Protein AF-A0A9W9TFD1-F1 (afdb_monomer_lite)

Structure (mmCIF, N/CA/C/O backbone):
data_AF-A0A9W9TFD1-F1
#
_entry.id   AF-A0A9W9TFD1-F1
#
loop_
_atom_site.group_PDB
_atom_site.id
_atom_site.type_symbol
_atom_site.label_atom_id
_atom_site.label_alt_id
_atom_site.label_comp_id
_atom_site.label_asym_id
_atom_site.label_entity_id
_atom_site.label_seq_id
_atom_site.pdbx_PDB_ins_code
_atom_site.Cartn_x
_atom_site.Cartn_y
_atom_site.Cartn_z
_atom_site.occupancy
_atom_site.B_iso_or_equiv
_atom_site.auth_seq_id
_atom_site.auth_comp_id
_atom_site.auth_asym_id
_atom_site.auth_atom_id
_atom_site.pdbx_PDB_model_num
ATOM 1 N N . MET A 1 1 ? 22.862 40.223 30.605 1.00 28.67 1 MET A N 1
ATOM 2 C CA . MET A 1 1 ? 21.434 39.962 30.352 1.00 28.67 1 MET A CA 1
ATOM 3 C C . MET A 1 1 ? 21.401 38.642 29.640 1.00 28.67 1 MET A C 1
ATOM 5 O O . MET A 1 1 ? 21.834 38.581 28.495 1.00 28.67 1 MET A O 1
ATOM 9 N N . ASP A 1 2 ? 21.033 37.601 30.367 1.00 30.30 2 ASP A N 1
ATOM 10 C CA . ASP A 1 2 ? 20.819 36.282 29.792 1.00 30.30 2 ASP A CA 1
ATOM 11 C C . ASP A 1 2 ? 19.581 36.318 28.884 1.00 30.30 2 ASP A C 1
ATOM 13 O O . ASP A 1 2 ? 18.658 37.092 29.162 1.00 30.30 2 ASP A O 1
ATOM 17 N N . PRO A 1 3 ? 19.565 35.552 27.781 1.00 37.22 3 PRO A N 1
ATOM 18 C CA . PRO A 1 3 ? 18.399 35.485 26.910 1.00 37.22 3 PRO A CA 1
ATOM 19 C C . PRO A 1 3 ? 17.211 34.841 27.649 1.00 37.22 3 PRO A C 1
ATOM 21 O O . PRO A 1 3 ? 17.429 33.996 28.527 1.00 37.22 3 PRO A O 1
ATOM 24 N N . PRO A 1 4 ? 15.964 35.211 27.304 1.00 42.44 4 PRO A N 1
ATOM 25 C CA . PRO A 1 4 ? 14.776 34.558 27.846 1.00 42.44 4 PRO A CA 1
ATOM 26 C C . PRO A 1 4 ? 14.754 33.063 27.490 1.00 42.44 4 PRO A C 1
ATOM 28 O O . PRO A 1 4 ? 15.370 32.624 26.517 1.00 42.44 4 PRO A O 1
ATOM 31 N N . SER A 1 5 ? 14.040 32.264 28.285 1.00 39.56 5 SER A N 1
ATOM 32 C CA . SER A 1 5 ? 13.858 30.833 28.024 1.00 39.56 5 SER A CA 1
ATOM 33 C C . SER A 1 5 ? 12.952 30.623 26.810 1.00 39.56 5 SER A C 1
ATOM 35 O O . SER A 1 5 ? 11.732 30.725 26.925 1.00 39.56 5 SER A O 1
ATOM 37 N N . ILE A 1 6 ? 13.558 30.334 25.660 1.00 40.19 6 ILE A N 1
ATOM 38 C CA . ILE A 1 6 ? 12.860 30.049 24.401 1.00 40.19 6 ILE A CA 1
ATOM 39 C C . ILE A 1 6 ? 12.098 28.727 24.547 1.00 40.19 6 ILE A C 1
ATOM 41 O O . ILE A 1 6 ? 12.693 27.713 24.920 1.00 40.19 6 ILE A O 1
ATOM 45 N N . SER A 1 7 ? 10.798 28.731 24.255 1.00 37.25 7 SER A N 1
ATOM 46 C CA . SER A 1 7 ? 9.997 27.504 24.203 1.00 37.25 7 SER A CA 1
ATOM 47 C C . SER A 1 7 ? 9.985 26.896 22.796 1.00 37.25 7 SER A C 1
ATOM 49 O O . SER A 1 7 ? 10.214 27.583 21.800 1.00 37.25 7 SER A O 1
ATOM 51 N N . HIS A 1 8 ? 9.699 25.595 22.716 1.00 34.22 8 HIS A N 1
ATOM 52 C CA . HIS A 1 8 ? 9.667 24.822 21.466 1.00 34.22 8 HIS A CA 1
ATOM 53 C C . HIS A 1 8 ? 8.798 25.436 20.359 1.00 34.22 8 HIS A C 1
ATOM 55 O O . HIS A 1 8 ? 9.165 25.361 19.193 1.00 34.22 8 HIS A O 1
ATOM 61 N N . SER A 1 9 ? 7.686 26.091 20.702 1.00 34.19 9 SER A N 1
ATOM 62 C CA . SER A 1 9 ? 6.737 26.654 19.731 1.00 34.19 9 SER A CA 1
ATOM 63 C C . SER A 1 9 ? 7.130 28.025 19.161 1.00 34.19 9 SER A C 1
ATOM 65 O O . SER A 1 9 ? 6.334 28.625 18.445 1.00 34.19 9 SER A O 1
ATOM 67 N N . GLN A 1 10 ? 8.308 28.562 19.506 1.00 37.28 10 GLN A N 1
ATOM 68 C CA . GLN A 1 10 ? 8.712 29.937 19.168 1.00 37.28 10 GLN A CA 1
ATOM 69 C C . GLN A 1 10 ? 9.878 30.028 18.167 1.00 37.28 10 GLN A C 1
ATOM 71 O O . GLN A 1 10 ? 10.113 31.096 17.607 1.00 37.28 10 GLN A O 1
ATOM 76 N N . ALA A 1 11 ? 10.617 28.945 17.908 1.00 41.88 11 ALA A N 1
ATOM 77 C CA . ALA A 1 11 ? 11.721 28.955 16.943 1.00 41.88 11 ALA A CA 1
ATOM 78 C C . ALA A 1 11 ? 11.211 28.719 15.509 1.00 41.88 11 ALA A C 1
ATOM 80 O O . ALA A 1 11 ? 10.612 27.685 15.234 1.00 41.88 11 ALA A O 1
ATOM 81 N N . LEU A 1 12 ? 11.459 29.664 14.591 1.00 42.19 12 LEU A N 1
ATOM 82 C CA . LEU A 1 12 ? 10.884 29.648 13.232 1.00 42.19 12 LEU A CA 1
ATOM 83 C C . LEU A 1 12 ? 11.908 29.560 12.089 1.00 42.19 12 LEU A C 1
ATOM 85 O O . LEU A 1 12 ? 11.511 29.289 10.958 1.00 42.19 12 LEU A O 1
ATOM 89 N N . ALA A 1 13 ? 13.201 29.807 12.330 1.00 48.47 13 ALA A N 1
ATOM 90 C CA . ALA A 1 13 ? 14.247 29.543 11.335 1.00 48.47 13 ALA A CA 1
ATOM 91 C C . ALA A 1 13 ? 15.629 29.338 11.976 1.00 48.47 13 ALA A C 1
ATOM 93 O O . ALA A 1 13 ? 16.011 30.058 12.901 1.00 48.47 13 ALA A O 1
ATOM 94 N N . PHE A 1 14 ? 16.396 28.397 11.424 1.00 51.03 14 PHE A N 1
ATOM 95 C CA . PHE A 1 14 ? 17.797 28.137 11.760 1.00 51.03 14 PHE A CA 1
ATOM 96 C C . PHE A 1 14 ? 18.652 28.285 10.500 1.00 51.03 14 PHE A C 1
ATOM 98 O O . PHE A 1 14 ? 18.311 27.730 9.457 1.00 51.03 14 PHE A O 1
ATOM 105 N N . LEU A 1 15 ? 19.772 29.006 10.591 1.00 54.31 15 LEU A N 1
ATOM 106 C CA . LEU A 1 15 ? 20.721 29.156 9.486 1.00 54.31 15 LEU A CA 1
ATOM 107 C C . LEU A 1 15 ? 22.151 28.857 9.954 1.00 54.31 15 LEU A C 1
ATOM 109 O O . LEU A 1 15 ? 22.621 29.409 10.950 1.00 54.31 15 LEU A O 1
ATOM 113 N N . VAL A 1 16 ? 22.855 28.016 9.197 1.00 50.19 16 VAL A N 1
ATOM 114 C CA . VAL A 1 16 ? 24.290 27.741 9.351 1.00 50.19 16 VAL A CA 1
ATOM 115 C C . VAL A 1 16 ? 24.978 28.176 8.060 1.00 50.19 16 VAL A C 1
ATOM 117 O O . VAL A 1 16 ? 24.639 27.680 6.989 1.00 50.19 16 VAL A O 1
ATOM 120 N N . LEU A 1 17 ? 25.915 29.124 8.146 1.00 44.91 17 LEU A N 1
ATOM 121 C CA . LEU A 1 17 ? 26.599 29.676 6.970 1.00 44.91 17 LEU A CA 1
ATOM 122 C C . LEU A 1 17 ? 27.934 28.981 6.671 1.00 44.91 17 L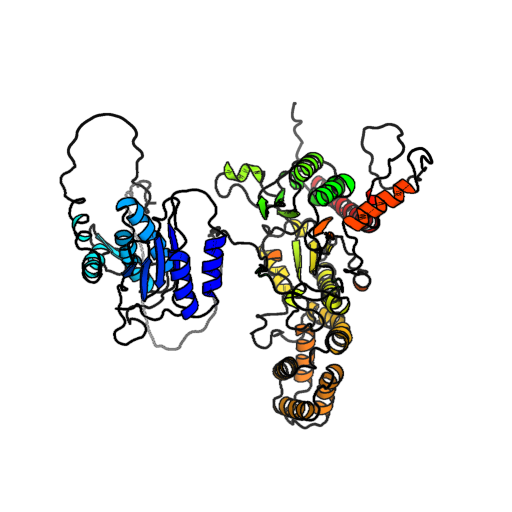EU A C 1
ATOM 124 O O . LEU A 1 17 ? 28.798 28.902 7.548 1.00 44.91 17 LEU A O 1
ATOM 128 N N . ASP A 1 18 ? 28.124 28.582 5.408 1.00 36.09 18 ASP A N 1
ATOM 129 C CA . ASP A 1 18 ? 29.401 28.121 4.844 1.00 36.09 18 ASP A CA 1
ATOM 130 C C . ASP A 1 18 ? 29.511 28.422 3.331 1.00 36.09 18 ASP A C 1
ATOM 132 O O . ASP A 1 18 ? 28.508 28.422 2.614 1.00 36.09 18 ASP A O 1
ATOM 136 N N . GLU A 1 19 ? 30.730 28.643 2.825 1.00 30.64 19 GLU A N 1
ATOM 137 C CA . GLU A 1 19 ? 31.001 28.826 1.388 1.00 30.64 19 GLU A CA 1
ATOM 138 C C . GLU A 1 19 ? 31.340 27.481 0.705 1.00 30.64 19 GLU A C 1
ATOM 140 O O . GLU A 1 19 ? 32.497 27.156 0.458 1.00 30.64 19 GLU A O 1
ATOM 145 N N . ILE A 1 20 ? 30.284 26.762 0.300 1.00 28.05 20 ILE A N 1
ATOM 146 C CA . ILE A 1 20 ? 30.250 25.746 -0.779 1.00 28.05 20 ILE A CA 1
ATOM 147 C C . ILE A 1 20 ? 30.962 24.378 -0.538 1.00 28.05 20 ILE A C 1
ATOM 149 O O . ILE A 1 20 ? 32.182 24.260 -0.583 1.00 28.05 20 ILE A O 1
ATOM 153 N N . ARG A 1 21 ? 30.121 23.316 -0.579 1.00 27.92 21 ARG A N 1
ATOM 154 C CA . ARG A 1 21 ? 30.351 21.856 -0.832 1.00 27.92 21 ARG A CA 1
ATOM 155 C C . ARG A 1 21 ? 30.685 20.898 0.344 1.00 27.92 21 ARG A C 1
ATOM 157 O O . ARG A 1 21 ? 31.843 20.706 0.686 1.00 27.92 21 ARG A O 1
ATOM 164 N N . PHE A 1 22 ? 29.649 20.109 0.699 1.00 26.53 22 PHE A N 1
ATOM 165 C CA . PHE A 1 22 ? 29.603 18.825 1.452 1.00 26.53 22 PHE A CA 1
ATOM 166 C C . PHE A 1 22 ? 29.922 18.831 2.969 1.00 26.53 22 PHE A C 1
ATOM 168 O O . PHE A 1 22 ? 30.842 19.519 3.392 1.00 26.53 22 PHE A O 1
ATOM 175 N N . PRO A 1 23 ? 29.305 17.937 3.780 1.00 32.38 23 PRO A N 1
ATOM 176 C CA . PRO A 1 23 ? 27.929 17.420 3.764 1.00 32.38 23 PRO A CA 1
ATOM 177 C C . PRO A 1 23 ? 27.188 17.796 5.071 1.00 32.38 23 PRO A C 1
ATOM 179 O O . PRO A 1 23 ? 27.483 17.272 6.142 1.00 32.38 23 PRO A O 1
ATOM 182 N N . ALA A 1 24 ? 26.190 18.680 5.004 1.00 34.69 24 ALA A N 1
ATOM 183 C CA . ALA A 1 24 ? 25.562 19.259 6.201 1.00 34.69 24 ALA A CA 1
ATOM 184 C C . ALA A 1 24 ? 24.438 18.414 6.852 1.00 34.69 24 ALA A C 1
ATOM 186 O O . ALA A 1 24 ? 23.748 18.916 7.733 1.00 34.69 24 ALA A O 1
ATOM 187 N N . GLN A 1 25 ? 24.227 17.155 6.449 1.00 36.19 25 GLN A N 1
ATOM 188 C CA . GLN A 1 25 ? 23.067 16.364 6.898 1.00 36.19 25 GLN A CA 1
ATOM 189 C C . GLN A 1 25 ? 23.120 15.958 8.380 1.00 36.19 25 GLN A C 1
ATOM 191 O O . GLN A 1 25 ? 22.116 16.108 9.066 1.00 36.19 25 GLN A O 1
ATOM 196 N N . GLY A 1 26 ? 24.273 15.522 8.905 1.00 34.47 26 GLY A N 1
ATOM 197 C CA . GLY A 1 26 ? 24.374 15.105 10.315 1.00 34.47 26 GLY A CA 1
ATOM 198 C C . GLY A 1 26 ? 24.137 16.253 11.305 1.00 34.47 26 GLY A C 1
ATOM 199 O O . GLY A 1 26 ? 23.369 16.115 12.246 1.00 34.47 26 GLY A O 1
ATOM 200 N N . LEU A 1 27 ? 24.728 17.425 11.042 1.00 35.88 27 LEU A N 1
ATOM 201 C CA . LEU A 1 27 ? 24.567 18.599 11.909 1.00 35.88 27 LEU A CA 1
ATOM 202 C C . LEU A 1 27 ? 23.146 19.178 11.859 1.00 35.88 27 LEU A C 1
ATOM 204 O O . LEU A 1 27 ? 22.686 19.748 12.842 1.00 35.88 27 LEU A O 1
ATOM 208 N N . LEU A 1 28 ? 22.470 19.072 10.710 1.00 36.47 28 LEU A N 1
ATOM 209 C CA . LEU A 1 28 ? 21.084 19.511 10.562 1.00 36.47 28 LEU A CA 1
ATOM 210 C C . LEU A 1 28 ? 20.120 18.523 11.241 1.00 36.47 28 LEU A C 1
ATOM 212 O O . LEU A 1 28 ? 19.157 18.968 11.854 1.00 36.47 28 LEU A O 1
ATOM 216 N N . GLY A 1 29 ? 20.426 17.219 11.204 1.00 34.72 29 GLY A N 1
ATOM 217 C CA . GLY A 1 29 ? 19.739 16.180 11.979 1.00 34.72 29 GLY A CA 1
ATOM 218 C C . GLY A 1 29 ? 19.809 16.439 13.485 1.00 34.72 29 GLY A C 1
ATOM 219 O O . GLY A 1 29 ? 18.766 16.596 14.108 1.00 34.72 29 GLY A O 1
ATOM 220 N N . ASP A 1 30 ? 21.012 16.636 14.042 1.00 36.59 30 ASP A N 1
ATOM 221 C CA . ASP A 1 30 ? 21.215 16.978 15.466 1.00 36.59 30 ASP A CA 1
ATOM 222 C C . ASP A 1 30 ? 20.429 18.242 15.906 1.00 36.59 30 ASP A C 1
ATOM 224 O O . ASP A 1 30 ? 20.054 18.380 17.072 1.00 36.59 30 ASP A O 1
ATOM 228 N N . ILE A 1 31 ? 20.204 19.198 14.991 1.00 36.69 31 ILE A N 1
ATOM 229 C CA . ILE A 1 31 ? 19.422 20.424 15.246 1.00 36.69 31 ILE A CA 1
ATOM 230 C C . ILE A 1 31 ? 17.915 20.149 15.178 1.00 36.69 31 ILE A C 1
ATOM 232 O O . ILE A 1 31 ? 17.174 20.688 15.998 1.00 36.69 31 ILE A O 1
ATOM 236 N N . LEU A 1 32 ? 17.462 19.334 14.222 1.00 36.12 32 LEU A N 1
ATOM 237 C CA . LEU A 1 32 ? 16.056 18.956 14.064 1.00 36.12 32 LEU A CA 1
ATOM 238 C C . LEU A 1 32 ? 15.593 18.031 15.202 1.00 36.12 32 LEU A C 1
ATOM 240 O O . LEU A 1 32 ? 14.543 18.282 15.777 1.00 36.12 32 LEU A O 1
ATOM 244 N N . GLU A 1 33 ? 16.402 17.059 15.634 1.00 34.59 33 GLU A N 1
ATOM 245 C CA . GLU A 1 33 ? 16.093 16.219 16.806 1.00 34.59 33 GLU A CA 1
ATOM 246 C C . GLU A 1 33 ? 15.977 17.046 18.104 1.00 34.59 33 GLU A C 1
ATOM 248 O O . GLU A 1 33 ? 15.134 16.780 18.963 1.00 34.59 33 GLU A O 1
ATOM 253 N N . ALA A 1 34 ? 16.764 18.119 18.249 1.00 37.72 34 ALA A N 1
ATOM 254 C CA . ALA A 1 34 ? 16.633 19.027 19.391 1.00 37.72 34 ALA A CA 1
ATOM 255 C C . ALA A 1 34 ? 15.308 19.827 19.381 1.00 37.72 34 ALA A C 1
ATOM 257 O O . ALA A 1 34 ? 14.815 20.205 20.453 1.00 37.72 34 ALA A O 1
ATOM 258 N N . GLN A 1 35 ? 14.677 20.017 18.211 1.00 36.59 35 GLN A N 1
ATOM 259 C CA . GLN A 1 35 ? 13.337 20.612 18.094 1.00 36.59 35 GLN A CA 1
ATOM 260 C C . GLN A 1 35 ? 12.215 19.722 18.652 1.00 36.59 35 GLN A C 1
ATOM 262 O O . GLN A 1 35 ? 11.123 20.240 18.843 1.00 36.59 35 GLN A O 1
ATOM 267 N N . ASP A 1 36 ? 12.478 18.466 19.034 1.00 37.66 36 ASP A N 1
ATOM 268 C CA . ASP A 1 36 ? 11.496 17.578 19.687 1.00 37.66 36 ASP A CA 1
ATOM 269 C C . ASP A 1 36 ? 11.756 17.359 21.189 1.00 37.66 36 ASP A C 1
ATOM 271 O O . ASP A 1 36 ? 10.965 16.729 21.896 1.00 37.66 36 ASP A O 1
ATOM 275 N N . HIS A 1 37 ? 12.853 17.895 21.737 1.00 39.47 37 HIS A N 1
ATOM 276 C CA . HIS A 1 37 ? 13.262 17.620 23.119 1.00 39.47 37 HIS A CA 1
ATOM 277 C C . HIS A 1 37 ? 13.453 18.883 23.968 1.00 39.47 37 HIS A C 1
ATOM 279 O O . HIS A 1 37 ? 14.580 19.270 24.212 1.00 39.47 37 HIS A O 1
ATOM 285 N N . GLY A 1 38 ? 12.385 19.492 24.496 1.00 38.06 38 GLY A N 1
ATOM 286 C CA . GLY A 1 38 ? 12.377 20.461 25.620 1.00 38.06 38 GLY A CA 1
ATOM 287 C C . GLY A 1 38 ? 13.273 21.739 25.592 1.00 38.06 38 GLY A C 1
ATOM 288 O O . GLY A 1 38 ? 14.328 21.810 24.962 1.00 38.06 38 GLY A O 1
ATOM 289 N N . PRO A 1 39 ? 12.929 22.784 26.375 1.00 36.69 39 PRO A N 1
ATOM 290 C CA . PRO A 1 39 ? 13.614 24.086 26.308 1.00 36.69 39 PRO A CA 1
ATOM 291 C C . PRO A 1 39 ? 15.086 24.079 26.774 1.00 36.69 39 PRO A C 1
ATOM 293 O O . PRO A 1 39 ? 15.877 24.914 26.334 1.00 36.69 39 PRO A O 1
ATOM 296 N N . ASN A 1 40 ? 15.493 23.140 27.638 1.00 37.88 40 ASN A N 1
ATOM 297 C CA . ASN A 1 40 ? 16.887 23.048 28.100 1.00 37.88 40 ASN A CA 1
ATOM 298 C C . ASN A 1 40 ? 17.821 22.439 27.039 1.00 37.88 40 ASN A C 1
ATOM 300 O O . ASN A 1 40 ? 18.955 22.890 26.875 1.00 37.88 40 ASN A O 1
ATOM 304 N N . THR A 1 41 ? 17.344 21.456 26.275 1.00 45.34 41 THR A N 1
ATOM 305 C CA . THR A 1 41 ? 18.169 20.691 25.329 1.00 45.34 41 THR A CA 1
ATOM 306 C C . THR A 1 41 ? 18.541 21.521 24.104 1.00 45.34 41 THR A C 1
ATOM 308 O O . THR A 1 41 ? 19.666 21.414 23.621 1.00 45.34 41 THR A O 1
ATOM 311 N N . ASN A 1 42 ? 17.668 22.430 23.651 1.00 44.84 42 ASN A N 1
ATOM 312 C CA . ASN A 1 42 ? 17.985 23.393 22.587 1.00 44.84 42 ASN A CA 1
ATOM 313 C C . ASN A 1 42 ? 19.134 24.345 22.971 1.00 44.84 42 ASN A C 1
ATOM 315 O O . ASN A 1 42 ? 20.014 24.630 22.152 1.00 44.84 42 ASN A O 1
ATOM 319 N N . ARG A 1 43 ? 19.185 24.792 24.235 1.00 45.47 43 ARG A N 1
ATOM 320 C CA . ARG A 1 43 ? 20.286 25.621 24.757 1.00 45.47 43 ARG A CA 1
ATOM 321 C C . ARG A 1 43 ? 21.602 24.847 24.771 1.00 45.47 43 ARG A C 1
ATOM 323 O O . ARG A 1 43 ? 22.610 25.352 24.271 1.00 45.47 43 ARG A O 1
ATOM 330 N N . ASP A 1 44 ? 21.593 23.629 25.304 1.00 46.78 44 ASP A N 1
ATOM 331 C CA . ASP A 1 44 ? 22.795 22.798 25.388 1.00 46.78 44 ASP A CA 1
ATOM 332 C C . ASP A 1 44 ? 23.272 22.323 24.010 1.00 46.78 44 ASP A C 1
ATOM 334 O O . ASP A 1 44 ? 24.478 22.308 23.764 1.00 46.78 44 ASP A O 1
ATOM 338 N N . THR A 1 45 ? 22.359 22.053 23.074 1.00 52.47 45 THR A N 1
ATOM 339 C CA . THR A 1 45 ? 22.665 21.718 21.673 1.00 52.47 45 THR A CA 1
ATOM 340 C C . THR A 1 45 ? 23.315 22.894 20.946 1.00 52.47 45 THR A C 1
ATOM 342 O O . THR A 1 45 ? 24.393 22.729 20.375 1.00 52.47 45 THR A O 1
ATOM 345 N N . CYS A 1 46 ? 22.788 24.118 21.074 1.00 49.19 46 CYS A N 1
ATOM 346 C CA . CYS A 1 46 ? 23.452 25.317 20.543 1.00 49.19 46 CYS A CA 1
ATOM 347 C C . CYS A 1 46 ? 24.869 25.508 21.122 1.00 49.19 46 CYS A C 1
ATOM 349 O O . CYS A 1 46 ? 25.800 25.894 20.408 1.00 49.19 46 CYS A O 1
ATOM 351 N N . ILE A 1 47 ? 25.071 25.203 22.411 1.00 52.22 47 ILE A N 1
ATOM 352 C CA . ILE A 1 47 ? 26.396 25.238 23.048 1.00 52.22 47 ILE A CA 1
ATOM 353 C C . ILE A 1 47 ? 27.305 24.127 22.491 1.00 52.22 47 ILE A C 1
ATOM 355 O O . ILE A 1 47 ? 28.469 24.407 22.187 1.00 52.22 47 ILE A O 1
ATOM 359 N N . LYS A 1 48 ? 26.792 22.903 22.305 1.00 53.47 48 LYS A N 1
ATOM 360 C CA . LYS A 1 48 ? 27.491 21.750 21.704 1.00 53.47 48 LYS A CA 1
ATOM 361 C C . LYS A 1 48 ? 27.981 22.082 20.290 1.00 53.47 48 LYS A C 1
ATOM 363 O O . LYS A 1 48 ? 29.177 21.973 20.023 1.00 53.47 48 LYS A O 1
ATOM 368 N N . ILE A 1 49 ? 27.094 22.592 19.437 1.00 52.59 49 ILE A N 1
ATOM 369 C CA . ILE A 1 49 ? 27.376 22.901 18.029 1.00 52.59 49 ILE A CA 1
ATOM 370 C C . ILE A 1 49 ? 28.341 24.085 17.900 1.00 52.59 49 ILE A C 1
ATOM 372 O O . ILE A 1 49 ? 29.292 24.033 17.119 1.00 52.59 49 ILE A O 1
ATOM 376 N N . SER A 1 50 ? 28.225 25.108 18.758 1.00 49.66 50 SER A N 1
ATOM 377 C CA . SER A 1 50 ? 29.191 26.223 18.779 1.00 49.66 50 SER A CA 1
ATOM 378 C C . SER A 1 50 ? 30.648 25.787 19.040 1.00 49.66 50 SER A C 1
ATOM 380 O O . SER A 1 50 ? 31.590 26.497 18.673 1.00 49.66 50 SER A O 1
ATOM 382 N N . ARG A 1 51 ? 30.864 24.603 19.638 1.00 52.94 51 ARG A N 1
ATOM 383 C CA . ARG A 1 51 ? 32.199 24.030 19.889 1.00 52.94 51 ARG A CA 1
ATOM 384 C C . ARG A 1 51 ? 32.765 23.257 18.685 1.00 52.94 51 ARG A C 1
ATOM 386 O O . ARG A 1 51 ? 33.987 23.132 18.592 1.00 52.94 51 ARG A O 1
ATOM 393 N N . GLN A 1 52 ? 31.935 22.808 17.739 1.00 54.22 52 GLN A N 1
ATOM 394 C CA . GLN A 1 52 ? 32.282 21.824 16.692 1.00 54.22 52 GLN A CA 1
ATOM 395 C C . GLN A 1 52 ? 33.075 22.354 15.470 1.00 54.22 52 GLN A C 1
ATOM 397 O O . GLN A 1 52 ? 33.297 21.596 14.537 1.00 54.22 52 GLN A O 1
ATOM 402 N N . ARG A 1 53 ? 33.585 23.602 15.478 1.00 52.72 53 ARG A N 1
ATOM 403 C CA . ARG A 1 53 ? 34.290 24.257 14.336 1.00 52.72 53 ARG A CA 1
ATOM 404 C C . ARG A 1 53 ? 33.421 24.362 13.069 1.00 52.72 53 ARG A C 1
ATOM 406 O O . ARG A 1 53 ? 33.628 23.648 12.099 1.00 52.72 53 ARG A O 1
ATOM 413 N N . ILE A 1 54 ? 32.512 25.333 13.054 1.00 58.09 54 ILE A N 1
ATOM 414 C CA . ILE A 1 54 ? 31.672 25.634 11.884 1.00 58.09 54 ILE A CA 1
ATOM 415 C C . ILE A 1 54 ? 32.524 26.267 10.765 1.00 58.09 54 ILE A C 1
ATOM 417 O O . ILE A 1 54 ? 33.253 27.235 11.011 1.00 58.09 54 ILE A O 1
ATOM 421 N N . GLY A 1 55 ? 32.428 25.720 9.550 1.00 48.69 55 GLY A N 1
ATOM 422 C CA . GLY A 1 55 ? 33.205 26.114 8.369 1.00 48.69 55 GLY A CA 1
ATOM 423 C C . GLY A 1 55 ? 34.686 25.681 8.409 1.00 48.69 55 GLY A C 1
ATOM 424 O O . GLY A 1 55 ? 35.247 25.440 9.484 1.00 48.69 55 GLY A O 1
ATOM 425 N N . PRO A 1 56 ? 35.391 25.639 7.262 1.00 40.84 56 PRO A N 1
ATOM 426 C CA . PRO A 1 56 ? 36.715 25.006 7.125 1.00 40.84 56 PRO A CA 1
ATOM 427 C C . PRO A 1 56 ? 37.850 25.643 7.950 1.00 40.84 56 PRO A C 1
ATOM 429 O O . PRO A 1 56 ? 38.893 25.024 8.162 1.00 40.84 56 PRO A O 1
ATOM 432 N N . LYS A 1 57 ? 37.666 26.871 8.454 1.00 53.09 57 LYS A N 1
ATOM 433 C CA . LYS A 1 57 ? 38.595 27.548 9.387 1.00 53.09 57 LYS A CA 1
ATOM 434 C C . LYS A 1 57 ? 38.033 27.686 10.813 1.00 53.09 57 LYS A C 1
ATOM 436 O O . LYS A 1 57 ? 38.663 28.306 11.667 1.00 53.09 57 LYS A O 1
ATOM 441 N N . GLY A 1 58 ? 36.859 27.113 11.089 1.00 55.19 58 GLY A N 1
ATOM 442 C CA . GLY A 1 58 ? 36.135 27.245 12.355 1.00 55.19 58 GLY A CA 1
ATOM 443 C C . GLY A 1 58 ? 35.554 28.642 12.606 1.00 55.19 58 GLY A C 1
ATOM 444 O O . GLY A 1 58 ? 35.372 29.005 13.766 1.00 55.19 58 GLY A O 1
ATOM 445 N N . GLY A 1 59 ? 35.348 29.442 11.554 1.00 57.50 59 GLY A N 1
ATOM 446 C CA . GLY A 1 59 ? 34.915 30.844 11.627 1.00 57.50 59 GLY A CA 1
ATOM 447 C C . GLY A 1 59 ? 33.430 31.098 11.342 1.00 57.50 59 GLY A C 1
ATOM 448 O O . GLY A 1 59 ? 33.015 32.251 11.405 1.00 57.50 59 GLY A O 1
ATOM 449 N N . GLY A 1 60 ? 32.648 30.062 11.022 1.00 63.84 60 GLY A N 1
ATOM 450 C CA . GLY A 1 60 ? 31.222 30.185 10.715 1.00 63.84 60 GLY A CA 1
ATOM 451 C C . GLY A 1 60 ? 30.354 30.545 11.928 1.00 63.84 60 GLY A C 1
ATOM 452 O O . GLY A 1 60 ? 30.810 30.544 13.078 1.00 63.84 60 GLY A O 1
ATOM 453 N N . ALA A 1 61 ? 29.084 30.844 11.657 1.00 67.62 61 ALA A N 1
ATOM 454 C CA . ALA A 1 61 ? 28.098 31.251 12.653 1.00 67.62 61 ALA A CA 1
ATOM 455 C C . ALA A 1 61 ? 26.784 30.467 12.517 1.00 67.62 61 ALA A C 1
ATOM 457 O O . ALA A 1 61 ? 26.416 30.034 11.425 1.00 67.62 61 ALA A O 1
ATOM 458 N N . ILE A 1 62 ? 26.089 30.335 13.646 1.00 73.25 62 ILE A N 1
ATOM 459 C CA . ILE A 1 62 ? 24.704 29.878 13.767 1.00 73.25 62 ILE A CA 1
ATOM 460 C C . ILE A 1 62 ? 23.826 31.116 13.939 1.00 73.25 62 ILE A C 1
ATOM 462 O O . ILE A 1 62 ? 24.152 31.993 14.749 1.00 73.25 62 ILE A O 1
ATOM 466 N N . LEU A 1 63 ? 22.702 31.159 13.231 1.00 72.38 63 LEU A N 1
ATOM 467 C CA . LEU A 1 63 ? 21.620 32.102 13.476 1.00 72.38 63 LEU A CA 1
ATOM 468 C C . LEU A 1 63 ? 20.345 31.339 13.832 1.00 72.38 63 LEU A C 1
ATOM 470 O O . LEU A 1 63 ? 20.023 30.339 13.190 1.00 72.38 63 LEU A O 1
ATOM 474 N N . VAL A 1 64 ? 19.638 31.815 14.856 1.00 74.94 64 VAL A N 1
ATOM 475 C CA . VAL A 1 64 ? 18.365 31.249 15.323 1.00 74.94 64 VAL A CA 1
ATOM 476 C C . VAL A 1 64 ? 17.357 32.381 15.453 1.00 74.94 64 VAL A C 1
ATOM 478 O O . VAL A 1 64 ? 17.491 33.227 16.336 1.00 74.94 64 VAL A O 1
ATOM 481 N N . HIS A 1 65 ? 16.353 32.393 14.582 1.00 76.69 65 HIS A N 1
ATOM 482 C CA . HIS A 1 65 ? 15.245 33.341 14.633 1.00 76.69 65 HIS A CA 1
ATOM 483 C C . HIS A 1 65 ? 14.086 32.733 15.438 1.00 76.69 65 HIS A C 1
ATOM 485 O O . HIS A 1 65 ? 13.499 31.715 15.055 1.00 76.69 65 HIS A O 1
ATOM 491 N N . ALA A 1 66 ? 13.773 33.371 16.565 1.00 73.44 66 ALA A N 1
ATOM 492 C CA . ALA A 1 66 ? 12.802 32.952 17.570 1.00 73.44 66 ALA A CA 1
ATOM 493 C C . ALA A 1 66 ? 11.450 33.676 17.414 1.00 73.44 66 ALA A C 1
ATOM 495 O O . ALA A 1 66 ? 10.831 34.083 18.399 1.00 73.44 66 ALA A O 1
ATOM 496 N N . GLY A 1 67 ? 11.013 33.871 16.165 1.00 73.50 67 GLY A N 1
ATOM 497 C CA . GLY A 1 67 ? 9.733 34.502 15.856 1.00 73.50 67 GLY A CA 1
ATOM 498 C C . GLY A 1 67 ? 9.643 35.915 16.424 1.00 73.50 67 GLY A C 1
ATOM 499 O O . GLY A 1 67 ? 10.570 36.713 16.310 1.00 73.50 67 GLY A O 1
ATOM 500 N N . GLU A 1 68 ? 8.539 36.210 17.100 1.00 66.50 68 GLU A N 1
ATOM 501 C CA . GLU A 1 68 ? 8.317 37.492 17.777 1.00 66.50 68 GLU A CA 1
ATOM 502 C C . GLU A 1 68 ? 9.343 37.819 18.884 1.00 66.50 68 GLU A C 1
ATOM 504 O O . GLU A 1 68 ? 9.345 38.940 19.381 1.00 66.50 68 GLU A O 1
ATOM 509 N N . HIS A 1 69 ? 10.204 36.878 19.297 1.00 69.50 69 HIS A N 1
ATOM 510 C CA . HIS A 1 69 ? 11.197 37.080 20.361 1.00 69.50 69 HIS A CA 1
ATOM 511 C C . HIS A 1 69 ? 12.574 37.542 19.854 1.00 69.50 69 HIS A C 1
ATOM 513 O O . HIS A 1 69 ? 13.466 37.796 20.671 1.00 69.50 69 HIS A O 1
ATOM 519 N N . GLY A 1 70 ? 12.748 37.696 18.537 1.00 76.25 70 GLY A N 1
ATOM 520 C CA . GLY A 1 70 ? 13.967 38.209 17.905 1.00 76.25 70 GLY A CA 1
ATOM 521 C C . GLY A 1 70 ? 14.954 37.116 17.484 1.00 76.25 70 GLY A C 1
ATOM 522 O O . GLY A 1 70 ? 14.573 35.971 17.242 1.00 76.25 70 GLY A O 1
ATOM 523 N N . CYS A 1 71 ? 16.243 37.457 17.385 1.00 79.12 71 CYS A N 1
ATOM 524 C CA . CYS A 1 71 ? 17.246 36.604 16.738 1.00 79.12 71 CYS A CA 1
ATOM 525 C C . CYS A 1 71 ? 18.537 36.439 17.561 1.00 79.12 71 CYS A C 1
ATOM 527 O O . CYS A 1 71 ? 19.172 37.413 17.967 1.00 79.12 71 CYS A O 1
ATOM 529 N N . LEU A 1 72 ? 18.999 35.197 17.730 1.00 76.00 72 LEU A N 1
ATOM 530 C CA . LEU A 1 72 ? 20.331 34.869 18.245 1.00 76.00 72 LEU A CA 1
ATOM 531 C C . LEU A 1 72 ? 21.334 34.731 17.098 1.00 76.00 72 LEU A C 1
ATOM 533 O O . LEU A 1 72 ? 21.108 33.969 16.163 1.00 76.00 72 LEU A O 1
ATOM 537 N N . VAL A 1 73 ? 22.492 35.373 17.233 1.00 75.56 73 VAL A N 1
ATOM 538 C CA . VAL A 1 73 ? 23.677 35.165 16.391 1.00 75.56 73 VAL A CA 1
ATOM 539 C C . VAL A 1 73 ? 24.813 34.623 17.253 1.00 75.56 73 VAL A C 1
ATOM 541 O O . VAL A 1 73 ? 25.212 35.246 18.245 1.00 75.56 73 VAL A O 1
ATOM 544 N N . LYS A 1 74 ? 25.370 33.468 16.875 1.00 69.00 74 LYS A N 1
ATOM 545 C CA . LYS A 1 74 ? 26.422 32.785 17.634 1.00 69.00 74 LYS A CA 1
ATOM 546 C C . LYS A 1 74 ? 27.557 32.300 16.734 1.00 69.00 74 LYS A C 1
ATOM 548 O O . LYS A 1 74 ? 27.375 31.410 15.914 1.00 69.00 74 LYS A O 1
ATOM 553 N N . SER A 1 75 ? 28.756 32.832 16.944 1.00 68.88 75 SER A N 1
ATOM 554 C CA . SER A 1 75 ? 30.012 32.326 16.378 1.00 68.88 75 SER A CA 1
ATOM 555 C C . SER A 1 75 ? 31.034 32.092 17.500 1.00 68.88 75 SER A C 1
ATOM 557 O O . SER A 1 75 ? 30.711 32.179 18.689 1.00 68.88 75 SER A O 1
ATOM 559 N N . ARG A 1 76 ? 32.292 31.800 17.147 1.00 64.56 76 ARG A N 1
ATOM 560 C CA . ARG A 1 76 ? 33.387 31.699 18.128 1.00 64.56 76 ARG A CA 1
ATOM 561 C C . ARG A 1 76 ? 33.706 33.010 18.846 1.00 64.56 76 ARG A C 1
ATOM 563 O O . ARG A 1 76 ? 34.094 32.976 20.009 1.00 64.56 76 ARG A O 1
ATOM 570 N N . SER A 1 77 ?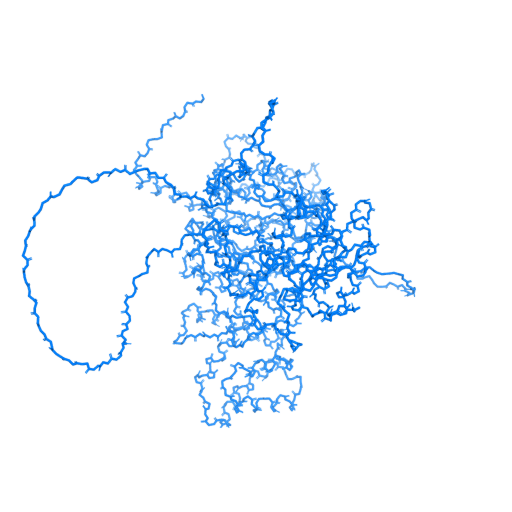 33.594 34.137 18.147 1.00 63.03 77 SER A N 1
ATOM 571 C CA . SER A 1 77 ? 33.955 35.474 18.640 1.00 63.03 77 SER A CA 1
ATOM 572 C C . SER A 1 77 ? 32.742 36.364 18.917 1.00 63.03 77 SER A C 1
ATOM 574 O O . SER A 1 77 ? 32.886 37.388 19.581 1.00 63.03 77 SER A O 1
ATOM 576 N N . LEU A 1 78 ? 31.555 35.978 18.439 1.00 66.62 78 LEU A N 1
ATOM 577 C CA . LEU A 1 78 ? 30.318 36.745 18.555 1.00 66.62 78 LEU A CA 1
ATOM 578 C C . LEU A 1 78 ? 29.238 35.941 19.289 1.00 66.62 78 LEU A C 1
ATOM 580 O O . LEU A 1 78 ? 29.024 34.760 19.028 1.00 66.62 78 LEU A O 1
ATOM 584 N N . SER A 1 79 ? 28.529 36.596 20.203 1.00 75.50 79 SER A N 1
ATOM 585 C CA . SER A 1 79 ? 27.357 36.045 20.882 1.00 75.50 79 SER A CA 1
ATOM 586 C C . SER A 1 79 ? 26.387 37.190 21.122 1.00 75.50 79 SER A C 1
ATOM 588 O O . SER A 1 79 ? 26.525 37.916 22.104 1.00 75.50 79 SER A O 1
ATOM 590 N N . LEU A 1 80 ? 25.456 37.385 20.195 1.00 74.19 80 LEU A N 1
ATOM 591 C CA . LEU A 1 80 ? 24.584 38.551 20.138 1.00 74.19 80 LEU A CA 1
ATOM 592 C C . LEU A 1 80 ? 23.127 38.094 20.121 1.00 74.19 80 LEU A C 1
ATOM 594 O O . LEU A 1 80 ? 22.739 37.319 19.254 1.00 74.19 80 LEU A O 1
ATOM 598 N N . TRP A 1 81 ? 22.335 38.574 21.077 1.00 76.94 81 TRP A N 1
ATOM 599 C CA . TRP A 1 81 ? 20.878 38.490 21.014 1.00 76.94 81 TRP A CA 1
ATOM 600 C C . TRP A 1 81 ? 20.347 39.823 20.498 1.00 76.94 81 TRP A C 1
ATOM 602 O O . TRP A 1 81 ? 20.635 40.866 21.094 1.00 76.94 81 TRP A O 1
ATOM 612 N N . LEU A 1 82 ? 19.602 39.781 19.400 1.00 76.69 82 LEU A N 1
ATOM 613 C CA . LEU A 1 82 ? 18.878 40.911 18.843 1.00 76.69 82 LEU A CA 1
ATOM 614 C C . LEU A 1 82 ? 17.449 40.889 19.380 1.00 76.69 82 LEU A C 1
ATOM 616 O O . LEU A 1 82 ? 16.759 39.875 19.297 1.00 76.69 82 LEU A O 1
ATOM 620 N N . LEU A 1 83 ? 17.020 42.011 19.954 1.00 77.88 83 LEU A N 1
ATOM 621 C CA . LEU A 1 83 ? 15.649 42.191 20.425 1.00 77.88 83 LEU A CA 1
ATOM 622 C C . LEU A 1 83 ? 14.693 42.310 19.225 1.00 77.88 83 LEU A C 1
ATOM 624 O O . LEU A 1 83 ? 15.091 42.879 18.204 1.00 77.88 83 LEU A O 1
ATOM 628 N N . PRO A 1 84 ? 13.446 41.827 19.326 1.00 79.00 84 PRO A N 1
ATOM 629 C CA . PRO A 1 84 ? 12.449 41.992 18.273 1.00 79.00 84 PRO A CA 1
ATOM 630 C C . PRO A 1 84 ? 12.077 43.470 18.090 1.00 79.00 84 PRO A C 1
ATOM 632 O O . PRO A 1 84 ? 12.325 44.309 18.956 1.00 79.00 84 PRO A O 1
ATOM 635 N N . PHE A 1 85 ? 11.491 43.829 16.945 1.00 81.88 85 PHE A N 1
ATOM 636 C CA . PHE A 1 85 ? 11.060 45.217 16.713 1.00 81.88 85 PHE A CA 1
ATOM 637 C C . PHE A 1 85 ? 9.852 45.610 17.582 1.00 81.88 85 PHE A C 1
ATOM 639 O O . PHE A 1 85 ? 9.783 46.747 18.066 1.00 81.88 85 PHE A O 1
ATOM 646 N N . HIS A 1 86 ? 8.934 44.659 17.775 1.00 80.88 86 HIS A N 1
ATOM 647 C CA . HIS A 1 86 ? 7.760 44.764 18.639 1.00 80.88 86 HIS A CA 1
ATOM 648 C C . HIS A 1 86 ? 8.082 44.087 19.973 1.00 80.88 86 HIS A C 1
ATOM 650 O O . HIS A 1 86 ? 8.317 42.884 20.018 1.00 80.88 86 HIS A O 1
ATOM 656 N N . GLU A 1 87 ? 8.146 44.864 21.054 1.00 73.75 87 GLU A N 1
ATOM 657 C CA . GLU A 1 87 ? 8.475 44.367 22.394 1.00 73.75 87 GLU A CA 1
ATOM 658 C C . GLU A 1 87 ? 7.204 44.264 23.246 1.00 73.75 87 GLU A C 1
ATOM 660 O O . GLU A 1 87 ? 6.453 45.233 23.389 1.00 73.75 87 GLU A O 1
ATOM 665 N N . ALA A 1 88 ? 6.971 43.100 23.854 1.00 67.44 88 ALA A N 1
ATOM 666 C CA . ALA A 1 88 ? 5.813 42.882 24.711 1.00 67.44 88 ALA A CA 1
ATOM 667 C C . ALA A 1 88 ? 5.924 43.657 26.035 1.00 67.44 88 ALA A C 1
ATOM 669 O O . ALA A 1 88 ? 6.881 43.502 26.797 1.00 67.44 88 ALA A O 1
ATOM 670 N N . LYS A 1 89 ? 4.896 44.451 26.352 1.00 59.53 89 LYS A N 1
ATOM 671 C CA . LYS A 1 89 ? 4.885 45.352 27.520 1.00 59.53 89 LYS A CA 1
ATOM 672 C C . LYS A 1 89 ? 4.810 44.601 28.860 1.00 59.53 89 LYS A C 1
ATOM 674 O O . LYS A 1 89 ? 5.256 45.131 29.873 1.00 59.53 89 LYS A O 1
ATOM 679 N N . THR A 1 90 ? 4.247 43.385 28.878 1.00 47.91 90 THR A N 1
ATOM 680 C CA . THR A 1 90 ? 4.043 42.569 30.096 1.00 47.91 90 THR A CA 1
ATOM 681 C C . THR A 1 90 ? 4.166 41.055 29.847 1.00 47.91 90 THR A C 1
ATOM 683 O O . THR A 1 90 ? 3.216 40.304 30.022 1.00 47.91 90 THR A O 1
ATOM 686 N N . GLY A 1 91 ? 5.356 40.574 29.465 1.00 50.97 91 GLY A N 1
ATOM 687 C CA . GLY A 1 91 ? 5.702 39.141 29.564 1.00 50.97 91 GLY A CA 1
ATOM 688 C C . GLY A 1 91 ? 4.862 38.160 28.726 1.00 50.97 91 GLY A C 1
ATOM 689 O O . GLY A 1 91 ? 4.769 36.992 29.094 1.00 50.97 91 GLY A O 1
ATOM 690 N N . GLY A 1 92 ? 4.257 38.629 27.633 1.00 59.81 92 GLY A N 1
ATOM 691 C CA . GLY A 1 92 ? 3.455 37.837 26.694 1.00 59.81 92 GLY A CA 1
ATOM 692 C C . GLY A 1 92 ? 3.780 38.193 25.242 1.00 59.81 92 GLY A C 1
ATOM 693 O O . GLY A 1 92 ? 4.924 38.526 24.938 1.00 59.81 92 GLY A O 1
ATOM 694 N N . HIS A 1 93 ? 2.775 38.157 24.369 1.00 60.94 93 HIS A N 1
ATOM 695 C CA . HIS A 1 93 ? 2.865 38.631 22.982 1.00 60.94 93 HIS A CA 1
ATOM 696 C C . HIS A 1 93 ? 2.858 40.171 22.918 1.00 60.94 93 HIS A C 1
ATOM 698 O O . HIS A 1 93 ? 2.384 40.834 23.846 1.00 60.94 93 HIS A O 1
ATOM 704 N N . ALA A 1 94 ? 3.391 40.757 21.844 1.00 71.62 94 ALA A N 1
ATOM 705 C CA . ALA A 1 94 ? 3.258 42.195 21.589 1.00 71.62 94 ALA A CA 1
ATOM 706 C C . ALA A 1 94 ? 1.908 42.499 20.914 1.00 71.62 94 ALA A C 1
ATOM 708 O O . ALA A 1 94 ? 1.504 41.772 20.012 1.00 71.62 94 ALA A O 1
ATOM 709 N N . ASP A 1 95 ? 1.231 43.582 21.316 1.00 75.19 95 ASP A N 1
ATOM 710 C CA . ASP A 1 95 ? -0.113 43.945 20.816 1.00 75.19 95 ASP A CA 1
ATOM 711 C C . ASP A 1 95 ? -0.142 44.159 19.288 1.00 75.19 95 ASP A C 1
ATOM 713 O O . ASP A 1 95 ? -1.181 44.048 18.641 1.00 75.19 95 ASP A O 1
ATOM 717 N N . GLU A 1 96 ? 1.010 44.509 18.715 1.00 81.31 96 GLU A N 1
ATOM 718 C CA . GLU A 1 96 ? 1.215 44.748 17.292 1.00 81.31 96 GLU A CA 1
ATOM 719 C C . GLU A 1 96 ? 1.433 43.453 16.470 1.00 81.31 96 GLU A C 1
ATOM 721 O O . GLU A 1 96 ? 1.406 43.509 15.239 1.00 81.31 96 GLU A O 1
ATOM 726 N N . VAL A 1 97 ? 1.629 42.293 17.114 1.00 76.56 97 VAL A N 1
ATOM 727 C CA . VAL A 1 97 ? 1.807 40.980 16.466 1.00 76.56 97 VAL A CA 1
ATOM 728 C C . VAL A 1 97 ? 0.450 40.282 16.331 1.00 76.56 97 VAL A C 1
ATOM 730 O O . VAL A 1 97 ? -0.172 39.900 17.317 1.00 76.56 97 VAL A O 1
ATOM 733 N N . ILE A 1 98 ? -0.007 40.114 15.089 1.00 75.88 98 ILE A N 1
ATOM 734 C CA . ILE A 1 98 ? -1.284 39.478 14.730 1.00 75.88 98 ILE A CA 1
ATOM 735 C C . ILE A 1 98 ? -1.083 38.007 14.344 1.00 75.88 98 ILE A C 1
ATOM 737 O O . ILE A 1 98 ? -1.887 37.163 14.733 1.00 75.88 98 ILE A O 1
ATOM 741 N N . ASP A 1 99 ? -0.033 37.697 13.579 1.00 70.50 99 ASP A N 1
ATOM 742 C CA . ASP A 1 99 ? 0.275 36.336 13.125 1.00 70.50 99 ASP A CA 1
ATOM 743 C C . ASP A 1 99 ? 1.795 36.165 12.925 1.00 70.50 99 ASP A C 1
ATOM 745 O O . ASP A 1 99 ? 2.361 36.795 12.031 1.00 70.50 99 ASP A O 1
ATOM 749 N N . PRO A 1 100 ? 2.499 35.336 13.721 1.00 65.94 100 PRO A N 1
ATOM 750 C CA . PRO A 1 100 ? 3.932 35.096 13.544 1.00 65.94 100 PRO A CA 1
ATOM 751 C C . PRO A 1 100 ? 4.273 34.216 12.320 1.00 65.94 100 PRO A C 1
ATOM 753 O O . PRO A 1 100 ? 5.452 34.030 11.991 1.00 65.94 100 PRO A O 1
ATOM 756 N N . THR A 1 101 ? 3.275 33.656 11.632 1.00 64.12 101 THR A N 1
ATOM 757 C CA . THR A 1 101 ? 3.466 32.764 10.481 1.00 64.12 101 THR A CA 1
ATOM 758 C C . THR A 1 101 ? 4.136 33.498 9.312 1.00 64.12 101 THR A C 1
ATOM 760 O O . THR A 1 101 ? 3.815 34.633 8.980 1.00 64.12 101 THR A O 1
ATOM 763 N N . GLY A 1 102 ? 5.121 32.859 8.671 1.00 62.72 102 GLY A N 1
ATOM 764 C CA . GLY A 1 102 ? 5.882 33.457 7.560 1.00 62.72 102 GLY A CA 1
ATOM 765 C C . GLY A 1 102 ? 7.052 34.366 7.973 1.00 62.72 102 GLY A C 1
ATOM 766 O O . GLY A 1 102 ? 7.869 34.730 7.119 1.00 62.72 102 GLY A O 1
ATOM 767 N N . GLY A 1 103 ? 7.227 34.659 9.269 1.00 69.75 103 GLY A N 1
ATOM 768 C CA . GLY A 1 103 ? 8.383 35.415 9.767 1.00 69.75 103 GLY A CA 1
ATOM 769 C C . GLY A 1 103 ? 9.726 34.774 9.418 1.00 69.75 103 GLY A C 1
ATOM 770 O O . GLY A 1 103 ? 10.610 35.456 8.912 1.00 69.75 103 GLY A O 1
ATOM 771 N N . GLY A 1 104 ? 9.862 33.451 9.579 1.00 67.69 104 GLY A N 1
ATOM 772 C CA . GLY A 1 104 ? 11.094 32.726 9.228 1.00 67.69 104 GLY A CA 1
ATOM 773 C C . GLY A 1 104 ? 11.505 32.907 7.760 1.00 67.69 104 GLY A C 1
ATOM 774 O O . GLY A 1 104 ? 12.645 33.262 7.475 1.00 67.69 104 GLY A O 1
ATOM 775 N N . SER A 1 105 ? 10.562 32.772 6.823 1.00 64.69 105 SER A N 1
ATOM 776 C CA . SER A 1 105 ? 10.816 32.991 5.387 1.00 64.69 105 SER A CA 1
ATOM 777 C C . SER A 1 105 ? 11.177 34.444 5.062 1.00 64.69 105 SER A C 1
ATOM 779 O O . SER A 1 105 ? 11.997 34.705 4.180 1.00 64.69 105 SER A O 1
ATOM 781 N N . THR A 1 106 ? 10.589 35.395 5.792 1.00 70.50 106 THR A N 1
ATOM 782 C CA . THR A 1 106 ? 10.872 36.828 5.644 1.00 70.50 106 THR A CA 1
ATOM 783 C C . THR A 1 106 ? 12.274 37.170 6.159 1.00 70.50 106 THR A C 1
ATOM 785 O O . THR A 1 106 ? 13.034 37.817 5.440 1.00 70.50 106 THR A O 1
ATOM 788 N N . PHE A 1 107 ? 12.644 36.661 7.343 1.00 77.50 107 PHE A N 1
ATOM 789 C CA . PHE A 1 107 ? 13.986 36.765 7.927 1.00 77.50 107 PHE A CA 1
ATOM 790 C C . PHE A 1 107 ? 15.053 36.202 6.986 1.00 77.50 107 PHE A C 1
ATOM 792 O O . PHE A 1 107 ? 16.035 36.874 6.695 1.00 77.50 107 PHE A O 1
ATOM 799 N N . LEU A 1 108 ? 14.849 34.989 6.461 1.00 70.88 108 LEU A N 1
ATOM 800 C CA . LEU A 1 108 ? 15.814 34.336 5.573 1.00 70.88 108 LEU A CA 1
ATOM 801 C C . LEU A 1 108 ? 16.087 35.162 4.306 1.00 70.88 108 LEU A C 1
ATOM 803 O O . LEU A 1 108 ? 17.241 35.291 3.896 1.00 70.88 108 LEU A O 1
ATOM 807 N N . ARG A 1 109 ? 15.048 35.762 3.707 1.00 66.50 109 ARG A N 1
ATOM 808 C CA . ARG A 1 109 ? 15.189 36.613 2.514 1.00 66.50 109 ARG A CA 1
ATOM 809 C C . ARG A 1 109 ? 15.875 37.945 2.827 1.00 66.50 109 ARG A C 1
ATOM 811 O O . ARG A 1 109 ? 16.789 38.320 2.095 1.00 66.50 109 ARG A O 1
ATOM 818 N N . SER A 1 110 ? 15.479 38.646 3.892 1.00 73.12 110 SER A N 1
ATOM 819 C CA . SER A 1 110 ? 16.090 39.934 4.255 1.00 73.12 110 SER A CA 1
ATOM 820 C C . SER A 1 110 ? 17.546 39.771 4.710 1.00 73.12 110 SER A C 1
ATOM 822 O O . SER A 1 110 ? 18.413 40.536 4.288 1.00 73.12 110 SER A O 1
ATOM 824 N N . TYR A 1 111 ? 17.830 38.716 5.479 1.00 77.00 111 TYR A N 1
ATOM 825 C CA . TYR A 1 111 ? 19.174 38.327 5.894 1.00 77.00 111 TYR A CA 1
ATOM 826 C C . TYR A 1 111 ? 20.081 38.009 4.700 1.00 77.00 111 TYR A C 1
ATOM 828 O O . TYR A 1 111 ? 21.204 38.506 4.633 1.00 77.00 111 TYR A O 1
ATOM 836 N N . ALA A 1 112 ? 19.611 37.195 3.747 1.00 67.88 112 ALA A N 1
ATOM 837 C CA . ALA A 1 112 ? 20.415 36.793 2.593 1.00 67.88 112 ALA A CA 1
ATOM 838 C C . ALA A 1 112 ? 20.820 37.987 1.714 1.00 67.88 112 ALA A C 1
ATOM 840 O O . ALA A 1 112 ? 21.953 38.026 1.237 1.00 67.88 112 ALA A O 1
ATOM 841 N N . ILE A 1 113 ? 19.926 38.966 1.533 1.00 68.75 113 ILE A N 1
ATOM 842 C CA . ILE A 1 113 ? 20.202 40.180 0.754 1.00 68.75 113 ILE A CA 1
ATOM 843 C C . ILE A 1 113 ? 21.313 41.005 1.418 1.00 68.75 113 ILE A C 1
ATOM 845 O O . ILE A 1 113 ? 22.345 41.240 0.790 1.00 68.75 113 ILE A O 1
ATOM 849 N N . ASP A 1 114 ? 21.169 41.385 2.693 1.00 70.06 114 ASP A N 1
ATOM 850 C CA . ASP A 1 114 ? 22.204 42.195 3.353 1.00 70.06 114 ASP A CA 1
ATOM 851 C C . ASP A 1 114 ? 23.508 41.416 3.564 1.00 70.06 114 ASP A C 1
ATOM 853 O O . ASP A 1 114 ? 24.580 41.983 3.390 1.00 70.06 114 ASP A O 1
ATOM 857 N N . CYS A 1 115 ? 23.462 40.111 3.849 1.00 70.69 115 CYS A N 1
ATOM 858 C CA . CYS A 1 115 ? 24.676 39.307 4.019 1.00 70.69 115 CYS A CA 1
ATOM 859 C C . CYS A 1 115 ? 25.548 39.272 2.747 1.00 70.69 115 CYS A C 1
ATOM 861 O O . CYS A 1 115 ? 26.772 39.156 2.851 1.00 70.69 115 CYS A O 1
ATOM 863 N N . LEU A 1 116 ? 24.947 39.391 1.556 1.00 65.19 116 LEU A N 1
ATOM 864 C CA . LEU A 1 116 ? 25.673 39.505 0.286 1.00 65.19 116 LEU A CA 1
ATOM 865 C C . LEU A 1 116 ? 26.308 40.894 0.090 1.00 65.19 116 LEU A C 1
ATOM 867 O O . LEU A 1 116 ? 27.397 40.986 -0.483 1.00 65.19 116 LEU A O 1
ATOM 871 N N . GLU A 1 117 ? 25.659 41.956 0.577 1.00 64.31 117 GLU A N 1
ATOM 872 C CA . GLU A 1 117 ? 26.113 43.347 0.437 1.00 64.31 117 GLU A CA 1
ATOM 873 C C . GLU A 1 117 ? 27.108 43.774 1.530 1.00 64.31 117 GLU A C 1
ATOM 875 O O . GLU A 1 117 ? 28.193 44.274 1.225 1.00 64.31 117 GLU A O 1
ATOM 880 N N . SER A 1 118 ? 26.764 43.565 2.804 1.00 65.75 118 SER A N 1
ATOM 881 C CA . SER A 1 118 ? 27.548 43.987 3.972 1.00 65.75 118 SER A CA 1
ATOM 882 C C . SER A 1 118 ? 28.704 43.039 4.292 1.00 65.75 118 SER A C 1
ATOM 884 O O . SER A 1 118 ? 29.742 43.476 4.794 1.00 65.75 118 SER A O 1
ATOM 886 N N . LYS A 1 119 ? 28.526 41.739 4.008 1.00 68.38 119 LYS A N 1
ATOM 887 C CA . LYS A 1 119 ? 29.405 40.633 4.438 1.00 68.38 119 LYS A CA 1
ATOM 888 C C . LYS A 1 119 ? 29.643 40.576 5.955 1.00 68.38 119 LYS A C 1
ATOM 890 O O . LYS A 1 119 ? 30.589 39.929 6.407 1.00 68.38 119 LYS A O 1
ATOM 895 N N . ASP A 1 120 ? 28.781 41.220 6.744 1.00 71.50 120 ASP A N 1
ATOM 896 C CA . ASP A 1 120 ? 28.807 41.204 8.205 1.00 71.50 120 ASP A CA 1
ATOM 897 C C . ASP A 1 120 ? 27.557 40.489 8.728 1.00 71.50 120 ASP A C 1
ATOM 899 O O . ASP A 1 120 ? 26.436 40.984 8.642 1.00 71.50 120 ASP A O 1
ATOM 903 N N . ILE A 1 121 ? 27.773 39.313 9.314 1.00 72.38 121 ILE A N 1
ATOM 904 C CA . ILE A 1 121 ? 26.738 38.439 9.880 1.00 72.38 121 ILE A CA 1
ATOM 905 C C . ILE A 1 121 ? 25.922 39.152 10.976 1.00 72.38 121 ILE A C 1
ATOM 907 O O . ILE A 1 121 ? 24.725 38.906 11.112 1.00 72.38 121 ILE A O 1
ATOM 911 N N . ALA A 1 122 ? 26.542 40.043 11.759 1.00 70.81 122 ALA A N 1
ATOM 912 C CA . ALA A 1 122 ? 25.848 40.794 12.805 1.00 70.81 122 ALA A CA 1
ATOM 913 C C . ALA A 1 122 ? 24.964 41.906 12.217 1.00 70.81 122 ALA A C 1
ATOM 915 O O . ALA A 1 122 ? 23.873 42.162 12.729 1.00 70.81 122 ALA A O 1
ATOM 916 N N . HIS A 1 123 ? 25.424 42.542 11.135 1.00 74.31 123 HIS A N 1
ATOM 917 C CA . HIS A 1 123 ? 24.660 43.553 10.407 1.00 74.31 123 HIS A CA 1
ATOM 918 C C . HIS A 1 123 ? 23.480 42.919 9.660 1.00 74.31 123 HIS A C 1
ATOM 920 O O . HIS A 1 123 ? 22.341 43.349 9.837 1.00 74.31 123 HIS A O 1
ATOM 926 N N . ALA A 1 124 ? 23.725 41.827 8.932 1.00 73.94 124 ALA A N 1
ATOM 927 C CA . ALA A 1 124 ? 22.697 41.084 8.215 1.00 73.94 124 ALA A CA 1
ATOM 928 C C . ALA A 1 124 ? 21.594 40.568 9.152 1.00 73.94 124 ALA A C 1
ATOM 930 O O . ALA A 1 124 ? 20.413 40.656 8.830 1.00 73.94 124 ALA A O 1
ATOM 931 N N . ALA A 1 125 ? 21.943 40.120 10.362 1.00 77.88 125 ALA A N 1
ATOM 932 C CA . ALA A 1 125 ? 20.957 39.701 11.358 1.00 77.88 125 ALA A CA 1
ATOM 933 C C . ALA A 1 125 ? 20.049 40.848 11.850 1.00 77.88 125 ALA A C 1
ATOM 935 O O . ALA A 1 125 ? 18.912 40.597 12.243 1.00 77.88 125 ALA A O 1
ATOM 936 N N . CYS A 1 126 ? 20.483 42.114 11.769 1.00 76.62 126 CYS A N 1
ATOM 937 C CA . CYS A 1 126 ? 19.625 43.266 12.078 1.00 76.62 126 CYS A CA 1
ATOM 938 C C . CYS A 1 126 ? 18.502 43.481 11.043 1.00 76.62 126 CYS A C 1
ATOM 940 O O . CYS A 1 126 ? 17.590 44.274 11.285 1.00 76.62 126 CYS A O 1
ATOM 942 N N . TRP A 1 127 ? 18.518 42.759 9.919 1.00 70.88 127 TRP A N 1
ATOM 943 C CA . TRP A 1 127 ? 17.412 42.729 8.961 1.00 70.88 127 TRP A CA 1
ATOM 944 C C . TRP A 1 127 ? 16.279 41.769 9.337 1.00 70.88 127 TRP A C 1
ATOM 946 O O . TRP A 1 127 ? 15.291 41.680 8.604 1.00 70.88 127 TRP A O 1
ATOM 956 N N . ASP A 1 128 ? 16.327 41.186 10.540 1.00 73.50 128 ASP A N 1
ATOM 957 C CA . ASP A 1 128 ? 15.140 40.695 11.256 1.00 73.50 128 ASP A CA 1
ATOM 958 C C . ASP A 1 128 ? 14.032 41.758 11.366 1.00 73.50 128 ASP A C 1
ATOM 960 O O . ASP A 1 128 ? 12.853 41.442 11.399 1.00 73.50 128 ASP A O 1
ATOM 964 N N . LEU A 1 129 ? 14.364 43.047 11.237 1.00 77.50 129 LEU A N 1
ATOM 965 C CA . LEU A 1 129 ? 13.385 44.107 10.982 1.00 77.50 129 LEU A CA 1
ATOM 966 C C . LEU A 1 129 ? 12.319 43.753 9.916 1.00 77.50 129 LEU A C 1
ATOM 968 O O . LEU A 1 129 ? 11.177 44.202 10.031 1.00 77.50 129 LEU A O 1
ATOM 972 N N . GLY A 1 130 ? 12.671 42.971 8.890 1.00 72.69 130 GLY A N 1
ATOM 973 C CA . GLY A 1 130 ? 11.735 42.506 7.865 1.00 72.69 130 GLY A CA 1
ATOM 974 C C . GLY A 1 130 ? 10.552 41.717 8.437 1.00 72.69 130 GLY A C 1
ATOM 975 O O . GLY A 1 130 ? 9.422 41.903 7.988 1.00 72.69 130 GLY A O 1
ATOM 976 N N . THR A 1 131 ? 10.773 40.908 9.478 1.00 77.75 131 THR A N 1
ATOM 977 C CA . THR A 1 131 ? 9.725 40.086 10.109 1.00 77.75 131 THR A CA 1
ATOM 978 C C . THR A 1 131 ? 8.667 40.939 10.800 1.00 77.75 131 THR A C 1
ATOM 980 O O . THR A 1 131 ? 7.490 40.591 10.765 1.00 77.75 131 THR A O 1
ATOM 983 N N . SER A 1 132 ? 9.033 42.135 11.282 1.00 80.69 132 SER A N 1
ATOM 984 C CA . SER A 1 132 ? 8.092 43.096 11.882 1.00 80.69 132 SER A CA 1
ATOM 985 C C . SER A 1 132 ? 6.954 43.537 10.955 1.00 80.69 132 SER A C 1
ATOM 987 O O . SER A 1 132 ? 5.921 43.985 11.447 1.00 80.69 132 SER A O 1
ATOM 989 N N . PHE A 1 133 ? 7.134 43.432 9.633 1.00 78.00 133 PHE A N 1
ATOM 990 C CA . PHE A 1 133 ? 6.088 43.713 8.648 1.00 78.00 133 PHE A CA 1
ATOM 991 C C . PHE A 1 133 ? 5.186 42.502 8.394 1.00 78.00 133 PHE A C 1
ATOM 993 O O . PHE A 1 133 ? 3.993 42.687 8.169 1.00 78.00 133 PHE A O 1
ATOM 1000 N N . ALA A 1 134 ? 5.742 41.286 8.444 1.00 74.00 134 ALA A N 1
ATOM 1001 C CA . ALA A 1 134 ? 4.990 40.038 8.316 1.00 74.00 134 ALA A CA 1
ATOM 1002 C C . ALA A 1 134 ? 4.114 39.792 9.552 1.00 74.00 134 ALA A C 1
ATOM 1004 O O . ALA A 1 134 ? 2.923 39.563 9.413 1.00 74.00 134 ALA A O 1
ATOM 1005 N N . PHE A 1 135 ? 4.675 39.960 10.753 1.00 79.75 135 PHE A N 1
ATOM 1006 C CA . PHE A 1 135 ? 3.988 39.718 12.026 1.00 79.75 135 PHE A CA 1
ATOM 1007 C C . PHE A 1 135 ? 2.737 40.573 12.254 1.00 79.75 135 PHE A C 1
ATOM 1009 O O . PHE A 1 135 ? 1.879 40.239 13.064 1.00 79.75 135 PHE A O 1
ATOM 1016 N N . GLU A 1 136 ? 2.625 41.692 11.548 1.00 80.38 136 GLU A N 1
ATOM 1017 C CA . GLU A 1 136 ? 1.612 42.721 11.753 1.00 80.38 136 GLU A CA 1
ATOM 1018 C C . GLU A 1 136 ? 0.268 42.464 11.042 1.00 80.38 136 GLU A C 1
ATOM 1020 O O . GLU A 1 136 ? -0.578 43.369 11.010 1.00 80.38 136 GLU A O 1
ATOM 1025 N N . GLN A 1 137 ? 0.095 41.285 10.430 1.00 72.94 137 GLN A N 1
ATOM 1026 C CA . GLN A 1 137 ? -1.110 40.829 9.724 1.00 72.94 137 GLN A CA 1
ATOM 1027 C C . GLN A 1 137 ? -1.018 39.331 9.365 1.00 72.94 137 GLN A C 1
ATOM 1029 O O . GLN A 1 137 ? 0.072 38.806 9.201 1.00 72.94 137 GLN A O 1
ATOM 1034 N N . ALA A 1 138 ? -2.152 38.662 9.136 1.00 64.56 138 ALA A N 1
ATOM 1035 C CA . ALA A 1 138 ? -2.153 37.333 8.517 1.00 64.56 138 ALA A CA 1
ATOM 1036 C C . ALA A 1 138 ? -1.917 37.439 6.994 1.00 64.56 138 ALA A C 1
ATOM 1038 O O . ALA A 1 138 ? -2.667 38.123 6.289 1.00 64.56 138 ALA A O 1
ATOM 1039 N N . GLY A 1 139 ? -0.891 36.755 6.478 1.00 60.28 139 GLY A N 1
ATOM 1040 C CA . GLY A 1 139 ? -0.525 36.741 5.052 1.00 60.28 139 GLY A CA 1
ATOM 1041 C C . GLY A 1 139 ? 0.408 37.880 4.603 1.00 60.28 139 GLY A C 1
ATOM 1042 O O . GLY A 1 139 ? 0.893 38.671 5.409 1.00 60.28 139 GLY A O 1
ATOM 1043 N N . MET A 1 140 ? 0.685 37.965 3.294 1.00 57.56 140 MET A N 1
ATOM 1044 C CA . MET A 1 140 ? 1.734 38.839 2.735 1.00 57.56 140 MET A CA 1
ATOM 1045 C C . MET A 1 140 ? 1.494 40.349 2.973 1.00 57.56 140 MET A C 1
ATOM 1047 O O . MET A 1 140 ? 0.401 40.840 2.664 1.00 57.56 140 MET A O 1
ATOM 1051 N N . PRO A 1 141 ? 2.500 41.111 3.460 1.00 65.19 141 PRO A N 1
ATOM 1052 C CA . PRO A 1 141 ? 2.376 42.543 3.741 1.00 65.19 141 PRO A CA 1
ATOM 1053 C C . PRO A 1 141 ? 1.890 43.371 2.547 1.00 65.19 141 PRO A C 1
ATOM 1055 O O . PRO A 1 141 ? 2.401 43.241 1.435 1.00 65.19 141 PRO A O 1
ATOM 1058 N N . LYS A 1 142 ? 0.927 44.274 2.770 1.00 69.69 142 LYS A N 1
ATOM 1059 C CA . LYS A 1 142 ? 0.443 45.173 1.708 1.00 69.69 142 LYS A CA 1
ATOM 1060 C C . LYS A 1 142 ? 1.444 46.301 1.430 1.00 69.69 142 LYS A C 1
ATOM 1062 O O . LYS A 1 142 ? 1.704 47.135 2.303 1.00 69.69 142 LYS A O 1
ATOM 1067 N N . LYS A 1 143 ? 1.954 46.341 0.196 1.00 75.62 143 LYS A N 1
ATOM 1068 C CA . LYS A 1 143 ? 2.761 47.439 -0.356 1.00 75.62 143 LYS A CA 1
ATOM 1069 C C . LYS A 1 143 ? 1.876 48.618 -0.772 1.00 75.62 143 LYS A C 1
ATOM 1071 O O . LYS A 1 143 ? 0.839 48.430 -1.406 1.00 75.62 143 LYS A O 1
ATOM 1076 N N . SER A 1 144 ? 2.317 49.831 -0.463 1.00 77.06 144 SER A N 1
ATOM 1077 C CA . SER A 1 144 ? 1.786 51.093 -0.984 1.00 77.06 144 SER A CA 1
ATOM 1078 C C . SER A 1 144 ? 2.937 52.066 -1.268 1.00 77.06 144 SER A C 1
ATOM 1080 O O . SER A 1 144 ? 4.059 51.855 -0.817 1.00 77.06 144 SER A O 1
ATOM 1082 N N . ASN A 1 145 ? 2.685 53.130 -2.033 1.00 78.69 145 ASN A N 1
ATOM 1083 C CA . ASN A 1 145 ? 3.700 54.133 -2.369 1.00 78.69 145 ASN A CA 1
ATOM 1084 C C . ASN A 1 145 ? 3.241 55.522 -1.902 1.00 78.69 145 ASN A C 1
ATOM 1086 O O . ASN A 1 145 ? 2.072 55.873 -2.061 1.00 78.69 145 ASN A O 1
ATOM 1090 N N . ALA A 1 146 ? 4.167 56.327 -1.379 1.00 68.31 146 ALA A N 1
ATOM 1091 C CA . ALA A 1 146 ? 3.948 57.737 -1.052 1.00 68.31 146 ALA A CA 1
ATOM 1092 C C . ALA A 1 146 ? 5.019 58.595 -1.745 1.00 68.31 146 ALA A C 1
ATOM 1094 O O . ALA A 1 146 ? 6.112 58.807 -1.215 1.00 68.31 146 ALA A O 1
ATOM 1095 N N . GLY A 1 147 ? 4.712 59.051 -2.963 1.00 76.81 147 GLY A N 1
ATOM 1096 C CA . GLY A 1 147 ? 5.727 59.566 -3.888 1.00 76.81 147 GLY A CA 1
ATOM 1097 C C . GLY A 1 147 ? 6.700 58.454 -4.289 1.00 76.81 147 GLY A C 1
ATOM 1098 O O . GLY A 1 147 ? 6.287 57.307 -4.450 1.00 76.81 147 GLY A O 1
ATOM 1099 N N . ASP A 1 148 ? 7.992 58.774 -4.365 1.00 69.69 148 ASP A N 1
ATOM 1100 C CA . ASP A 1 148 ? 9.061 57.812 -4.687 1.00 69.69 148 ASP A CA 1
ATOM 1101 C C . ASP A 1 148 ? 9.415 56.860 -3.521 1.00 69.69 148 ASP A C 1
ATOM 1103 O O . ASP A 1 148 ? 10.356 56.072 -3.616 1.00 69.69 148 ASP A O 1
ATOM 1107 N N . MET A 1 149 ? 8.701 56.936 -2.389 1.00 64.19 149 MET A N 1
ATOM 1108 C CA . MET A 1 149 ? 8.945 56.086 -1.222 1.00 64.19 149 MET A CA 1
ATOM 1109 C C . MET A 1 149 ? 7.995 54.891 -1.178 1.00 64.19 149 MET A C 1
ATOM 1111 O O . MET A 1 149 ? 6.778 55.042 -1.055 1.00 64.19 149 MET A O 1
ATOM 1115 N N . GLU A 1 150 ? 8.584 53.700 -1.171 1.00 74.62 150 GLU A N 1
ATOM 1116 C CA . GLU A 1 150 ? 7.907 52.441 -0.876 1.00 74.62 150 GLU A CA 1
ATOM 1117 C C . GLU A 1 150 ? 7.548 52.339 0.617 1.00 74.62 150 GLU A C 1
ATOM 1119 O O . GLU A 1 150 ? 8.385 52.544 1.505 1.00 74.62 150 GLU A O 1
ATOM 1124 N N . LEU A 1 151 ? 6.285 52.013 0.884 1.00 75.31 151 LEU A N 1
ATOM 1125 C CA . LEU A 1 151 ? 5.714 51.798 2.206 1.00 75.31 151 LEU A CA 1
ATOM 1126 C C . LEU A 1 151 ? 5.138 50.384 2.300 1.00 75.31 151 LEU A C 1
ATOM 1128 O O . LEU A 1 151 ? 4.500 49.881 1.379 1.00 75.31 151 LEU A O 1
ATOM 1132 N N . TRP A 1 152 ? 5.306 49.766 3.462 1.00 72.44 152 TRP A N 1
ATOM 1133 C CA . TRP A 1 152 ? 4.715 48.476 3.793 1.00 72.44 152 TRP A CA 1
ATOM 1134 C C . TRP A 1 152 ? 3.833 48.682 5.018 1.00 72.44 152 TRP A C 1
ATOM 1136 O O . TRP A 1 152 ? 4.329 49.100 6.068 1.00 72.44 152 TRP A O 1
ATOM 1146 N N . LYS A 1 153 ? 2.515 48.490 4.856 1.00 71.06 153 LYS A N 1
ATOM 1147 C CA . LYS A 1 153 ? 1.494 48.883 5.850 1.00 71.06 153 LYS A CA 1
ATOM 1148 C C . LYS A 1 153 ? 1.727 50.320 6.363 1.00 71.06 153 LYS A C 1
ATOM 1150 O O . LYS A 1 153 ? 1.902 50.561 7.553 1.00 71.06 153 LYS A O 1
ATOM 1155 N N . GLU A 1 154 ? 1.829 51.262 5.420 1.00 67.94 154 GLU A N 1
ATOM 1156 C CA . GLU A 1 154 ? 2.063 52.704 5.650 1.00 67.94 154 GLU A CA 1
ATOM 1157 C C . GLU A 1 154 ? 3.408 53.072 6.321 1.00 67.94 154 GLU A C 1
ATOM 1159 O O . GLU A 1 154 ? 3.714 54.252 6.502 1.00 67.94 154 GLU A O 1
ATOM 1164 N N . ALA A 1 155 ? 4.271 52.097 6.630 1.00 72.31 155 ALA A N 1
ATOM 1165 C CA . ALA A 1 155 ? 5.569 52.322 7.255 1.00 72.31 155 ALA A CA 1
ATOM 1166 C C . ALA A 1 155 ? 6.739 52.150 6.269 1.00 72.31 155 ALA A C 1
ATOM 1168 O O . ALA A 1 155 ? 6.834 51.174 5.530 1.00 72.31 155 ALA A O 1
ATOM 1169 N N . ASN A 1 156 ? 7.687 53.090 6.308 1.00 77.75 156 ASN A N 1
ATOM 1170 C CA . ASN A 1 156 ? 8.929 53.030 5.535 1.00 77.75 156 ASN A CA 1
ATOM 1171 C C . ASN A 1 156 ? 9.964 52.115 6.228 1.00 77.75 156 ASN A C 1
ATOM 1173 O O . ASN A 1 156 ? 10.234 52.277 7.424 1.00 77.75 156 ASN A O 1
ATOM 1177 N N . VAL A 1 157 ? 10.588 51.205 5.470 1.00 70.50 157 VAL A N 1
ATOM 1178 C CA . VAL A 1 157 ? 11.596 50.237 5.959 1.00 70.50 157 VAL A CA 1
ATOM 1179 C C . VAL A 1 157 ? 12.784 50.930 6.633 1.00 70.50 157 VAL A C 1
ATOM 1181 O O . VAL A 1 157 ? 13.098 50.633 7.786 1.00 70.50 157 VAL A O 1
ATOM 1184 N N . PHE A 1 158 ? 13.387 51.932 5.989 1.00 69.88 158 PHE A N 1
ATOM 1185 C CA . PHE A 1 158 ? 14.478 52.725 6.571 1.00 69.88 158 PHE A CA 1
ATOM 1186 C C . PHE A 1 158 ? 14.025 53.535 7.796 1.00 69.88 158 PHE A C 1
ATOM 1188 O O . PHE A 1 158 ? 14.812 53.783 8.712 1.00 69.88 158 PHE A O 1
ATOM 1195 N N . GLY A 1 159 ? 12.747 53.925 7.842 1.00 75.12 159 GLY A N 1
ATOM 1196 C CA . GLY A 1 159 ? 12.119 54.549 9.007 1.00 75.12 159 GLY A CA 1
ATOM 1197 C C . GLY A 1 159 ? 12.053 53.620 10.223 1.00 75.12 159 GLY A C 1
ATOM 1198 O O . GLY A 1 159 ? 12.330 54.063 11.341 1.00 75.12 159 GLY A O 1
ATOM 1199 N N . ARG A 1 160 ? 11.748 52.329 10.023 1.00 78.00 160 ARG A N 1
ATOM 1200 C CA . ARG A 1 160 ? 11.840 51.313 11.085 1.00 78.00 160 ARG A CA 1
ATOM 1201 C C . ARG A 1 160 ? 13.297 50.993 11.431 1.00 78.00 160 ARG A C 1
ATOM 1203 O O . ARG A 1 160 ? 13.629 50.956 12.611 1.00 78.00 160 ARG A O 1
ATOM 1210 N N . LEU A 1 161 ? 14.188 50.882 10.443 1.00 69.81 161 LEU A N 1
ATOM 1211 C CA . LEU A 1 161 ? 15.608 50.558 10.646 1.00 69.81 161 LEU A CA 1
ATOM 1212 C C . LEU A 1 161 ? 16.324 51.595 11.524 1.00 69.81 161 LEU A C 1
ATOM 1214 O O . LEU A 1 161 ? 17.016 51.230 12.474 1.00 69.81 161 LEU A O 1
ATOM 1218 N N . LYS A 1 162 ? 16.064 52.890 11.293 1.00 71.75 162 LYS A N 1
ATOM 1219 C CA . LYS A 1 162 ? 16.559 53.994 12.139 1.00 71.75 162 LYS A CA 1
ATOM 1220 C C . LYS A 1 162 ? 16.054 53.938 13.587 1.00 71.75 162 LYS A C 1
ATOM 1222 O O . LYS A 1 162 ? 16.726 54.464 14.468 1.00 71.75 162 LYS A O 1
ATOM 1227 N N . LYS A 1 163 ? 14.895 53.319 13.845 1.00 75.31 163 LYS A N 1
ATOM 1228 C CA . LYS A 1 163 ? 14.364 53.078 15.202 1.00 75.31 163 LYS A CA 1
ATOM 1229 C C . LYS A 1 163 ? 14.897 51.781 15.816 1.00 75.31 163 LYS A C 1
ATOM 1231 O O . LYS A 1 163 ? 14.980 51.697 17.036 1.00 75.31 163 LYS A O 1
ATOM 1236 N N . TYR A 1 164 ? 15.230 50.793 14.986 1.00 76.56 164 TYR A N 1
ATOM 1237 C CA . TYR A 1 164 ? 15.624 49.446 15.393 1.00 76.56 164 TYR A CA 1
ATOM 1238 C C . TYR A 1 164 ? 17.108 49.347 15.759 1.00 76.56 164 TYR A C 1
ATOM 1240 O O . TYR A 1 164 ? 17.424 48.950 16.877 1.00 76.56 164 TYR A O 1
ATOM 1248 N N . ILE A 1 165 ? 18.016 49.782 14.874 1.00 68.94 165 ILE A N 1
ATOM 1249 C CA . ILE A 1 165 ? 19.473 49.675 15.089 1.00 68.94 165 ILE A CA 1
ATOM 1250 C C . ILE A 1 165 ? 19.921 50.273 16.442 1.00 68.94 165 ILE A C 1
ATOM 1252 O O . ILE A 1 165 ? 20.665 49.594 17.147 1.00 68.94 165 ILE A O 1
ATOM 1256 N N . PRO A 1 166 ? 19.456 51.463 16.886 1.00 71.38 166 PRO A N 1
ATOM 1257 C CA . PRO A 1 166 ? 19.875 52.033 18.173 1.00 71.38 166 PRO A CA 1
ATOM 1258 C C . PRO A 1 166 ? 19.414 51.257 19.417 1.00 71.38 166 PRO A C 1
ATOM 1260 O O . PRO A 1 166 ? 19.940 51.500 20.501 1.00 71.38 166 PRO A O 1
ATOM 1263 N N . ARG A 1 167 ? 18.432 50.353 19.288 1.00 71.88 167 ARG A N 1
ATOM 1264 C CA . ARG A 1 167 ? 17.980 49.468 20.379 1.00 71.88 167 ARG A CA 1
ATOM 1265 C C . ARG A 1 167 ? 18.877 48.237 20.525 1.00 71.88 167 ARG A C 1
ATOM 1267 O O . ARG A 1 167 ? 18.936 47.643 21.600 1.00 71.88 167 ARG A O 1
ATOM 1274 N N . GLN A 1 168 ? 19.590 47.863 19.462 1.00 73.12 168 GLN A N 1
ATOM 1275 C CA . GLN A 1 168 ? 20.436 46.677 19.439 1.00 73.12 168 GLN A CA 1
ATOM 1276 C C . GLN A 1 168 ? 21.814 46.951 20.040 1.00 73.12 168 GLN A C 1
ATOM 1278 O O . GLN A 1 168 ? 22.447 47.971 19.775 1.00 73.12 168 GLN A O 1
ATOM 1283 N N . LYS A 1 169 ? 22.338 45.985 20.801 1.00 56.31 169 LYS A N 1
ATOM 1284 C CA . LYS A 1 169 ? 23.687 46.043 21.397 1.00 56.31 169 LYS A CA 1
ATOM 1285 C C . LYS A 1 169 ? 24.783 45.653 20.395 1.00 56.31 169 LYS A C 1
ATOM 1287 O O . LYS A 1 169 ? 25.675 44.869 20.712 1.00 56.31 169 LYS A O 1
ATOM 1292 N N . CYS A 1 170 ? 24.703 46.190 19.180 1.00 51.47 170 CYS A N 1
ATOM 1293 C CA . CYS A 1 170 ? 25.726 46.008 18.154 1.00 51.47 170 CYS A CA 1
ATOM 1294 C C . CYS A 1 170 ? 26.988 46.840 18.460 1.00 51.47 170 CYS A C 1
ATOM 1296 O O . CYS A 1 170 ? 26.895 47.900 19.086 1.00 51.47 170 CYS A O 1
ATOM 1298 N N . PRO A 1 171 ? 28.182 46.397 18.020 1.00 43.69 171 PRO A N 1
ATOM 1299 C CA . PRO A 1 171 ? 29.410 47.169 18.187 1.00 43.69 171 PRO A CA 1
ATOM 1300 C C . PRO A 1 171 ? 29.331 48.514 17.433 1.00 43.69 171 PRO A C 1
ATOM 1302 O O . PRO A 1 171 ? 28.774 48.576 16.334 1.00 43.69 171 PRO A O 1
ATOM 1305 N N . PRO A 1 172 ? 29.928 49.600 17.966 1.00 39.66 172 PRO A N 1
ATOM 1306 C CA . PRO A 1 172 ? 29.653 50.978 17.529 1.00 39.66 172 PRO A CA 1
ATOM 1307 C C . PRO A 1 172 ? 30.045 51.315 16.079 1.00 39.66 172 PRO A C 1
ATOM 1309 O O . PRO A 1 172 ? 29.635 52.352 15.562 1.00 39.66 172 PRO A O 1
ATOM 1312 N N . ASN A 1 173 ? 30.799 50.450 15.393 1.00 44.09 173 ASN A N 1
ATOM 1313 C CA . ASN A 1 173 ? 31.142 50.634 13.981 1.00 44.09 173 ASN A CA 1
ATOM 1314 C C . ASN A 1 173 ? 30.010 50.240 13.008 1.00 44.09 173 ASN A C 1
ATOM 1316 O O . ASN A 1 173 ? 30.059 50.668 11.857 1.00 44.09 173 ASN A O 1
ATOM 1320 N N . ALA A 1 174 ? 28.973 49.516 13.454 1.00 39.25 174 ALA A N 1
ATOM 1321 C CA . ALA A 1 174 ? 27.846 49.102 12.604 1.00 39.25 174 ALA A CA 1
ATOM 1322 C C . ALA A 1 174 ? 27.081 50.290 11.976 1.00 39.25 174 ALA A C 1
ATOM 1324 O O . ALA A 1 174 ? 26.561 50.195 10.871 1.00 39.25 174 ALA A O 1
ATOM 1325 N N . VAL A 1 175 ? 27.068 51.453 12.639 1.00 36.97 175 VAL A N 1
ATOM 1326 C CA . VAL A 1 175 ? 26.369 52.665 12.163 1.00 36.97 175 VAL A CA 1
ATOM 1327 C C . VAL A 1 175 ? 27.120 53.372 11.015 1.00 36.97 175 VAL A C 1
ATOM 1329 O O . VAL A 1 175 ? 26.554 54.210 10.310 1.00 36.97 175 VAL A O 1
ATOM 1332 N N . ARG A 1 176 ? 28.409 53.063 10.806 1.00 32.47 176 ARG A N 1
ATOM 1333 C CA . ARG A 1 176 ? 29.311 53.891 9.984 1.00 32.47 176 ARG A CA 1
ATOM 1334 C C . ARG A 1 176 ? 29.352 53.530 8.494 1.00 32.47 176 ARG A C 1
ATOM 1336 O O . ARG A 1 176 ? 29.862 54.325 7.713 1.00 32.47 176 ARG A O 1
ATOM 1343 N N . LEU A 1 177 ? 28.808 52.377 8.096 1.00 31.78 177 LEU A N 1
ATOM 1344 C CA . LEU A 1 177 ? 28.737 51.947 6.690 1.00 31.78 177 LEU A CA 1
ATOM 1345 C C . LEU A 1 177 ? 27.441 52.395 5.992 1.00 31.78 177 LEU A C 1
ATOM 1347 O O . LEU A 1 177 ? 27.496 52.852 4.853 1.00 31.78 177 LEU A O 1
ATOM 1351 N N . VAL A 1 178 ? 26.306 52.397 6.702 1.00 34.16 178 VAL A N 1
ATOM 1352 C CA . VAL A 1 178 ? 24.989 52.814 6.168 1.00 34.16 178 VAL A CA 1
ATOM 1353 C C . VAL A 1 178 ? 24.954 54.298 5.755 1.00 34.16 178 VAL A C 1
ATOM 1355 O O . VAL A 1 178 ? 24.132 54.702 4.938 1.00 34.16 178 VAL A O 1
ATOM 1358 N N . THR A 1 179 ? 25.857 55.131 6.285 1.00 30.81 179 THR A N 1
ATOM 1359 C CA . THR A 1 179 ? 25.931 56.570 5.971 1.00 30.81 179 THR A CA 1
ATOM 1360 C C . THR A 1 179 ? 26.947 56.949 4.886 1.00 30.81 179 THR A C 1
ATOM 1362 O O . THR A 1 179 ? 26.966 58.113 4.492 1.00 30.81 179 THR A O 1
ATOM 1365 N N . MET A 1 180 ? 27.768 56.019 4.372 1.00 27.27 180 MET A N 1
ATOM 1366 C CA . MET A 1 180 ? 28.814 56.347 3.379 1.00 27.27 180 MET A CA 1
ATOM 1367 C C . MET A 1 180 ? 28.547 55.851 1.946 1.00 27.27 180 MET A C 1
ATOM 1369 O O . MET A 1 180 ? 29.155 56.390 1.023 1.00 27.27 180 MET A O 1
ATOM 1373 N N . SER A 1 181 ? 27.644 54.888 1.719 1.00 28.77 181 SER A N 1
ATOM 1374 C CA . SER A 1 181 ? 27.414 54.290 0.385 1.00 28.77 181 SER A CA 1
ATOM 1375 C C . SER A 1 181 ? 26.238 54.866 -0.420 1.00 28.77 181 SER A C 1
ATOM 1377 O O . SER A 1 181 ? 26.161 54.609 -1.616 1.00 28.77 181 SER A O 1
ATOM 1379 N N . TRP A 1 182 ? 25.378 55.699 0.178 1.00 29.77 182 TRP A N 1
ATOM 1380 C CA . TRP A 1 182 ? 24.334 56.464 -0.531 1.00 29.77 182 TRP A CA 1
ATOM 1381 C C . TRP A 1 182 ? 24.552 57.978 -0.382 1.00 29.77 182 TRP A C 1
ATOM 1383 O O . TRP A 1 182 ? 23.692 58.722 0.087 1.00 29.77 182 TRP A O 1
ATOM 1393 N N . SER A 1 183 ? 25.740 58.436 -0.787 1.00 24.69 183 SER A N 1
ATOM 1394 C CA . SER A 1 183 ? 25.996 59.851 -1.081 1.00 24.69 183 SER A CA 1
ATOM 1395 C C . SER A 1 183 ? 25.780 60.112 -2.576 1.00 24.69 183 SER A C 1
ATOM 1397 O O . SER A 1 183 ? 26.127 59.294 -3.425 1.00 24.69 183 SER A O 1
ATOM 1399 N N . HIS A 1 184 ? 25.150 61.239 -2.901 1.00 31.19 184 HIS A N 1
ATOM 1400 C CA . HIS A 1 184 ? 24.409 61.441 -4.153 1.00 31.19 184 HIS A CA 1
ATOM 1401 C C . HIS A 1 184 ? 25.272 61.782 -5.397 1.00 31.19 184 HIS A C 1
ATOM 1403 O O . HIS A 1 184 ? 24.742 62.308 -6.374 1.00 31.19 184 HIS A O 1
ATOM 1409 N N . ASP A 1 185 ? 26.589 61.523 -5.361 1.00 26.36 185 ASP A N 1
ATOM 1410 C CA . ASP A 1 185 ? 27.583 62.208 -6.217 1.00 26.36 185 ASP A CA 1
ATOM 1411 C C . ASP A 1 185 ? 28.624 61.312 -6.933 1.00 26.36 185 ASP A C 1
ATOM 1413 O O . ASP A 1 185 ? 29.538 61.814 -7.586 1.00 26.36 185 ASP A O 1
ATOM 1417 N N . SER A 1 186 ? 28.494 59.980 -6.908 1.00 26.45 186 SER A N 1
ATOM 1418 C CA . SER A 1 186 ? 29.384 59.065 -7.660 1.00 26.45 186 SER A CA 1
ATOM 1419 C C . SER A 1 186 ? 28.958 58.819 -9.125 1.00 26.45 186 SER A C 1
ATOM 1421 O O . SER A 1 186 ? 29.411 57.875 -9.771 1.00 26.45 186 SER A O 1
ATOM 1423 N N . LEU A 1 187 ? 28.133 59.707 -9.695 1.00 27.48 187 LEU A N 1
ATOM 1424 C CA . LEU A 1 187 ? 27.612 59.652 -11.071 1.00 27.48 187 LEU A CA 1
ATOM 1425 C C . LEU A 1 187 ? 28.351 60.599 -12.046 1.00 27.48 187 LEU A C 1
ATOM 1427 O O . LEU A 1 187 ? 27.732 61.428 -12.714 1.00 27.48 187 LEU A O 1
ATOM 1431 N N . ARG A 1 188 ? 29.682 60.469 -12.194 1.00 25.03 188 ARG A N 1
ATOM 1432 C CA . ARG A 1 188 ? 30.428 61.117 -13.304 1.00 25.03 188 ARG A CA 1
ATOM 1433 C C . ARG A 1 188 ? 31.481 60.221 -13.972 1.00 25.03 188 ARG A C 1
ATOM 1435 O O . ARG A 1 188 ? 32.615 60.118 -13.530 1.00 25.03 188 ARG A O 1
ATOM 1442 N N . CYS A 1 189 ? 31.057 59.650 -15.101 1.00 25.75 189 CYS A N 1
ATOM 1443 C CA . CYS A 1 189 ? 31.801 59.343 -16.332 1.00 25.75 189 CYS A CA 1
ATOM 1444 C C . CYS A 1 189 ? 33.344 59.201 -16.275 1.00 25.75 189 CYS A C 1
ATOM 1446 O O . CYS A 1 189 ? 34.071 60.192 -16.250 1.00 25.75 189 CYS A O 1
ATOM 1448 N N . GLY A 1 190 ? 33.835 57.972 -16.486 1.00 23.03 190 GLY A N 1
ATOM 1449 C CA . GLY A 1 190 ? 35.221 57.667 -16.863 1.00 23.03 190 GLY A CA 1
ATOM 1450 C C . GLY A 1 190 ? 35.280 56.368 -17.675 1.00 23.03 190 GLY A C 1
ATOM 1451 O O . GLY A 1 190 ? 34.981 55.297 -17.159 1.00 23.03 190 GLY A O 1
ATOM 1452 N N . THR A 1 191 ? 35.593 56.450 -18.968 1.00 29.92 191 THR A N 1
ATOM 1453 C CA . THR A 1 191 ? 35.414 55.350 -19.932 1.00 29.92 191 THR A CA 1
ATOM 1454 C C . THR A 1 191 ? 36.494 54.263 -19.868 1.00 29.92 191 THR A C 1
ATOM 1456 O O . THR A 1 191 ? 37.675 54.551 -20.054 1.00 29.92 191 THR A O 1
ATOM 1459 N N . ARG A 1 192 ? 36.081 52.986 -19.791 1.00 24.12 192 ARG A N 1
ATOM 1460 C CA . ARG A 1 192 ? 36.618 51.872 -20.610 1.00 24.12 192 ARG A CA 1
ATOM 1461 C C . ARG A 1 192 ? 35.720 50.629 -20.529 1.00 24.12 192 ARG A C 1
ATOM 1463 O O . ARG A 1 192 ? 34.856 50.536 -19.668 1.00 24.12 192 ARG A O 1
ATOM 1470 N N . ARG A 1 193 ? 35.861 49.756 -21.529 1.00 31.30 193 ARG A N 1
ATOM 1471 C CA . ARG A 1 193 ? 34.934 48.664 -21.871 1.00 31.30 193 ARG A CA 1
ATOM 1472 C C . ARG A 1 193 ? 35.211 47.426 -21.013 1.00 31.30 193 ARG A C 1
ATOM 1474 O O . ARG A 1 193 ? 36.373 47.059 -20.894 1.00 31.30 193 ARG A O 1
ATOM 1481 N N . ASP A 1 194 ? 34.178 46.801 -20.450 1.00 27.30 194 ASP A N 1
ATOM 1482 C CA . ASP A 1 194 ? 33.605 45.525 -20.928 1.00 27.30 194 ASP A CA 1
ATOM 1483 C C . ASP A 1 194 ? 32.554 44.974 -19.934 1.00 27.30 194 ASP A C 1
ATOM 1485 O O . ASP A 1 194 ? 32.545 45.346 -18.766 1.00 27.30 194 ASP A O 1
ATOM 1489 N N . ALA A 1 195 ? 31.660 44.102 -20.426 1.00 29.22 195 ALA A N 1
ATOM 1490 C CA . ALA A 1 195 ? 30.601 43.376 -19.696 1.00 29.22 195 ALA A CA 1
ATOM 1491 C C . ALA A 1 195 ? 29.535 44.217 -18.943 1.00 29.22 195 ALA A C 1
ATOM 1493 O O . ALA A 1 195 ? 29.681 44.560 -17.773 1.00 29.22 195 ALA A O 1
ATOM 1494 N N . SER A 1 196 ? 28.376 44.437 -19.583 1.00 24.27 196 SER A N 1
ATOM 1495 C CA . SER A 1 196 ? 27.156 44.939 -18.921 1.00 24.27 196 SER A CA 1
ATOM 1496 C C . SER A 1 196 ? 26.090 43.842 -18.793 1.00 24.27 196 SER A C 1
ATOM 1498 O O . SER A 1 196 ? 25.400 43.504 -19.751 1.00 24.27 196 SER A O 1
ATOM 1500 N N . MET A 1 197 ? 25.926 43.301 -17.582 1.00 25.91 197 MET A N 1
ATOM 1501 C CA . MET A 1 197 ? 24.680 42.644 -17.172 1.00 25.91 197 MET A CA 1
ATOM 1502 C C . MET A 1 197 ? 23.721 43.721 -16.652 1.00 25.91 197 MET A C 1
ATOM 1504 O O . MET A 1 197 ? 24.010 44.376 -15.652 1.00 25.91 197 MET A O 1
ATOM 1508 N N . ASN A 1 198 ? 22.581 43.912 -17.319 1.00 25.70 198 ASN A N 1
ATOM 1509 C CA . ASN A 1 198 ? 21.548 44.848 -16.870 1.00 25.70 198 ASN A CA 1
ATOM 1510 C C . ASN A 1 198 ? 20.740 44.251 -15.710 1.00 25.70 198 ASN A C 1
ATOM 1512 O O . ASN A 1 198 ? 19.808 43.479 -15.921 1.00 25.70 198 ASN A O 1
ATOM 1516 N N . LEU A 1 199 ? 21.062 44.659 -14.484 1.00 26.45 199 LEU A N 1
ATOM 1517 C CA . LEU A 1 199 ? 20.310 44.315 -13.276 1.00 26.45 199 LEU A CA 1
ATOM 1518 C C . LEU A 1 199 ? 19.283 45.427 -12.984 1.00 26.45 199 LEU A C 1
ATOM 1520 O O . LEU A 1 199 ? 19.511 46.300 -12.150 1.00 26.45 199 LEU A O 1
ATOM 1524 N N . ARG A 1 200 ? 18.182 45.463 -13.758 1.00 25.45 200 ARG A N 1
ATOM 1525 C CA . ARG A 1 200 ? 17.160 46.532 -13.647 1.00 25.45 200 ARG A CA 1
ATOM 1526 C C . ARG A 1 200 ? 15.706 46.143 -13.975 1.00 25.45 200 ARG A C 1
ATOM 1528 O O . ARG A 1 200 ? 14.903 47.030 -14.234 1.00 25.45 200 ARG A O 1
ATOM 1535 N N . SER A 1 201 ? 15.355 44.853 -13.957 1.00 28.67 201 SER A N 1
ATOM 1536 C CA . SER A 1 201 ? 14.010 44.373 -14.343 1.00 28.67 201 SER A CA 1
ATOM 1537 C C . SER A 1 201 ? 13.509 43.166 -13.527 1.00 28.67 201 SER A C 1
ATOM 1539 O O . SER A 1 201 ? 12.900 42.257 -14.082 1.00 28.67 201 SER A O 1
ATOM 1541 N N . ALA A 1 202 ? 13.814 43.110 -12.225 1.00 28.23 202 ALA A N 1
ATOM 1542 C CA . ALA A 1 202 ? 13.503 41.956 -11.364 1.00 28.23 202 ALA A CA 1
ATOM 1543 C C . ALA A 1 202 ? 12.578 42.275 -10.169 1.00 28.23 202 ALA A C 1
ATOM 1545 O O . ALA A 1 202 ? 12.539 41.515 -9.206 1.00 28.23 202 ALA A O 1
ATOM 1546 N N . ILE A 1 203 ? 11.825 43.380 -10.223 1.00 28.08 203 ILE A N 1
ATOM 1547 C CA . ILE A 1 203 ? 10.680 43.634 -9.335 1.00 28.08 203 ILE A CA 1
ATOM 1548 C C . ILE A 1 203 ? 9.569 44.272 -10.178 1.00 28.08 203 ILE A C 1
ATOM 1550 O O . ILE A 1 203 ? 9.633 45.462 -10.455 1.00 28.08 203 ILE A O 1
ATOM 1554 N N . TRP A 1 204 ? 8.588 43.452 -10.568 1.00 28.42 204 TRP A N 1
ATOM 1555 C CA . TRP A 1 204 ? 7.243 43.825 -11.031 1.00 28.42 204 TRP A CA 1
ATOM 1556 C C . TRP A 1 204 ? 7.127 45.024 -11.986 1.00 28.42 204 TRP A C 1
ATOM 1558 O O . TRP A 1 204 ? 6.879 46.145 -11.549 1.00 28.42 204 TRP A O 1
ATOM 1568 N N . ASP A 1 205 ? 7.137 44.748 -13.291 1.00 23.84 205 ASP A N 1
ATOM 1569 C CA . ASP A 1 205 ? 6.298 45.507 -14.222 1.00 23.84 205 ASP A CA 1
ATOM 1570 C C . ASP A 1 205 ? 5.859 44.608 -15.387 1.00 23.84 205 ASP A C 1
ATOM 1572 O O . ASP A 1 205 ? 6.696 44.021 -16.073 1.00 23.84 205 ASP A O 1
ATOM 1576 N N . ASP A 1 206 ? 4.546 44.492 -15.580 1.00 26.38 206 ASP A N 1
ATOM 1577 C CA . ASP A 1 206 ? 3.918 43.844 -16.738 1.00 26.38 206 ASP A CA 1
ATOM 1578 C C . ASP A 1 206 ? 2.841 44.784 -17.302 1.00 26.38 206 ASP A C 1
ATOM 1580 O O . ASP A 1 206 ? 1.666 44.450 -17.450 1.00 26.38 206 ASP A O 1
ATOM 1584 N N . THR A 1 207 ? 3.240 46.039 -17.545 1.00 25.41 207 THR A N 1
ATOM 1585 C CA . THR A 1 207 ? 2.418 47.033 -18.241 1.00 25.41 207 THR A CA 1
ATOM 1586 C C . THR A 1 207 ? 3.206 47.727 -19.357 1.00 25.41 207 THR A C 1
ATOM 1588 O O . THR A 1 207 ? 3.939 48.684 -19.126 1.00 25.41 207 THR A O 1
ATOM 1591 N N . ASN A 1 208 ? 3.027 47.276 -20.607 1.00 25.27 208 ASN A N 1
ATOM 1592 C CA . ASN A 1 208 ? 2.533 48.127 -21.707 1.00 25.27 208 ASN A CA 1
ATOM 1593 C C . ASN A 1 208 ? 2.576 47.450 -23.088 1.00 25.27 208 ASN A C 1
ATOM 1595 O O . ASN A 1 208 ? 3.583 46.903 -23.534 1.00 25.27 208 ASN A O 1
ATOM 1599 N N . SER A 1 209 ? 1.508 47.671 -23.852 1.00 25.50 209 SER A N 1
ATOM 1600 C CA . SER A 1 209 ? 1.578 47.855 -25.304 1.00 25.50 209 SER A CA 1
ATOM 1601 C C . SER A 1 209 ? 0.618 48.990 -25.709 1.00 25.50 209 SER A C 1
ATOM 1603 O O . SER A 1 209 ? -0.331 49.265 -24.974 1.00 25.50 209 SER A O 1
ATOM 1605 N N . PRO A 1 210 ? 0.920 49.740 -26.787 1.00 27.92 210 PRO A N 1
ATOM 1606 C CA . PRO A 1 210 ? 0.579 51.166 -26.880 1.00 27.92 210 PRO A CA 1
ATOM 1607 C C . PRO A 1 210 ? -0.827 51.473 -27.449 1.00 27.92 210 PRO A C 1
ATOM 1609 O O . PRO A 1 210 ? -1.485 50.586 -27.993 1.00 27.92 210 PRO A O 1
ATOM 1612 N N . PRO A 1 211 ? -1.303 52.733 -27.342 1.00 27.81 211 PRO A N 1
ATOM 1613 C CA . PRO A 1 211 ? -2.708 53.078 -27.565 1.00 27.81 211 PRO A CA 1
ATOM 1614 C C . PRO A 1 211 ? -3.053 53.421 -29.022 1.00 27.81 211 PRO A C 1
ATOM 1616 O O . PRO A 1 211 ? -2.239 53.982 -29.756 1.00 27.81 211 PRO A O 1
ATOM 1619 N N . LEU A 1 212 ? -4.324 53.216 -29.390 1.00 22.84 212 LEU A N 1
ATOM 1620 C CA . LEU A 1 212 ? -4.929 53.761 -30.610 1.00 22.84 212 LEU A CA 1
ATOM 1621 C C . LEU A 1 212 ? -6.241 54.512 -30.315 1.00 22.84 212 LEU A C 1
ATOM 1623 O O . LEU A 1 212 ? -7.301 53.925 -30.136 1.00 22.84 212 LEU A O 1
ATOM 1627 N N . THR A 1 213 ? -6.111 55.839 -30.273 1.00 21.81 213 THR A N 1
ATOM 1628 C CA . THR A 1 213 ? -7.044 56.865 -30.788 1.00 21.81 213 THR A CA 1
ATOM 1629 C C . THR A 1 213 ? -8.542 56.544 -30.921 1.00 21.81 213 THR A C 1
ATOM 1631 O O . THR A 1 213 ? -8.962 55.845 -31.841 1.00 21.81 213 THR A O 1
ATOM 1634 N N . MET A 1 214 ? -9.363 57.265 -30.150 1.00 22.69 214 MET A N 1
ATOM 1635 C CA . MET A 1 214 ? -10.763 57.555 -30.501 1.00 22.69 214 MET A CA 1
ATOM 1636 C C . MET A 1 214 ? -10.854 58.714 -31.507 1.00 22.69 214 MET A C 1
ATOM 1638 O O . MET A 1 214 ? -10.142 59.709 -31.348 1.00 22.69 214 MET A O 1
ATOM 1642 N N . PRO A 1 215 ? -11.796 58.646 -32.462 1.00 24.56 215 PRO A N 1
ATOM 1643 C CA . PRO A 1 215 ? -12.442 59.851 -32.987 1.00 24.56 215 PRO A CA 1
ATOM 1644 C C . PRO A 1 215 ? -13.982 59.816 -32.882 1.00 24.56 215 PRO A C 1
ATOM 1646 O O . PRO A 1 215 ? -14.617 58.871 -33.328 1.00 24.56 215 PRO A O 1
ATOM 1649 N N . HIS A 1 216 ? -14.544 60.938 -32.414 1.00 24.12 216 HIS A N 1
ATOM 1650 C CA . HIS A 1 216 ? -15.832 61.540 -32.817 1.00 24.12 216 HIS A CA 1
ATOM 1651 C C . HIS A 1 216 ? -17.189 60.816 -32.582 1.00 24.12 216 HIS A C 1
ATOM 1653 O O . HIS A 1 216 ? -17.450 59.751 -33.115 1.00 24.12 216 HIS A O 1
ATOM 1659 N N . SER A 1 217 ? -18.076 61.522 -31.847 1.00 21.08 217 SER A N 1
ATOM 1660 C CA . SER A 1 217 ? -19.521 61.819 -32.094 1.00 21.08 217 SER A CA 1
ATOM 1661 C C . SER A 1 217 ? -20.365 60.872 -32.985 1.00 21.08 217 SER A C 1
ATOM 1663 O O . SER A 1 217 ? -19.902 60.457 -34.035 1.00 21.08 217 SER A O 1
ATOM 1665 N N . VAL A 1 218 ? -21.671 60.646 -32.748 1.00 22.44 218 VAL A N 1
ATOM 1666 C CA . VAL A 1 218 ? -22.740 61.677 -32.660 1.00 22.44 218 VAL A CA 1
ATOM 1667 C C . VAL A 1 218 ? -24.026 61.169 -31.947 1.00 22.44 218 VAL A C 1
ATOM 1669 O O . VAL A 1 218 ? -24.371 60.003 -32.059 1.00 22.44 218 VAL A O 1
ATOM 1672 N N . THR A 1 219 ? -24.757 62.086 -31.288 1.00 22.16 219 THR A N 1
ATOM 1673 C CA . THR A 1 219 ? -26.237 62.151 -31.070 1.00 22.16 219 THR A CA 1
ATOM 1674 C C . THR A 1 219 ? -27.107 60.916 -30.739 1.00 22.16 219 THR A C 1
ATOM 1676 O O . THR A 1 219 ? -27.383 60.115 -31.619 1.00 22.16 219 THR A O 1
ATOM 1679 N N . SER A 1 220 ? -27.812 61.027 -29.593 1.00 22.05 220 SER A N 1
ATOM 1680 C CA . SER A 1 220 ? -29.292 60.902 -29.418 1.00 22.05 220 SER A CA 1
ATOM 1681 C C . SER A 1 220 ? -29.974 59.528 -29.662 1.00 22.05 220 SER A C 1
ATOM 1683 O O . SER A 1 220 ? -29.522 58.747 -30.478 1.00 22.05 220 SER A O 1
ATOM 1685 N N . SER A 1 221 ? -31.101 59.151 -29.039 1.00 23.89 221 SER A N 1
ATOM 1686 C CA . SER A 1 221 ? -32.160 59.914 -28.349 1.00 23.89 221 SER A CA 1
ATOM 1687 C C . SER A 1 221 ? -33.027 59.010 -27.437 1.00 23.89 221 SER A C 1
ATOM 1689 O O . SER A 1 221 ? -33.102 57.809 -27.672 1.00 23.89 221 SER A O 1
ATOM 1691 N N . GLY A 1 222 ? -33.740 59.625 -26.477 1.00 24.23 222 GLY A N 1
ATOM 1692 C CA . GLY A 1 222 ? -35.004 59.139 -25.877 1.00 24.23 222 GLY A CA 1
ATOM 1693 C C . GLY A 1 222 ? -34.876 58.348 -24.560 1.00 24.23 222 GLY A C 1
ATOM 1694 O O . GLY A 1 222 ? -34.157 57.363 -24.518 1.00 24.23 222 GLY A O 1
ATOM 1695 N N . SER A 1 223 ? -35.410 58.788 -23.405 1.00 23.56 223 SER A N 1
ATOM 1696 C CA . SER A 1 223 ? -36.841 58.923 -23.001 1.00 23.56 223 SER A CA 1
ATOM 1697 C C . SER A 1 223 ? -37.579 57.573 -22.904 1.00 23.56 223 SER A C 1
ATOM 1699 O O . SER A 1 223 ? -37.580 56.857 -23.896 1.00 23.56 223 SER A O 1
ATOM 1701 N N . ALA A 1 224 ? -38.308 57.169 -21.854 1.00 25.22 224 ALA A N 1
ATOM 1702 C CA . ALA A 1 224 ? -38.557 57.629 -20.466 1.00 25.22 224 ALA A CA 1
ATOM 1703 C C . ALA A 1 224 ? -39.006 56.364 -19.653 1.00 25.22 224 ALA A C 1
ATOM 1705 O O . ALA A 1 224 ? -38.892 55.270 -20.201 1.00 25.22 224 ALA A O 1
ATOM 1706 N N . ALA A 1 225 ? -39.505 56.324 -18.407 1.00 27.02 225 ALA A N 1
ATOM 1707 C CA . ALA A 1 225 ? -39.955 57.263 -17.357 1.00 27.02 225 ALA A CA 1
ATOM 1708 C C . ALA A 1 225 ? -39.687 56.577 -15.979 1.00 27.02 225 ALA A C 1
ATOM 1710 O O . ALA A 1 225 ? -39.553 55.358 -15.941 1.00 27.02 225 ALA A O 1
ATOM 1711 N N . GLN A 1 226 ? -39.336 57.271 -14.887 1.00 25.80 226 GLN A N 1
ATOM 1712 C CA . GLN A 1 226 ? -40.178 57.995 -13.907 1.00 25.80 226 GLN A CA 1
ATOM 1713 C C . GLN A 1 226 ? -41.196 57.156 -13.089 1.00 25.80 226 GLN A C 1
ATOM 1715 O O . GLN A 1 226 ? -42.172 56.664 -13.645 1.00 25.80 226 GLN A O 1
ATOM 1720 N N . ASN A 1 227 ? -40.977 57.187 -11.761 1.00 26.53 227 ASN A N 1
ATOM 1721 C CA . ASN A 1 227 ? -41.935 57.131 -10.642 1.00 26.53 227 ASN A CA 1
ATOM 1722 C C . ASN A 1 227 ? -42.598 55.783 -10.276 1.00 26.53 227 ASN A C 1
ATOM 1724 O O . ASN A 1 227 ? -42.915 54.989 -11.155 1.00 26.53 227 ASN A O 1
ATOM 1728 N N . ASP A 1 228 ? -42.930 55.487 -9.011 1.00 24.95 228 ASP A N 1
ATOM 1729 C CA . ASP A 1 228 ? -42.491 55.945 -7.662 1.00 24.95 228 ASP A CA 1
ATOM 1730 C C . ASP A 1 228 ? -43.075 54.937 -6.631 1.00 24.95 228 ASP A C 1
ATOM 1732 O O . ASP A 1 228 ? -44.041 54.258 -6.974 1.00 24.95 228 ASP A O 1
ATOM 1736 N N . ASP A 1 229 ? -42.536 54.901 -5.400 1.00 26.03 229 ASP A N 1
ATOM 1737 C CA . ASP A 1 229 ? -43.206 54.539 -4.121 1.00 26.03 229 ASP A CA 1
ATOM 1738 C C . ASP A 1 229 ? -43.918 53.154 -3.942 1.00 26.03 229 ASP A C 1
ATOM 1740 O O . ASP A 1 229 ? -44.512 52.583 -4.847 1.00 26.03 229 ASP A O 1
ATOM 1744 N N . GLU A 1 230 ? -43.942 52.503 -2.765 1.00 26.16 230 GLU A N 1
ATOM 1745 C CA . GLU A 1 230 ? -43.303 52.781 -1.467 1.00 26.16 230 GLU A CA 1
ATOM 1746 C C . GLU A 1 230 ? -43.184 51.500 -0.593 1.00 26.16 230 GLU A C 1
ATOM 1748 O O . GLU A 1 230 ? -43.908 50.525 -0.782 1.00 26.16 230 GLU A O 1
ATOM 1753 N N . MET A 1 231 ? -42.342 51.594 0.445 1.00 27.02 231 MET A N 1
ATOM 1754 C CA . MET A 1 231 ? -42.309 50.815 1.703 1.00 27.02 231 MET A CA 1
ATOM 1755 C C . MET A 1 231 ? -41.784 49.351 1.760 1.00 27.02 231 MET A C 1
ATOM 1757 O O . MET A 1 231 ? -42.197 48.426 1.071 1.00 27.02 231 MET A O 1
ATOM 1761 N N . LEU A 1 232 ? -40.849 49.204 2.709 1.00 25.69 232 LEU A N 1
ATOM 1762 C CA . LEU A 1 232 ? -40.014 48.066 3.142 1.00 25.69 232 LEU A CA 1
ATOM 1763 C C . LEU A 1 232 ? -40.668 47.319 4.346 1.00 25.69 232 LEU A C 1
ATOM 1765 O O . LEU A 1 232 ? -41.762 47.730 4.741 1.00 25.69 232 LEU A O 1
ATOM 1769 N N . PRO A 1 233 ? -40.011 46.365 5.061 1.00 33.69 233 PRO A N 1
ATOM 1770 C CA . PRO A 1 233 ? -38.760 45.615 4.801 1.00 33.69 233 PRO A CA 1
ATOM 1771 C C . PRO A 1 233 ? -38.903 44.072 4.920 1.00 33.69 233 PRO A C 1
ATOM 1773 O O . PRO A 1 233 ? -39.836 43.601 5.557 1.00 33.69 233 PRO A O 1
ATOM 1776 N N . ASP A 1 234 ? -37.919 43.290 4.441 1.00 23.84 234 ASP A N 1
ATOM 1777 C CA . ASP A 1 234 ? -37.432 42.097 5.178 1.00 23.84 234 ASP A CA 1
ATOM 1778 C C . ASP A 1 234 ? -36.104 41.512 4.635 1.00 23.84 234 ASP A C 1
ATOM 1780 O O . ASP A 1 234 ? -35.651 41.856 3.541 1.00 23.84 234 ASP A O 1
ATOM 1784 N N . ALA A 1 235 ? -35.441 40.670 5.441 1.00 24.88 235 ALA A N 1
ATOM 1785 C CA . ALA A 1 235 ? -34.068 40.176 5.234 1.00 24.88 235 ALA A CA 1
ATOM 1786 C C . ALA A 1 235 ? -33.941 38.944 4.287 1.00 24.88 235 ALA A C 1
ATOM 1788 O O . ALA A 1 235 ? -34.913 38.217 4.086 1.00 24.88 235 ALA A O 1
ATOM 1789 N N . PRO A 1 236 ? -32.749 38.665 3.704 1.00 24.58 236 PRO A N 1
ATOM 1790 C CA . PRO A 1 236 ? -32.639 37.776 2.544 1.00 24.58 236 PRO A CA 1
ATOM 1791 C C . PRO A 1 236 ? -32.302 36.301 2.842 1.00 24.58 236 PRO A C 1
ATOM 1793 O O . PRO A 1 236 ? -31.356 35.972 3.556 1.00 24.58 236 PRO A O 1
ATOM 1796 N N . ALA A 1 237 ? -32.982 35.421 2.107 1.00 23.48 237 ALA A N 1
ATOM 1797 C CA . ALA A 1 237 ? -32.471 34.151 1.581 1.00 23.48 237 ALA A CA 1
ATOM 1798 C C . ALA A 1 237 ? -32.737 34.161 0.057 1.00 23.48 237 ALA A C 1
ATOM 1800 O O . ALA A 1 237 ? -33.648 34.851 -0.386 1.00 23.48 237 ALA A O 1
ATOM 1801 N N . GLY A 1 238 ? -32.035 33.453 -0.828 1.00 22.91 238 GLY A N 1
ATOM 1802 C CA . GLY A 1 238 ? -30.905 32.531 -0.705 1.00 22.91 238 GLY A CA 1
ATOM 1803 C C . GLY A 1 238 ? -30.721 31.796 -2.051 1.00 22.91 238 GLY A C 1
ATOM 1804 O O . GLY A 1 238 ? -31.683 31.668 -2.801 1.00 22.91 238 GLY A O 1
ATOM 1805 N N . ASN A 1 239 ? -29.513 31.285 -2.327 1.00 23.61 239 ASN A N 1
ATOM 1806 C CA . ASN A 1 239 ? -29.092 30.534 -3.532 1.00 23.61 239 ASN A CA 1
ATOM 1807 C C . ASN A 1 239 ? -29.049 31.274 -4.888 1.00 23.61 239 ASN A C 1
ATOM 1809 O O . ASN A 1 239 ? -30.046 31.793 -5.376 1.00 23.61 239 ASN A O 1
ATOM 1813 N N . GLY A 1 240 ? -27.895 31.181 -5.568 1.00 24.50 240 GLY A N 1
ATOM 1814 C CA . GLY A 1 240 ? -27.763 31.588 -6.974 1.00 24.50 240 GLY A CA 1
ATOM 1815 C C . GLY A 1 240 ? -26.343 31.889 -7.471 1.00 24.50 240 GLY A C 1
ATOM 1816 O O . GLY A 1 240 ? -26.168 32.886 -8.160 1.00 24.50 240 GLY A O 1
ATOM 1817 N N . VAL A 1 241 ? -25.329 31.074 -7.147 1.00 28.42 241 VAL A N 1
ATOM 1818 C CA . VAL A 1 241 ? -23.952 31.275 -7.654 1.00 28.42 241 VAL A CA 1
ATOM 1819 C C . VAL A 1 241 ? -23.620 30.226 -8.716 1.00 28.42 241 VAL A C 1
ATOM 1821 O O . VAL A 1 241 ? -23.678 29.028 -8.443 1.00 28.42 241 VAL A O 1
ATOM 1824 N N . LYS A 1 242 ? -23.274 30.684 -9.926 1.00 25.50 242 LYS A N 1
ATOM 1825 C CA . LYS A 1 242 ? -22.623 29.864 -10.959 1.00 25.50 242 LYS A CA 1
ATOM 1826 C C . LYS A 1 242 ? -21.123 29.789 -10.666 1.00 25.50 242 LYS A C 1
ATOM 1828 O O . LYS A 1 242 ? -20.540 30.785 -10.252 1.00 25.50 242 LYS A O 1
ATOM 1833 N N . LEU A 1 243 ? -20.542 28.611 -10.870 1.00 30.92 243 LEU A N 1
ATOM 1834 C CA . LEU A 1 243 ? -19.202 28.232 -10.422 1.00 30.92 243 LEU A CA 1
ATOM 1835 C C . LEU A 1 243 ? -18.351 27.794 -11.622 1.00 30.92 243 LEU A C 1
ATOM 1837 O O . LEU A 1 243 ? -18.099 26.605 -11.795 1.00 30.92 243 LEU A O 1
ATOM 1841 N N . GLU A 1 244 ? -17.951 28.744 -12.461 1.00 31.05 244 GLU A N 1
ATOM 1842 C CA . GLU A 1 244 ? -16.987 28.537 -13.548 1.00 31.05 244 GLU A CA 1
ATOM 1843 C C . GLU A 1 244 ? -16.080 29.783 -13.617 1.00 31.05 244 GLU A C 1
ATOM 1845 O O . GLU A 1 244 ? -16.551 30.892 -13.360 1.00 31.05 244 GLU A O 1
ATOM 1850 N N . ASP A 1 245 ? -14.799 29.565 -13.933 1.00 32.41 245 ASP A N 1
ATOM 1851 C CA . ASP A 1 245 ? -13.647 30.487 -13.873 1.00 32.41 245 ASP A CA 1
ATOM 1852 C C . ASP A 1 245 ? -13.046 30.820 -12.486 1.00 32.41 245 ASP A C 1
ATOM 1854 O O . ASP A 1 245 ? -13.732 30.976 -11.479 1.00 32.41 245 ASP A O 1
ATOM 1858 N N . MET A 1 246 ? -11.710 30.977 -12.494 1.00 30.53 246 MET A N 1
ATOM 1859 C CA . MET A 1 246 ? -10.786 31.253 -11.374 1.00 30.53 246 MET A CA 1
ATOM 1860 C C . MET A 1 246 ? -10.440 30.079 -10.438 1.00 30.53 246 MET A C 1
ATOM 1862 O O . MET A 1 246 ? -10.874 30.072 -9.295 1.00 30.53 246 MET A O 1
ATOM 1866 N N . PHE A 1 247 ? -9.570 29.162 -10.893 1.00 29.59 247 PHE A N 1
ATOM 1867 C CA . PHE A 1 247 ? -8.369 28.694 -10.161 1.00 29.59 247 PHE A CA 1
ATOM 1868 C C . PHE A 1 247 ? -7.450 27.883 -11.104 1.00 29.59 247 PHE A C 1
ATOM 1870 O O . PHE A 1 247 ? -7.480 26.657 -11.101 1.00 29.59 247 PHE A O 1
ATOM 1877 N N . ASP A 1 248 ? -6.615 28.580 -11.881 1.00 29.53 248 ASP A N 1
ATOM 1878 C CA . ASP A 1 248 ? -5.374 28.030 -12.452 1.00 29.53 248 ASP A CA 1
ATOM 1879 C C . ASP A 1 248 ? -4.201 28.704 -11.725 1.00 29.53 248 ASP A C 1
ATOM 1881 O O . ASP A 1 248 ? -4.186 29.929 -11.575 1.00 29.53 248 ASP A O 1
ATOM 1885 N N . GLY A 1 249 ? -3.243 27.913 -11.240 1.00 29.02 249 GLY A N 1
ATOM 1886 C CA . GLY A 1 249 ? -2.167 28.396 -10.371 1.00 29.02 249 GLY A CA 1
ATOM 1887 C C . GLY A 1 249 ? -1.327 27.258 -9.802 1.00 29.02 249 GLY A C 1
ATOM 1888 O O . GLY A 1 249 ? -1.344 27.027 -8.595 1.00 29.02 249 GLY A O 1
ATOM 1889 N N . ASP A 1 250 ? -0.634 26.532 -10.682 1.00 29.23 250 ASP A N 1
ATOM 1890 C CA . ASP A 1 250 ? 0.408 25.576 -10.293 1.00 29.23 250 ASP A CA 1
ATOM 1891 C C . ASP A 1 250 ? 1.590 26.322 -9.646 1.00 29.23 250 ASP A C 1
ATOM 1893 O O . ASP A 1 250 ? 2.159 27.220 -10.269 1.00 29.23 250 ASP A O 1
ATOM 1897 N N . ASP A 1 251 ? 2.006 25.901 -8.449 1.00 30.58 251 ASP A N 1
ATOM 1898 C CA . ASP A 1 251 ? 3.333 26.199 -7.897 1.00 30.58 251 ASP A CA 1
ATOM 1899 C C . ASP A 1 251 ? 3.924 24.902 -7.309 1.00 30.58 251 ASP A C 1
ATOM 1901 O O . ASP A 1 251 ? 3.373 24.293 -6.385 1.00 30.58 251 ASP A O 1
ATOM 1905 N N . ASP A 1 252 ? 5.024 24.438 -7.909 1.00 32.62 252 ASP A N 1
ATOM 1906 C CA . ASP A 1 252 ? 5.694 23.166 -7.601 1.00 32.62 252 ASP A CA 1
ATOM 1907 C C . ASP A 1 252 ? 6.631 23.311 -6.381 1.00 32.62 252 ASP A C 1
ATOM 1909 O O . ASP A 1 252 ? 7.839 23.506 -6.530 1.00 32.62 252 ASP A O 1
ATOM 1913 N N . GLU A 1 253 ? 6.100 23.171 -5.163 1.00 32.56 253 GLU A N 1
ATOM 1914 C CA . GLU A 1 253 ? 6.925 22.989 -3.954 1.00 32.56 253 GLU A CA 1
ATOM 1915 C C . GLU A 1 253 ? 7.485 21.550 -3.866 1.00 32.56 253 GLU A C 1
ATOM 1917 O O . GLU A 1 253 ? 6.786 20.550 -4.071 1.00 32.56 253 GLU A O 1
ATOM 1922 N N . GLU A 1 254 ? 8.783 21.438 -3.572 1.00 33.84 254 GLU A N 1
ATOM 1923 C CA . GLU A 1 254 ? 9.560 20.192 -3.604 1.00 33.84 254 GLU A CA 1
ATOM 1924 C C . GLU A 1 254 ? 9.399 19.399 -2.292 1.00 33.84 254 GLU A C 1
ATOM 1926 O O . GLU A 1 254 ? 10.209 19.500 -1.372 1.00 33.84 254 GLU A O 1
ATOM 1931 N N . PHE A 1 255 ? 8.332 18.597 -2.192 1.00 33.09 255 PHE A N 1
ATOM 1932 C CA . PHE A 1 255 ? 8.041 17.814 -0.983 1.00 33.09 255 PHE A CA 1
ATOM 1933 C C . PHE A 1 255 ? 8.857 16.507 -0.870 1.00 33.09 255 PHE A C 1
ATOM 1935 O O . PHE A 1 255 ? 8.961 15.758 -1.849 1.00 33.09 255 PHE A O 1
ATOM 1942 N N . PRO A 1 256 ? 9.398 16.183 0.325 1.00 29.36 256 PRO A N 1
ATOM 1943 C CA . PRO A 1 256 ? 10.124 14.940 0.573 1.00 29.36 256 PRO A CA 1
ATOM 1944 C C . PRO A 1 256 ? 9.179 13.737 0.691 1.00 29.36 256 PRO A C 1
ATOM 1946 O O . PRO A 1 256 ? 8.042 13.856 1.146 1.00 29.36 256 PRO A O 1
ATOM 1949 N N . ALA A 1 257 ? 9.674 12.559 0.307 1.00 30.95 257 ALA A N 1
ATOM 1950 C CA . ALA A 1 257 ? 8.936 11.306 0.419 1.00 30.95 257 ALA A CA 1
ATOM 1951 C C . ALA A 1 257 ? 8.948 10.743 1.851 1.00 30.95 257 ALA A C 1
ATOM 1953 O O . ALA A 1 257 ? 9.945 10.839 2.567 1.00 30.95 257 ALA A O 1
ATOM 1954 N N . SER A 1 258 ? 7.845 10.098 2.223 1.00 29.27 258 SER A N 1
ATOM 1955 C CA . SER A 1 258 ? 7.634 9.439 3.511 1.00 29.27 258 SER A CA 1
ATOM 1956 C C . SER A 1 258 ? 8.534 8.203 3.689 1.00 29.27 258 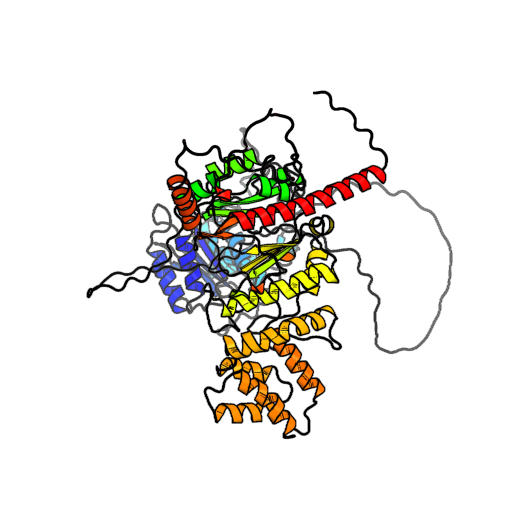SER A C 1
ATOM 1958 O O . SER A 1 258 ? 8.190 7.108 3.250 1.00 29.27 258 SER A O 1
ATOM 1960 N N . GLU A 1 259 ? 9.658 8.340 4.395 1.00 31.66 259 GLU A N 1
ATOM 1961 C CA . GLU A 1 259 ? 10.361 7.211 5.025 1.00 31.66 259 GLU A CA 1
ATOM 1962 C C . GLU A 1 259 ? 10.572 7.504 6.516 1.00 31.66 259 GLU A C 1
ATOM 1964 O O . GLU A 1 259 ? 11.134 8.532 6.890 1.00 31.66 259 GLU A O 1
ATOM 1969 N N . ALA A 1 260 ? 10.118 6.587 7.377 1.00 28.44 260 ALA A N 1
ATOM 1970 C CA . ALA A 1 260 ? 10.391 6.643 8.811 1.00 28.44 260 ALA A CA 1
ATOM 1971 C C . ALA A 1 260 ? 11.889 6.402 9.067 1.00 28.44 260 ALA A C 1
ATOM 1973 O O . ALA A 1 260 ? 12.449 5.399 8.611 1.00 28.44 260 ALA A O 1
ATOM 1974 N N . GLN A 1 261 ? 12.525 7.326 9.787 1.00 26.42 261 GLN A N 1
ATOM 1975 C CA . GLN A 1 261 ? 13.950 7.282 10.110 1.00 26.42 261 GLN A CA 1
ATOM 1976 C C . GLN A 1 261 ? 14.176 6.509 11.419 1.00 26.42 261 GLN A C 1
ATOM 1978 O O . GLN A 1 261 ? 13.697 6.916 12.473 1.00 26.42 261 GLN A O 1
ATOM 1983 N N . ASP A 1 262 ? 14.927 5.405 11.349 1.00 30.44 262 ASP A N 1
ATOM 1984 C CA . ASP A 1 262 ? 15.348 4.617 12.517 1.00 30.44 262 ASP A CA 1
ATOM 1985 C C . ASP A 1 262 ? 16.730 5.115 13.000 1.00 30.44 262 ASP A C 1
ATOM 1987 O O . ASP A 1 262 ? 17.741 4.882 12.332 1.00 30.44 262 ASP A O 1
ATOM 1991 N N . VAL A 1 263 ? 16.801 5.789 14.154 1.00 27.05 263 VAL A N 1
ATOM 1992 C CA . VAL A 1 263 ? 18.061 6.333 14.708 1.00 27.05 263 VAL A CA 1
ATOM 1993 C C . VAL A 1 263 ? 18.870 5.248 15.435 1.00 27.05 263 VAL A C 1
ATOM 1995 O O . VAL A 1 263 ? 18.339 4.487 16.244 1.00 27.05 263 VAL A O 1
ATOM 1998 N N . LYS A 1 264 ? 20.186 5.193 15.189 1.00 25.42 264 LYS A N 1
ATOM 1999 C CA . LYS A 1 264 ? 21.110 4.199 15.768 1.00 25.42 264 LYS A CA 1
ATOM 2000 C C . LYS A 1 264 ? 22.168 4.881 16.646 1.00 25.42 264 LYS A C 1
ATOM 2002 O O . LYS A 1 264 ? 23.112 5.465 16.123 1.00 25.42 264 LYS A O 1
ATOM 2007 N N . MET A 1 265 ? 22.047 4.774 17.973 1.00 25.55 265 MET A N 1
ATOM 2008 C CA . MET A 1 265 ? 23.096 5.208 18.912 1.00 25.55 265 MET A CA 1
ATOM 2009 C C . MET A 1 265 ? 24.023 4.053 19.311 1.00 25.55 265 MET A C 1
ATOM 2011 O O . MET A 1 265 ? 23.570 3.002 19.759 1.00 25.55 265 MET A O 1
ATOM 2015 N N . GLU A 1 266 ? 25.333 4.277 19.206 1.00 23.00 266 GLU A N 1
ATOM 2016 C CA . GLU A 1 266 ? 26.368 3.367 19.708 1.00 23.00 266 GLU A CA 1
ATOM 2017 C C . GLU A 1 266 ? 26.782 3.704 21.149 1.00 23.00 266 GLU A C 1
ATOM 2019 O O . GLU A 1 266 ? 26.957 4.866 21.515 1.00 23.00 266 GLU A O 1
ATOM 2024 N N . SER A 1 267 ? 27.043 2.673 21.957 1.00 25.95 267 SER A N 1
ATOM 2025 C CA . SER A 1 267 ? 27.928 2.763 23.126 1.00 25.95 267 SER A CA 1
ATOM 2026 C C . SER A 1 267 ? 28.552 1.394 23.432 1.00 25.95 267 SER A C 1
ATOM 2028 O O . SER A 1 267 ? 28.057 0.356 22.996 1.00 25.95 267 SER A O 1
ATOM 2030 N N . SER A 1 268 ? 29.698 1.376 24.114 1.00 29.12 268 SER A N 1
ATOM 2031 C CA . SER A 1 268 ? 30.484 0.173 24.442 1.00 29.12 268 SER A CA 1
ATOM 2032 C C . SER A 1 268 ? 31.429 0.472 25.624 1.00 29.12 268 SER A C 1
ATOM 2034 O O . SER A 1 268 ? 31.744 1.641 25.844 1.00 29.12 268 SER A O 1
ATOM 2036 N N . PRO A 1 269 ? 31.997 -0.536 26.315 1.00 39.38 269 PRO A N 1
ATOM 2037 C CA . PRO A 1 269 ? 31.284 -1.669 26.919 1.00 39.38 269 PRO A CA 1
ATOM 2038 C C . PRO A 1 269 ? 31.787 -1.992 28.355 1.00 39.38 269 PRO A C 1
ATOM 2040 O O . PRO A 1 269 ? 32.807 -1.473 28.807 1.00 39.38 269 PRO A O 1
ATOM 2043 N N . ALA A 1 270 ? 31.127 -2.927 29.050 1.00 25.92 270 ALA A N 1
ATOM 2044 C CA . ALA A 1 270 ? 31.670 -3.648 30.216 1.00 25.92 270 ALA A CA 1
ATOM 2045 C C . ALA A 1 270 ? 31.148 -5.114 30.222 1.00 25.92 270 ALA A C 1
ATOM 2047 O O . ALA A 1 270 ? 30.132 -5.362 29.572 1.00 25.92 270 ALA A O 1
ATOM 2048 N N . PRO A 1 271 ? 31.852 -6.095 30.832 1.00 37.66 271 PRO A N 1
ATOM 2049 C CA . PRO A 1 271 ? 31.859 -7.483 30.325 1.00 37.66 271 PRO A CA 1
ATOM 2050 C C . PRO A 1 271 ? 30.993 -8.526 31.078 1.00 37.66 271 PRO A C 1
ATOM 2052 O O . PRO A 1 271 ? 30.465 -8.240 32.147 1.00 37.66 271 PRO A O 1
ATOM 2055 N N . GLU A 1 272 ? 31.002 -9.760 30.526 1.00 27.22 272 GLU A N 1
ATOM 2056 C CA . GLU A 1 272 ? 30.427 -11.060 30.986 1.00 27.22 272 GLU A CA 1
ATOM 2057 C C . GLU A 1 272 ? 28.988 -11.399 30.521 1.00 27.22 272 GLU A C 1
ATOM 2059 O O . GLU A 1 272 ? 28.183 -10.489 30.339 1.00 27.22 272 GLU A O 1
ATOM 2064 N N . PRO A 1 273 ? 28.580 -12.692 30.419 1.00 30.66 273 PRO A N 1
ATOM 2065 C CA . PRO A 1 273 ? 29.269 -13.933 29.996 1.00 30.66 273 PRO A CA 1
ATOM 2066 C C . PRO A 1 273 ? 28.539 -14.592 28.761 1.00 30.66 273 PRO A C 1
ATOM 2068 O O . PRO A 1 273 ? 27.685 -13.941 28.161 1.00 30.66 273 PRO A O 1
ATOM 2071 N N . PRO A 1 274 ? 28.872 -15.813 28.261 1.00 31.81 274 PRO A N 1
ATOM 2072 C CA . PRO A 1 274 ? 28.619 -16.148 26.845 1.00 31.81 274 PRO A CA 1
ATOM 2073 C C . PRO A 1 274 ? 27.266 -16.799 26.458 1.00 31.81 274 PRO A C 1
ATOM 2075 O O . PRO A 1 274 ? 26.832 -17.785 27.044 1.00 31.81 274 PRO A O 1
ATOM 2078 N N . LEU A 1 275 ? 26.771 -16.341 25.295 1.00 30.94 275 LEU A N 1
ATOM 2079 C CA . LEU A 1 275 ? 26.059 -17.070 24.221 1.00 30.94 275 LEU A CA 1
ATOM 2080 C C . LEU A 1 275 ? 24.604 -17.561 24.418 1.00 30.94 275 LEU A C 1
ATOM 2082 O O . LEU A 1 275 ? 24.345 -18.716 24.742 1.00 30.94 275 LEU A O 1
ATOM 2086 N N . ALA A 1 276 ? 23.672 -16.746 23.911 1.00 28.73 276 ALA A N 1
ATOM 2087 C CA . ALA A 1 276 ? 22.569 -17.204 23.057 1.00 28.73 276 ALA A CA 1
ATOM 2088 C C . ALA A 1 276 ? 22.452 -16.242 21.854 1.00 28.73 276 ALA A C 1
ATOM 2090 O O . ALA A 1 276 ? 22.392 -15.028 22.040 1.00 28.73 276 ALA A O 1
ATOM 2091 N N . GLN A 1 277 ? 22.497 -16.755 20.619 1.00 28.34 277 GLN A N 1
ATOM 2092 C CA . GLN A 1 277 ? 22.535 -15.920 19.409 1.00 28.34 277 GLN A CA 1
ATOM 2093 C C . GLN A 1 277 ? 21.126 -15.510 18.955 1.00 28.34 277 GLN A C 1
ATOM 2095 O O . GLN A 1 277 ? 20.395 -16.328 18.403 1.00 28.34 277 GLN A O 1
ATOM 2100 N N . ASN A 1 278 ? 20.787 -14.226 19.101 1.00 30.38 278 ASN A N 1
ATOM 2101 C CA . ASN A 1 278 ? 19.688 -13.605 18.359 1.00 30.38 278 ASN A CA 1
ATOM 2102 C C . ASN A 1 278 ? 20.230 -13.037 17.040 1.00 30.38 278 ASN A C 1
ATOM 2104 O O . ASN A 1 278 ? 21.122 -12.188 17.044 1.00 30.38 278 ASN A O 1
ATOM 2108 N N . SER A 1 279 ? 19.694 -13.493 15.908 1.00 31.05 279 SER A N 1
ATOM 2109 C CA . SER A 1 279 ? 20.076 -13.011 14.579 1.00 31.05 279 SER A CA 1
ATOM 2110 C C . SER A 1 279 ? 19.433 -11.655 14.273 1.00 31.05 279 SER A C 1
ATOM 2112 O O . SER A 1 279 ? 18.233 -11.586 13.999 1.00 31.05 279 SER A O 1
ATOM 2114 N N . ALA A 1 280 ? 20.228 -10.584 14.263 1.00 34.19 280 ALA A N 1
ATOM 2115 C CA . ALA A 1 280 ? 19.831 -9.341 13.606 1.00 34.19 280 ALA A CA 1
ATOM 2116 C C . ALA A 1 280 ? 19.722 -9.575 12.087 1.00 34.19 280 ALA A C 1
ATOM 2118 O O . ALA A 1 280 ? 20.547 -10.286 11.510 1.00 34.19 280 ALA A O 1
ATOM 2119 N N . ALA A 1 281 ? 18.707 -8.995 11.442 1.00 39.50 281 ALA A N 1
ATOM 2120 C CA . ALA A 1 281 ? 18.534 -9.114 9.997 1.00 39.50 281 ALA A CA 1
ATOM 2121 C C . ALA A 1 281 ? 19.692 -8.416 9.267 1.00 39.50 281 ALA A C 1
ATOM 2123 O O . ALA A 1 281 ? 19.912 -7.220 9.457 1.00 39.50 281 ALA A O 1
ATOM 2124 N N . ALA A 1 282 ? 20.431 -9.165 8.448 1.00 49.97 282 ALA A N 1
ATOM 2125 C CA . ALA A 1 282 ? 21.480 -8.607 7.607 1.00 49.97 282 ALA A CA 1
ATOM 2126 C C . ALA A 1 282 ? 20.860 -7.834 6.434 1.00 49.97 282 ALA A C 1
ATOM 2128 O O . ALA A 1 282 ? 19.941 -8.328 5.775 1.00 49.97 282 ALA A O 1
ATOM 2129 N N . GLU A 1 283 ? 21.382 -6.639 6.165 1.00 68.88 283 GLU A N 1
ATOM 2130 C CA . GLU A 1 283 ? 21.105 -5.912 4.925 1.00 68.88 283 GLU A CA 1
ATOM 2131 C C . GLU A 1 283 ? 21.581 -6.745 3.726 1.00 68.88 283 GLU A C 1
ATOM 2133 O O . GLU A 1 283 ? 22.579 -7.468 3.809 1.00 68.88 283 GLU A O 1
ATOM 2138 N N . VAL A 1 284 ? 20.841 -6.689 2.616 1.00 82.56 284 VAL A N 1
ATOM 2139 C CA . VAL A 1 284 ? 21.184 -7.474 1.424 1.00 82.56 284 VAL A CA 1
ATOM 2140 C C . VAL A 1 284 ? 22.464 -6.928 0.803 1.00 82.56 284 VAL A C 1
ATOM 2142 O O . VAL A 1 284 ? 22.517 -5.769 0.400 1.00 82.56 284 VAL A O 1
ATOM 2145 N N . ASP A 1 285 ? 23.472 -7.788 0.683 1.00 88.38 285 ASP A N 1
ATOM 2146 C CA . ASP A 1 285 ? 24.751 -7.415 0.090 1.00 88.38 285 ASP A CA 1
ATOM 2147 C C . ASP A 1 285 ? 24.627 -6.951 -1.381 1.00 88.38 285 ASP A C 1
ATOM 2149 O O . ASP A 1 285 ? 23.776 -7.403 -2.155 1.00 88.38 285 ASP A O 1
ATOM 2153 N N . THR A 1 286 ? 25.524 -6.049 -1.779 1.00 91.00 286 THR A N 1
ATOM 2154 C CA . THR A 1 286 ? 25.541 -5.430 -3.108 1.00 91.00 286 THR A CA 1
ATOM 2155 C C . THR A 1 286 ? 25.801 -6.450 -4.226 1.00 91.00 286 THR A C 1
ATOM 2157 O O . THR A 1 286 ? 25.208 -6.328 -5.302 1.00 91.00 286 THR A O 1
ATOM 2160 N N . GLU A 1 287 ? 26.625 -7.479 -4.003 1.00 92.75 287 GLU A N 1
ATOM 2161 C CA . GLU A 1 287 ? 26.867 -8.539 -4.992 1.00 92.75 287 GLU A CA 1
ATOM 2162 C C . GLU A 1 287 ? 25.637 -9.446 -5.142 1.00 92.75 287 GLU A C 1
ATOM 2164 O O . GLU A 1 287 ? 25.269 -9.810 -6.262 1.00 92.75 287 GLU A O 1
ATOM 2169 N N . ILE A 1 288 ? 24.933 -9.727 -4.039 1.00 93.62 288 ILE A N 1
ATOM 2170 C CA . ILE A 1 288 ? 23.663 -10.473 -4.031 1.00 93.62 288 ILE A CA 1
ATOM 2171 C C . ILE A 1 288 ? 22.575 -9.718 -4.817 1.00 93.62 288 ILE A C 1
ATOM 2173 O O . ILE A 1 288 ? 21.889 -10.316 -5.653 1.00 93.62 288 ILE A O 1
ATOM 2177 N N . MET A 1 289 ? 22.451 -8.400 -4.614 1.00 94.19 289 MET A N 1
ATOM 2178 C CA . MET A 1 289 ? 21.551 -7.536 -5.397 1.00 94.19 289 MET A CA 1
ATOM 2179 C C . MET A 1 289 ? 21.873 -7.592 -6.897 1.00 94.19 289 MET A C 1
ATOM 2181 O O . MET A 1 289 ? 20.976 -7.765 -7.729 1.00 94.19 289 MET A O 1
ATOM 2185 N N . LEU A 1 290 ? 23.160 -7.521 -7.251 1.00 95.75 290 LEU A N 1
ATOM 2186 C CA . LEU A 1 290 ? 23.594 -7.575 -8.644 1.00 95.75 290 LEU A CA 1
ATOM 2187 C C . LEU A 1 290 ? 23.281 -8.940 -9.274 1.00 95.75 290 LEU A C 1
ATOM 2189 O O . LEU A 1 290 ? 22.728 -8.993 -10.374 1.00 95.75 290 LEU A O 1
ATOM 2193 N N . ALA A 1 291 ? 23.574 -10.039 -8.574 1.00 95.88 291 ALA A N 1
ATOM 2194 C CA . ALA A 1 291 ? 23.274 -11.396 -9.025 1.00 95.88 291 ALA A CA 1
ATOM 2195 C C . ALA A 1 291 ? 21.769 -11.602 -9.272 1.00 95.88 291 ALA A C 1
ATOM 2197 O O . ALA A 1 291 ? 21.382 -12.206 -10.278 1.00 95.88 291 ALA A O 1
ATOM 2198 N N . PHE A 1 292 ? 20.908 -11.043 -8.417 1.00 96.88 292 PHE A N 1
ATOM 2199 C CA . PHE A 1 292 ? 19.460 -11.068 -8.613 1.00 96.88 292 PHE A CA 1
ATOM 2200 C C . PHE A 1 292 ? 19.023 -10.351 -9.891 1.00 96.88 292 PHE A C 1
ATOM 2202 O O . PHE A 1 292 ? 18.324 -10.946 -10.718 1.00 96.88 292 PHE A O 1
ATOM 2209 N N . TYR A 1 293 ? 19.456 -9.104 -10.103 1.00 97.19 293 TYR A N 1
ATOM 2210 C CA . TYR A 1 293 ? 19.116 -8.390 -11.333 1.00 97.19 293 TYR A CA 1
ATOM 2211 C C . TYR A 1 293 ? 19.693 -9.097 -12.572 1.00 97.19 293 TYR A C 1
ATOM 2213 O O . TYR A 1 293 ? 19.036 -9.160 -13.608 1.00 97.19 293 TYR A O 1
ATOM 2221 N N . GLN A 1 294 ? 20.882 -9.700 -12.488 1.00 96.12 294 GLN A N 1
ATOM 2222 C CA . GLN A 1 294 ? 21.465 -10.445 -13.610 1.00 96.12 294 GLN A CA 1
ATOM 2223 C C . GLN A 1 294 ? 20.658 -11.698 -13.982 1.00 96.12 294 GLN A C 1
ATOM 2225 O O . GLN A 1 294 ? 20.433 -11.939 -15.175 1.00 96.12 294 GLN A O 1
ATOM 2230 N N . ARG A 1 295 ? 20.232 -12.491 -12.991 1.00 94.94 295 ARG A N 1
ATOM 2231 C CA . ARG A 1 295 ? 19.733 -13.866 -13.193 1.00 94.94 295 ARG A CA 1
ATOM 2232 C C . ARG A 1 295 ? 18.212 -14.009 -13.101 1.00 94.94 295 ARG A C 1
ATOM 2234 O O . ARG A 1 295 ? 17.631 -14.796 -13.845 1.00 94.94 295 ARG A O 1
ATOM 2241 N N . LEU A 1 296 ? 17.573 -13.267 -12.197 1.00 96.81 296 LEU A N 1
ATOM 2242 C CA . LEU A 1 296 ? 16.203 -13.524 -11.735 1.00 96.81 296 LEU A CA 1
ATOM 2243 C C . LEU A 1 296 ? 15.200 -12.420 -12.102 1.00 96.81 296 LEU A C 1
ATOM 2245 O O . LEU A 1 296 ? 14.028 -12.728 -12.320 1.00 96.81 296 LEU A O 1
ATOM 2249 N N . PHE A 1 297 ? 15.623 -11.153 -12.192 1.00 97.94 297 PHE A N 1
ATOM 2250 C CA . PHE A 1 297 ? 14.675 -10.052 -12.400 1.00 97.94 297 PHE A CA 1
ATOM 2251 C C . PHE A 1 297 ? 13.976 -10.113 -13.784 1.00 97.94 297 PHE A C 1
ATOM 2253 O O . PHE A 1 297 ? 14.650 -10.138 -14.824 1.00 97.94 297 PHE A O 1
ATOM 2260 N N . PRO A 1 298 ? 12.626 -10.076 -13.847 1.00 97.38 298 PRO A N 1
ATOM 2261 C CA . PRO A 1 298 ? 11.854 -10.338 -15.064 1.00 97.38 298 PRO A CA 1
ATOM 2262 C C . PRO A 1 298 ? 11.749 -9.127 -16.017 1.00 97.38 298 PRO A C 1
ATOM 2264 O O . PRO A 1 298 ? 10.654 -8.746 -16.436 1.00 97.38 298 PRO A O 1
ATOM 2267 N N . PHE A 1 299 ? 12.885 -8.540 -16.421 1.00 97.44 299 PHE A N 1
ATOM 2268 C CA . PHE A 1 299 ? 12.964 -7.335 -17.271 1.00 97.44 299 PHE A CA 1
ATOM 2269 C C . PHE A 1 299 ? 12.032 -7.349 -18.491 1.00 97.44 299 PHE A C 1
ATOM 2271 O O . PHE A 1 299 ? 11.368 -6.352 -18.766 1.00 97.44 299 PHE A O 1
ATOM 2278 N N . ARG A 1 300 ? 11.957 -8.476 -19.215 1.00 96.25 300 ARG A N 1
ATOM 2279 C CA . ARG A 1 300 ? 11.111 -8.603 -20.414 1.00 96.25 300 ARG A CA 1
ATOM 2280 C C . ARG A 1 300 ? 9.625 -8.450 -20.088 1.00 96.25 300 ARG A C 1
ATOM 2282 O O . ARG A 1 300 ? 8.909 -7.794 -20.835 1.00 96.25 300 ARG A O 1
ATOM 2289 N N . TYR A 1 301 ? 9.172 -9.051 -18.989 1.00 97.62 301 TYR A N 1
ATOM 2290 C CA . TYR A 1 301 ? 7.772 -8.992 -18.574 1.00 97.62 301 TYR A CA 1
ATOM 2291 C C . TYR A 1 301 ? 7.432 -7.616 -17.989 1.00 97.62 301 TYR A C 1
ATOM 2293 O O . TYR A 1 301 ? 6.405 -7.053 -18.353 1.00 97.62 301 TYR A O 1
ATOM 2301 N N . LEU A 1 302 ? 8.328 -7.015 -17.190 1.00 98.31 302 LEU A N 1
ATOM 2302 C CA . LEU A 1 302 ? 8.144 -5.641 -16.705 1.00 98.31 302 LEU A CA 1
ATOM 2303 C C . LEU A 1 302 ? 8.037 -4.641 -17.869 1.00 98.31 302 LEU A C 1
ATOM 2305 O O . LEU A 1 302 ? 7.152 -3.789 -17.873 1.00 98.31 302 LEU A O 1
ATOM 2309 N N . PHE A 1 303 ? 8.892 -4.780 -18.888 1.00 98.38 303 PHE A N 1
ATOM 2310 C CA . PHE A 1 303 ? 8.794 -3.997 -20.119 1.00 98.38 303 PHE A CA 1
ATOM 2311 C C . PHE A 1 303 ? 7.453 -4.223 -20.827 1.00 98.38 303 PHE A C 1
ATOM 2313 O O . PHE A 1 303 ? 6.762 -3.256 -21.117 1.00 98.38 303 PHE A O 1
ATOM 2320 N N . GLN A 1 304 ? 7.055 -5.476 -21.075 1.00 97.88 304 GLN A N 1
ATOM 2321 C CA . GLN A 1 304 ? 5.806 -5.793 -21.785 1.00 97.88 304 GLN A CA 1
ATOM 2322 C C . GLN A 1 304 ? 4.556 -5.252 -21.082 1.00 97.88 304 GLN A C 1
ATOM 2324 O O . GLN A 1 304 ? 3.631 -4.809 -21.762 1.00 97.88 304 GLN A O 1
ATOM 2329 N N . TRP A 1 305 ? 4.556 -5.261 -19.746 1.00 98.56 305 TRP A N 1
ATOM 2330 C CA . TRP A 1 305 ? 3.541 -4.624 -18.913 1.00 98.56 305 TRP A CA 1
ATOM 2331 C C . TRP A 1 305 ? 3.514 -3.105 -19.130 1.00 98.56 305 TRP A C 1
ATOM 2333 O O . TRP A 1 305 ? 2.539 -2.591 -19.667 1.00 98.56 305 TRP A O 1
ATOM 2343 N N . LEU A 1 306 ? 4.603 -2.403 -18.796 1.00 98.25 306 LEU A N 1
ATOM 2344 C CA . LEU A 1 306 ? 4.659 -0.932 -18.777 1.00 98.25 306 LEU A CA 1
ATOM 2345 C C . LEU A 1 306 ? 4.614 -0.271 -20.162 1.00 98.25 306 LEU A C 1
ATOM 2347 O O . LEU A 1 306 ? 4.292 0.913 -20.259 1.00 98.25 306 LEU A O 1
ATOM 2351 N N . ASN A 1 307 ? 4.967 -1.020 -21.208 1.00 97.19 307 ASN A N 1
ATOM 2352 C CA . ASN A 1 307 ? 4.921 -0.618 -22.614 1.00 97.19 307 ASN A CA 1
ATOM 2353 C C . ASN A 1 307 ? 3.572 -0.938 -23.291 1.00 97.19 307 ASN A C 1
ATOM 2355 O O . ASN A 1 307 ? 3.359 -0.534 -24.433 1.00 97.19 307 ASN A O 1
ATOM 2359 N N . HIS A 1 308 ? 2.698 -1.720 -22.641 1.00 95.50 308 HIS A N 1
ATOM 2360 C CA . HIS A 1 308 ? 1.402 -2.165 -23.182 1.00 95.50 308 HIS A CA 1
ATOM 2361 C C . HIS A 1 308 ? 1.529 -2.820 -24.577 1.00 95.50 308 HIS A C 1
ATOM 2363 O O . HIS A 1 308 ? 0.698 -2.663 -25.480 1.00 95.50 308 HIS A O 1
ATOM 2369 N N . GLY A 1 309 ? 2.630 -3.554 -24.775 1.00 93.19 309 GLY A N 1
ATOM 2370 C CA . GLY A 1 309 ? 2.979 -4.178 -26.046 1.00 93.19 309 GLY A CA 1
ATOM 2371 C C . GLY A 1 309 ? 4.373 -4.800 -26.059 1.00 93.19 309 GLY A C 1
ATOM 2372 O O . GLY A 1 309 ? 5.193 -4.573 -25.172 1.00 93.19 309 GLY A O 1
ATOM 2373 N N . ILE A 1 310 ? 4.655 -5.581 -27.105 1.00 91.69 310 ILE A N 1
ATOM 2374 C CA . ILE A 1 310 ? 5.971 -6.211 -27.321 1.00 91.69 310 ILE A CA 1
ATOM 2375 C C . ILE A 1 310 ? 6.943 -5.333 -28.127 1.00 91.69 310 ILE A C 1
ATOM 2377 O O . ILE A 1 310 ? 8.149 -5.525 -28.029 1.00 91.69 310 ILE A O 1
ATOM 2381 N N . VAL A 1 311 ? 6.426 -4.377 -28.907 1.00 93.62 311 VAL A N 1
ATOM 2382 C CA . VAL A 1 311 ? 7.213 -3.421 -29.705 1.00 93.62 311 VAL A CA 1
ATOM 2383 C C . VAL A 1 311 ? 7.376 -2.132 -28.895 1.00 93.62 311 VAL A C 1
ATOM 2385 O O . VAL A 1 311 ? 6.356 -1.645 -28.408 1.00 93.62 311 VAL A O 1
ATOM 2388 N N . PRO A 1 312 ? 8.589 -1.569 -28.736 1.00 95.75 312 PRO A N 1
ATOM 2389 C CA . PRO A 1 312 ? 8.808 -0.317 -28.012 1.00 95.75 312 PRO A CA 1
ATOM 2390 C C . PRO A 1 312 ? 7.901 0.838 -28.447 1.00 95.75 312 PRO A C 1
ATOM 2392 O O . PRO A 1 312 ? 7.750 1.117 -29.635 1.00 95.75 312 PRO A O 1
ATOM 2395 N N . THR A 1 313 ? 7.332 1.536 -27.466 1.00 96.19 313 THR A N 1
ATOM 2396 C CA . THR A 1 313 ? 6.487 2.721 -27.649 1.00 96.19 313 THR A CA 1
ATOM 2397 C C . THR A 1 313 ? 6.879 3.834 -26.670 1.00 96.19 313 THR A C 1
ATOM 2399 O O . THR A 1 313 ? 7.756 3.670 -25.814 1.00 96.19 313 THR A O 1
ATOM 2402 N N . ARG A 1 314 ? 6.198 4.983 -26.761 1.00 95.81 314 ARG A N 1
ATOM 2403 C CA . ARG A 1 314 ? 6.359 6.093 -25.809 1.00 95.81 314 ARG A CA 1
ATOM 2404 C C . ARG A 1 314 ? 5.901 5.735 -24.391 1.00 95.81 314 ARG A C 1
ATOM 2406 O O . ARG A 1 314 ? 6.430 6.329 -23.459 1.00 95.81 314 ARG A O 1
ATOM 2413 N N . ASP A 1 315 ? 5.030 4.740 -24.213 1.00 96.06 315 ASP A N 1
ATOM 2414 C CA . ASP A 1 315 ? 4.556 4.282 -22.896 1.00 96.06 315 ASP A CA 1
ATOM 2415 C C . ASP A 1 315 ? 5.684 3.693 -22.029 1.00 96.06 315 ASP A C 1
ATOM 2417 O O . ASP A 1 315 ? 5.592 3.695 -20.801 1.00 96.06 315 ASP A O 1
ATOM 2421 N N . PHE A 1 316 ? 6.776 3.242 -22.658 1.00 97.94 316 PHE A N 1
ATOM 2422 C CA . PHE A 1 316 ? 8.027 2.907 -21.977 1.00 97.94 316 PHE A CA 1
ATOM 2423 C C . PHE A 1 316 ? 9.081 4.013 -22.150 1.00 97.94 316 PHE A C 1
ATOM 2425 O O . PHE A 1 316 ? 9.656 4.474 -21.167 1.00 97.94 316 PHE A O 1
ATOM 2432 N N . GLY A 1 317 ? 9.278 4.510 -23.380 1.00 97.06 317 GLY A N 1
ATOM 2433 C CA . GLY A 1 317 ? 10.323 5.493 -23.701 1.00 97.06 317 GLY A CA 1
ATOM 2434 C C . GLY A 1 317 ? 10.223 6.834 -22.967 1.00 97.06 317 GLY A C 1
ATOM 2435 O O . GLY A 1 317 ? 11.252 7.427 -22.645 1.00 97.06 317 GLY A O 1
ATOM 2436 N N . ASN A 1 318 ? 9.007 7.288 -22.654 1.00 97.75 318 ASN A N 1
ATOM 2437 C CA . ASN A 1 318 ? 8.753 8.521 -21.906 1.00 97.75 318 ASN A CA 1
ATOM 2438 C C . ASN A 1 318 ? 8.334 8.263 -20.446 1.00 97.75 318 ASN A C 1
ATOM 2440 O O . ASN A 1 318 ? 7.872 9.187 -19.771 1.00 97.75 318 ASN A O 1
ATOM 2444 N N . ARG A 1 319 ? 8.445 7.029 -19.944 1.00 98.56 319 ARG A N 1
ATOM 2445 C CA . ARG A 1 319 ? 8.087 6.709 -18.559 1.00 98.56 319 ARG A CA 1
ATOM 2446 C C . ARG A 1 319 ? 9.193 7.124 -17.600 1.00 98.56 319 ARG A C 1
ATOM 2448 O O . ARG A 1 319 ? 10.363 6.835 -17.845 1.00 98.56 319 ARG A O 1
ATOM 2455 N N . GLU A 1 320 ? 8.816 7.787 -16.509 1.00 98.44 320 GLU A N 1
ATOM 2456 C CA . GLU A 1 320 ? 9.739 8.039 -15.404 1.00 98.44 320 GLU A CA 1
ATOM 2457 C C . GLU A 1 320 ? 9.964 6.762 -14.590 1.00 98.44 320 GLU A C 1
ATOM 2459 O O . GLU A 1 320 ? 9.025 6.099 -14.151 1.00 98.44 320 GLU A O 1
ATOM 2464 N N . PHE A 1 321 ? 11.234 6.479 -14.337 1.00 98.69 321 PHE A N 1
ATOM 2465 C CA . PHE A 1 321 ? 11.707 5.623 -13.265 1.00 98.69 321 PHE A CA 1
ATOM 2466 C C . PHE A 1 321 ? 12.500 6.488 -12.283 1.00 98.69 321 PHE A C 1
ATOM 2468 O O . PHE A 1 321 ? 13.248 7.384 -12.696 1.00 98.69 321 PHE A O 1
ATOM 2475 N N . ALA A 1 322 ? 12.355 6.204 -10.994 1.00 98.38 322 ALA A N 1
ATOM 2476 C CA . ALA A 1 322 ? 13.225 6.738 -9.957 1.00 98.38 322 ALA A CA 1
ATOM 2477 C C . ALA A 1 322 ? 14.033 5.591 -9.346 1.00 98.38 322 ALA A C 1
ATOM 2479 O O . ALA A 1 322 ? 13.492 4.511 -9.123 1.00 98.38 322 ALA A O 1
ATOM 2480 N N . LEU A 1 323 ? 15.335 5.795 -9.148 1.00 98.31 323 LEU A N 1
ATOM 2481 C CA . LEU A 1 323 ? 16.248 4.772 -8.636 1.00 98.31 323 LEU A CA 1
ATOM 2482 C C . LEU A 1 323 ? 16.818 5.227 -7.290 1.00 98.31 323 LEU A C 1
ATOM 2484 O O . LEU A 1 323 ? 17.433 6.292 -7.229 1.00 98.31 323 LEU A O 1
ATOM 2488 N N . THR A 1 324 ? 16.692 4.406 -6.250 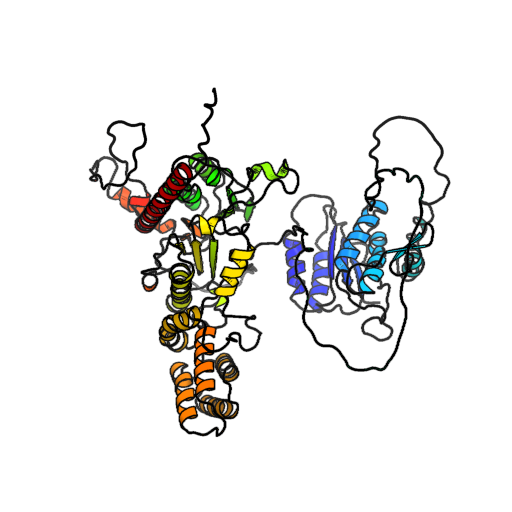1.00 97.31 324 THR A N 1
ATOM 2489 C CA . THR A 1 324 ? 17.469 4.572 -5.014 1.00 97.31 324 THR A CA 1
ATOM 2490 C C . THR A 1 324 ? 18.718 3.711 -5.130 1.00 97.31 324 THR A C 1
ATOM 2492 O O . THR A 1 324 ? 18.628 2.508 -5.376 1.00 97.31 324 THR A O 1
ATOM 2495 N N . LEU A 1 325 ? 19.899 4.312 -5.006 1.00 95.12 325 LEU A N 1
ATOM 2496 C CA . LEU A 1 325 ? 21.168 3.580 -5.033 1.00 95.12 325 LEU A CA 1
ATOM 2497 C C . LEU A 1 325 ? 21.516 2.984 -3.656 1.00 95.12 325 LEU A C 1
ATOM 2499 O O . LEU A 1 325 ? 20.855 3.266 -2.663 1.00 95.12 325 LEU A O 1
ATOM 2503 N N . GLN A 1 326 ? 22.572 2.166 -3.589 1.00 89.88 326 GLN A N 1
ATOM 2504 C CA . GLN A 1 326 ? 23.059 1.556 -2.334 1.00 89.88 326 GLN A CA 1
ATOM 2505 C C . GLN A 1 326 ? 23.625 2.575 -1.324 1.00 89.88 326 GLN A C 1
ATOM 2507 O O . GLN A 1 326 ? 23.862 2.240 -0.173 1.00 89.88 326 GLN A O 1
ATOM 2512 N N . ASN A 1 327 ? 23.878 3.812 -1.760 1.00 90.50 327 ASN A N 1
ATOM 2513 C CA . ASN A 1 327 ? 24.309 4.937 -0.927 1.00 90.50 327 ASN A CA 1
ATOM 2514 C C . ASN A 1 327 ? 23.176 5.958 -0.702 1.00 90.50 327 ASN A C 1
ATOM 2516 O O . ASN A 1 327 ? 23.450 7.152 -0.582 1.00 90.50 327 ASN A O 1
ATOM 2520 N N . ASP A 1 328 ? 21.923 5.503 -0.789 1.00 90.81 328 ASP A N 1
ATOM 2521 C CA . ASP A 1 328 ? 20.679 6.276 -0.657 1.00 90.81 328 ASP A CA 1
ATOM 2522 C C . ASP A 1 328 ? 20.531 7.477 -1.612 1.00 90.81 328 ASP A C 1
ATOM 2524 O O . ASP A 1 328 ? 19.609 8.286 -1.496 1.00 90.81 328 ASP A O 1
ATOM 2528 N N . ALA A 1 329 ? 21.394 7.584 -2.627 1.00 94.50 329 ALA A N 1
ATOM 2529 C CA . ALA A 1 329 ? 21.270 8.607 -3.654 1.00 94.50 329 ALA A CA 1
ATOM 2530 C C . ALA A 1 329 ? 20.006 8.365 -4.494 1.00 94.50 329 ALA A C 1
ATOM 2532 O O . ALA A 1 329 ? 19.870 7.326 -5.147 1.00 94.50 329 ALA A O 1
ATOM 2533 N N . TYR A 1 330 ? 19.104 9.349 -4.492 1.00 96.94 330 TYR A N 1
ATOM 2534 C CA . TYR A 1 330 ? 17.813 9.274 -5.167 1.00 96.94 330 TYR A CA 1
ATOM 2535 C C . TYR A 1 330 ? 17.855 9.905 -6.565 1.00 96.94 330 TYR A C 1
ATOM 2537 O O . TYR A 1 330 ? 18.036 11.114 -6.723 1.00 96.94 330 TYR A O 1
ATOM 2545 N N . LEU A 1 331 ? 17.698 9.083 -7.604 1.00 97.12 331 LEU A N 1
ATOM 2546 C CA . LEU A 1 331 ? 17.815 9.481 -9.008 1.00 97.12 331 LEU A CA 1
ATOM 2547 C C . LEU A 1 331 ? 16.454 9.436 -9.710 1.00 97.12 331 LEU A C 1
ATOM 2549 O O . LEU A 1 331 ? 16.081 8.420 -10.292 1.00 97.12 331 LEU A O 1
ATOM 2553 N N . ARG A 1 332 ? 15.729 10.558 -9.692 1.00 96.75 332 ARG A N 1
ATOM 2554 C CA . ARG A 1 332 ? 14.470 10.747 -10.439 1.00 96.75 332 ARG A CA 1
ATOM 2555 C C . ARG A 1 332 ? 14.670 10.939 -11.946 1.00 96.75 332 ARG A C 1
ATOM 2557 O O . ARG A 1 332 ? 15.794 11.123 -12.420 1.00 96.75 332 ARG A O 1
ATOM 2564 N N . TYR A 1 333 ? 13.559 10.952 -12.689 1.00 96.62 333 TYR A N 1
ATOM 2565 C CA . TYR A 1 333 ? 13.497 11.262 -14.124 1.00 96.62 333 TYR A CA 1
ATOM 2566 C C . TYR A 1 333 ? 14.407 10.392 -15.008 1.00 96.62 333 TYR A C 1
ATOM 2568 O O . TYR A 1 333 ? 14.855 10.830 -16.070 1.00 96.62 333 TYR A O 1
ATOM 2576 N N . GLN A 1 334 ? 14.680 9.149 -14.595 1.00 98.12 334 GLN A N 1
ATOM 2577 C CA . GLN A 1 334 ? 15.283 8.163 -15.487 1.00 98.12 334 GLN A CA 1
ATOM 2578 C C . GLN A 1 334 ? 14.221 7.663 -16.469 1.00 98.12 334 GLN A C 1
ATOM 2580 O O . GLN A 1 334 ? 13.033 7.639 -16.162 1.00 98.12 334 GLN A O 1
ATOM 2585 N N . SER A 1 335 ? 14.649 7.276 -17.661 1.00 97.81 335 SER A N 1
ATOM 2586 C CA . SER A 1 335 ? 13.794 6.732 -18.718 1.00 97.81 335 SER A CA 1
ATOM 2587 C C . SER A 1 335 ? 14.630 5.856 -19.646 1.00 97.81 335 SER A C 1
ATOM 2589 O O . SER A 1 335 ? 15.865 5.977 -19.692 1.00 97.81 335 SER A O 1
ATOM 2591 N N . TYR A 1 336 ? 13.957 4.964 -20.372 1.00 97.56 336 TYR A N 1
ATOM 2592 C CA . TYR A 1 336 ? 14.588 3.930 -21.186 1.00 97.56 336 TYR A CA 1
ATOM 2593 C C . TYR A 1 336 ? 13.705 3.625 -22.398 1.00 97.56 336 TYR A C 1
ATOM 2595 O O . TYR A 1 336 ? 12.528 3.349 -22.207 1.00 97.56 336 TYR A O 1
ATOM 2603 N N . PRO A 1 337 ? 14.221 3.621 -23.641 1.00 94.38 337 PRO A N 1
ATOM 2604 C CA . PRO A 1 337 ? 13.394 3.303 -24.802 1.00 94.38 337 PRO A CA 1
ATOM 2605 C C . PRO A 1 337 ? 13.207 1.792 -25.020 1.00 94.38 337 PRO A C 1
ATOM 2607 O O . PRO A 1 337 ? 12.282 1.402 -25.721 1.00 94.38 337 PRO A O 1
ATOM 2610 N N . THR A 1 338 ? 14.038 0.924 -24.427 1.00 95.88 338 THR A N 1
ATOM 2611 C CA . THR A 1 338 ? 13.935 -0.542 -24.579 1.00 95.88 338 THR A CA 1
ATOM 2612 C C . THR A 1 338 ? 14.243 -1.297 -23.285 1.00 95.88 338 THR A C 1
ATOM 2614 O O . THR A 1 338 ? 14.952 -0.793 -22.407 1.00 95.88 338 THR A O 1
ATOM 2617 N N . ALA A 1 339 ? 13.759 -2.542 -23.196 1.00 95.50 339 ALA A N 1
ATOM 2618 C CA . ALA A 1 339 ? 14.059 -3.464 -22.098 1.00 95.50 339 ALA A CA 1
ATOM 2619 C C . ALA A 1 339 ? 15.569 -3.685 -21.891 1.00 95.50 339 ALA A C 1
ATOM 2621 O O . ALA A 1 339 ? 16.024 -3.755 -20.752 1.00 95.50 339 ALA A O 1
ATOM 2622 N N . ASP A 1 340 ? 16.349 -3.763 -22.973 1.00 96.25 340 ASP A N 1
ATOM 2623 C CA . ASP A 1 340 ? 17.793 -4.025 -22.905 1.00 96.25 340 ASP A CA 1
ATOM 2624 C C . ASP A 1 340 ? 18.577 -2.830 -22.363 1.00 96.25 340 ASP A C 1
ATOM 2626 O O . ASP A 1 340 ? 19.522 -3.004 -21.594 1.00 96.25 340 ASP A O 1
ATOM 2630 N N . LEU A 1 341 ? 18.169 -1.607 -22.718 1.00 97.38 341 LEU A N 1
ATOM 2631 C CA . LEU A 1 341 ? 18.772 -0.388 -22.181 1.00 97.38 341 LEU A CA 1
ATOM 2632 C C . LEU A 1 341 ? 18.412 -0.192 -20.707 1.00 97.38 341 LEU A C 1
ATOM 2634 O O . LEU A 1 341 ? 19.287 0.172 -19.924 1.00 97.38 341 LEU A O 1
ATOM 2638 N N . PHE A 1 342 ? 17.175 -0.514 -20.317 1.00 98.06 342 PHE A N 1
ATOM 2639 C CA . PHE A 1 342 ? 16.772 -0.550 -18.912 1.00 98.06 342 PHE A CA 1
ATOM 2640 C C . PHE A 1 342 ? 17.584 -1.584 -18.119 1.00 98.06 342 PHE A C 1
ATOM 2642 O O . PHE A 1 342 ? 18.230 -1.237 -17.132 1.00 98.06 342 PHE A O 1
ATOM 2649 N N . ARG A 1 343 ? 17.653 -2.833 -18.603 1.00 98.00 343 ARG A N 1
ATOM 2650 C CA . ARG A 1 343 ? 18.473 -3.904 -18.014 1.00 98.00 343 ARG A CA 1
ATOM 2651 C C . ARG A 1 343 ? 19.932 -3.478 -17.869 1.00 98.00 343 ARG A C 1
ATOM 2653 O O . ARG A 1 343 ? 20.502 -3.629 -16.796 1.00 98.00 343 ARG A O 1
ATOM 2660 N N . LYS A 1 344 ? 20.537 -2.921 -18.921 1.00 98.06 344 LYS A N 1
ATOM 2661 C CA . LYS A 1 344 ? 21.934 -2.464 -18.912 1.00 98.06 344 LYS A CA 1
ATOM 2662 C C . LYS A 1 344 ? 22.201 -1.413 -17.834 1.00 98.06 344 LYS A C 1
ATOM 2664 O O . LYS A 1 344 ? 23.247 -1.475 -17.194 1.00 98.06 344 LYS A O 1
ATOM 2669 N N . ASP A 1 345 ? 21.293 -0.459 -17.642 1.00 97.25 345 ASP A N 1
ATOM 2670 C CA . ASP A 1 345 ? 21.484 0.628 -16.676 1.00 97.25 345 ASP A CA 1
ATOM 2671 C C . ASP A 1 345 ? 21.226 0.162 -15.234 1.00 97.25 345 ASP A C 1
ATOM 2673 O O . ASP A 1 345 ? 22.033 0.453 -14.355 1.00 97.25 345 ASP A O 1
ATOM 2677 N N . ILE A 1 346 ? 20.201 -0.669 -15.000 1.00 98.06 346 ILE A N 1
ATOM 2678 C CA . ILE A 1 346 ? 19.955 -1.305 -13.692 1.00 98.06 346 ILE A CA 1
ATOM 2679 C C . ILE A 1 346 ? 21.135 -2.193 -13.276 1.00 98.06 346 ILE A C 1
ATOM 2681 O O . ILE A 1 346 ? 21.583 -2.110 -12.137 1.00 98.06 346 ILE A O 1
ATOM 2685 N N . LEU A 1 347 ? 21.714 -2.972 -14.196 1.00 97.44 347 LEU A N 1
ATOM 2686 C CA . LEU A 1 347 ? 22.916 -3.772 -13.922 1.00 97.44 347 LEU A CA 1
ATOM 2687 C C . LEU A 1 347 ? 24.178 -2.932 -13.677 1.00 97.44 347 LEU A C 1
ATOM 2689 O O . LEU A 1 347 ? 25.101 -3.401 -13.017 1.00 97.44 347 LEU A O 1
ATOM 2693 N N . LYS A 1 348 ? 24.236 -1.709 -14.212 1.00 97.00 348 LYS A N 1
ATOM 2694 C CA . LYS A 1 348 ? 25.364 -0.788 -14.031 1.00 97.00 348 LYS A CA 1
ATOM 2695 C C . LYS A 1 348 ? 25.262 0.001 -12.723 1.00 97.00 348 LYS A C 1
ATOM 2697 O O . LYS A 1 348 ? 26.281 0.245 -12.087 1.00 97.00 348 LYS A O 1
ATOM 2702 N N . MET A 1 349 ? 24.060 0.452 -12.366 1.00 96.00 349 MET A N 1
ATOM 2703 C CA . MET A 1 349 ? 23.806 1.265 -11.172 1.00 96.00 349 MET A CA 1
ATOM 2704 C C . MET A 1 349 ? 23.533 0.422 -9.921 1.00 96.00 349 MET A C 1
ATOM 2706 O O . MET A 1 349 ? 23.744 0.911 -8.817 1.00 96.00 349 MET A O 1
ATOM 2710 N N . ASN A 1 350 ? 23.070 -0.819 -10.100 1.00 96.44 350 ASN A N 1
ATOM 2711 C CA . ASN A 1 350 ? 22.705 -1.773 -9.051 1.00 96.44 350 ASN A CA 1
ATOM 2712 C C . ASN A 1 350 ? 21.856 -1.155 -7.915 1.00 96.44 350 ASN A C 1
ATOM 2714 O O . ASN A 1 350 ? 22.278 -1.162 -6.756 1.00 96.44 350 ASN A O 1
ATOM 2718 N N . PRO A 1 351 ? 20.687 -0.563 -8.230 1.00 96.88 351 PRO A N 1
ATOM 2719 C CA . PRO A 1 351 ? 19.890 0.178 -7.258 1.00 96.88 351 PRO A CA 1
ATOM 2720 C C . PRO A 1 351 ? 19.318 -0.724 -6.157 1.00 96.88 351 PRO A C 1
ATOM 2722 O O . PRO A 1 351 ? 18.909 -1.861 -6.415 1.00 96.88 351 PRO A O 1
ATOM 2725 N N . SER A 1 352 ? 19.230 -0.194 -4.935 1.00 94.88 352 SER A N 1
ATOM 2726 C CA . SER A 1 352 ? 18.625 -0.882 -3.789 1.00 94.88 352 SER A CA 1
ATOM 2727 C C . SER A 1 352 ? 17.133 -1.150 -4.025 1.00 94.88 352 SER A C 1
ATOM 2729 O O . SER A 1 352 ? 16.614 -2.200 -3.654 1.00 94.88 352 SER A O 1
ATOM 2731 N N . ARG A 1 353 ? 16.464 -0.224 -4.723 1.00 94.81 353 ARG A N 1
ATOM 2732 C CA . ARG A 1 353 ? 15.097 -0.335 -5.248 1.00 94.81 353 ARG A CA 1
ATOM 2733 C C . ARG A 1 353 ? 14.881 0.663 -6.388 1.00 94.81 353 ARG A C 1
ATOM 2735 O O . ARG A 1 353 ? 15.681 1.577 -6.586 1.00 94.81 353 ARG A O 1
ATOM 2742 N N . PHE A 1 354 ? 13.760 0.537 -7.089 1.00 97.75 354 PHE A N 1
ATOM 2743 C CA . PHE A 1 354 ? 13.283 1.587 -7.982 1.00 97.75 354 PHE A CA 1
ATOM 2744 C C . PHE A 1 354 ? 11.760 1.701 -7.991 1.00 97.75 354 PHE A C 1
ATOM 2746 O O . PHE A 1 354 ? 11.035 0.717 -7.805 1.00 97.75 354 PHE A O 1
ATOM 2753 N N . GLU A 1 355 ? 11.283 2.917 -8.232 1.00 98.38 355 GLU A N 1
ATOM 2754 C CA . GLU A 1 355 ? 9.873 3.259 -8.361 1.00 98.38 355 GLU A CA 1
ATOM 2755 C C . GLU A 1 355 ? 9.496 3.581 -9.814 1.00 98.38 355 GLU A C 1
ATOM 2757 O O . GLU A 1 355 ? 10.318 4.028 -10.617 1.00 98.38 355 GLU A O 1
ATOM 2762 N N . ILE A 1 356 ? 8.224 3.356 -10.144 1.00 98.75 356 ILE A N 1
ATOM 2763 C CA . ILE A 1 356 ? 7.640 3.575 -11.468 1.00 98.75 356 ILE A CA 1
ATOM 2764 C C . ILE A 1 356 ? 6.701 4.784 -11.410 1.00 98.75 356 ILE A C 1
ATOM 2766 O O . ILE A 1 356 ? 5.759 4.833 -10.608 1.00 98.75 356 ILE A O 1
ATOM 2770 N N . GLY A 1 357 ? 6.959 5.756 -12.280 1.00 98.25 357 GLY A N 1
ATOM 2771 C CA . GLY A 1 357 ? 6.206 6.997 -12.429 1.00 98.25 357 GLY A CA 1
ATOM 2772 C C . GLY A 1 357 ? 5.276 7.000 -13.648 1.00 98.25 357 GLY A C 1
ATOM 2773 O O . GLY A 1 357 ? 5.034 5.952 -14.264 1.00 98.25 357 GLY A O 1
ATOM 2774 N N . PRO A 1 358 ? 4.730 8.177 -13.998 1.00 98.06 358 PRO A N 1
ATOM 2775 C CA . PRO A 1 358 ? 3.899 8.347 -15.183 1.00 98.06 358 PRO A CA 1
ATOM 2776 C C . PRO A 1 358 ? 4.706 8.272 -16.484 1.00 98.06 358 PRO A C 1
ATOM 2778 O O . PRO A 1 358 ? 5.926 8.452 -16.523 1.00 98.06 358 PRO A O 1
ATOM 2781 N N . VAL A 1 359 ? 3.974 8.073 -17.575 1.00 98.44 359 VAL A N 1
ATOM 2782 C CA . VAL A 1 359 ? 4.393 8.364 -18.947 1.00 98.44 359 VAL A CA 1
ATOM 2783 C C . VAL A 1 359 ? 4.231 9.861 -19.196 1.00 98.44 359 VAL A C 1
ATOM 2785 O O . VAL A 1 359 ? 3.141 10.402 -19.001 1.00 98.44 359 VAL A O 1
ATOM 2788 N N . TYR A 1 360 ? 5.285 10.531 -19.657 1.00 97.31 360 TYR A N 1
ATOM 2789 C CA . TYR A 1 360 ? 5.278 11.966 -19.947 1.00 97.31 360 TYR A CA 1
ATOM 2790 C C . TYR A 1 360 ? 5.094 12.298 -21.440 1.00 97.31 360 TYR A C 1
ATOM 2792 O O . TYR A 1 360 ? 5.349 11.494 -22.343 1.00 97.31 360 TYR A O 1
ATOM 2800 N N . SER A 1 361 ? 4.689 13.539 -21.721 1.00 95.19 361 SER A N 1
ATOM 2801 C CA . SER A 1 361 ? 4.626 14.110 -23.074 1.00 95.19 361 SER A CA 1
ATOM 2802 C C . SER A 1 361 ? 5.987 14.072 -23.779 1.00 95.19 361 SER A C 1
ATOM 2804 O O . SER A 1 361 ? 6.062 13.807 -24.979 1.00 95.19 361 SER A O 1
ATOM 2806 N N . THR A 1 362 ? 7.069 14.266 -23.034 1.00 94.38 362 THR A N 1
ATOM 2807 C CA . THR A 1 362 ? 8.462 14.260 -23.493 1.00 94.38 362 THR A CA 1
ATOM 2808 C C . THR A 1 362 ? 9.275 13.212 -22.734 1.00 94.38 362 THR A C 1
ATOM 2810 O O . THR A 1 362 ? 8.798 12.611 -21.775 1.00 94.38 362 THR A O 1
ATOM 2813 N N . ASN A 1 363 ? 10.507 12.967 -23.173 1.00 94.81 363 ASN A N 1
ATOM 2814 C CA . ASN A 1 363 ? 11.443 12.103 -22.465 1.00 94.81 363 ASN A CA 1
ATOM 2815 C C . ASN A 1 363 ? 11.837 12.733 -21.103 1.00 94.81 363 ASN A C 1
ATOM 2817 O O . ASN A 1 363 ? 12.377 13.843 -21.095 1.00 94.81 363 ASN A O 1
ATOM 2821 N N . PRO A 1 364 ? 11.636 12.044 -19.959 1.00 95.12 364 PRO A N 1
ATOM 2822 C CA . PRO A 1 364 ? 11.963 12.569 -18.631 1.00 95.12 364 PRO A CA 1
ATOM 2823 C C . PRO A 1 364 ? 13.406 13.047 -18.452 1.00 95.12 364 PRO A C 1
ATOM 2825 O O . PRO A 1 364 ? 13.645 14.043 -17.766 1.00 95.12 364 PRO A O 1
ATOM 2828 N N . ARG A 1 365 ? 14.375 12.393 -19.106 1.00 93.75 365 ARG A N 1
ATOM 2829 C CA . ARG A 1 365 ? 15.801 12.748 -18.991 1.00 93.75 365 ARG A CA 1
ATOM 2830 C C . ARG A 1 365 ? 16.115 14.127 -19.575 1.00 93.75 365 ARG A C 1
ATOM 2832 O O . ARG A 1 365 ? 17.063 14.774 -19.129 1.00 93.75 365 ARG A O 1
ATOM 2839 N N . ASP A 1 366 ? 15.281 14.608 -20.495 1.00 92.00 366 ASP A N 1
ATOM 2840 C CA . ASP A 1 366 ? 15.455 15.893 -21.171 1.00 92.00 366 ASP A CA 1
ATOM 2841 C C . ASP A 1 366 ? 14.848 17.071 -20.383 1.00 92.00 366 ASP A C 1
ATOM 2843 O O . ASP A 1 366 ? 15.028 18.220 -20.791 1.00 92.00 366 ASP A O 1
ATOM 2847 N N . ARG A 1 367 ? 14.206 16.828 -19.219 1.00 88.62 367 ARG A N 1
ATOM 2848 C CA . ARG A 1 367 ? 13.549 17.843 -18.356 1.00 88.62 367 ARG A CA 1
ATOM 2849 C C . ARG A 1 367 ? 14.364 19.128 -18.181 1.00 88.62 367 ARG A C 1
ATOM 2851 O O . ARG A 1 367 ? 13.797 20.211 -18.215 1.00 88.62 367 ARG A O 1
ATOM 2858 N N . LYS A 1 368 ? 15.689 19.022 -18.017 1.00 88.38 368 LYS A N 1
ATOM 2859 C CA . LYS A 1 368 ? 16.594 20.170 -17.790 1.00 88.38 368 LYS A CA 1
ATOM 2860 C C . LYS A 1 368 ? 16.821 21.060 -19.020 1.00 88.38 368 LYS A C 1
ATOM 2862 O O . LYS A 1 368 ? 17.339 22.160 -18.872 1.00 88.38 368 LYS A O 1
ATOM 2867 N N . THR A 1 369 ? 16.490 20.579 -20.217 1.00 88.69 369 THR A N 1
ATOM 2868 C CA . THR A 1 369 ? 16.609 21.324 -21.487 1.00 88.69 369 THR A CA 1
ATOM 2869 C C . THR A 1 369 ? 15.272 21.889 -21.970 1.00 88.69 369 THR A C 1
ATOM 2871 O O . THR A 1 369 ? 15.245 22.773 -22.825 1.00 88.69 369 THR A O 1
ATOM 2874 N N . LEU A 1 370 ? 14.167 21.398 -21.405 1.00 83.81 370 LEU A N 1
ATOM 2875 C CA . LEU A 1 370 ? 12.814 21.854 -21.690 1.00 83.81 370 LEU A CA 1
ATOM 2876 C C . LEU A 1 370 ? 12.491 23.123 -20.890 1.00 83.81 370 LEU A C 1
ATOM 2878 O O . LEU A 1 370 ? 12.973 23.325 -19.777 1.00 83.81 370 LEU A O 1
ATOM 2882 N N . ARG A 1 371 ? 11.641 23.980 -21.458 1.00 78.94 371 ARG A N 1
ATOM 2883 C CA . ARG A 1 371 ? 11.052 25.120 -20.743 1.00 78.94 371 ARG A CA 1
ATOM 2884 C C . ARG A 1 371 ? 9.907 24.634 -19.845 1.00 78.94 371 ARG A C 1
ATOM 2886 O O . ARG A 1 371 ? 9.321 23.577 -20.095 1.00 78.94 371 ARG A O 1
ATOM 2893 N N . GLY A 1 372 ? 9.578 25.420 -18.817 1.00 74.62 372 GLY A N 1
ATOM 2894 C CA . GLY A 1 372 ? 8.474 25.127 -17.895 1.00 74.62 372 GLY A CA 1
ATOM 2895 C C . GLY A 1 372 ? 7.167 24.793 -18.628 1.00 74.62 372 GLY A C 1
ATOM 2896 O O . GLY A 1 372 ? 6.874 25.357 -19.682 1.00 74.62 372 GLY A O 1
ATOM 2897 N N . GLY A 1 373 ? 6.416 23.820 -18.106 1.00 74.88 373 GLY A N 1
ATOM 2898 C CA . GLY A 1 373 ? 5.132 23.379 -18.665 1.00 74.88 373 GLY A CA 1
ATOM 2899 C C . GLY A 1 373 ? 5.184 22.509 -19.935 1.00 74.88 373 GLY A C 1
ATOM 2900 O O . GLY A 1 373 ? 4.136 22.022 -20.358 1.00 74.88 373 GLY A O 1
ATOM 2901 N N . GLN A 1 374 ? 6.353 22.268 -20.551 1.00 81.69 374 GLN A N 1
ATOM 2902 C CA . GLN A 1 374 ? 6.453 21.420 -21.759 1.00 81.69 374 GLN A CA 1
ATOM 2903 C C . GLN A 1 374 ? 6.390 19.909 -21.462 1.00 81.69 374 GLN A C 1
ATOM 2905 O O . GLN A 1 374 ? 5.900 19.124 -22.280 1.00 81.69 374 GLN A O 1
ATOM 2910 N N . MET A 1 375 ? 6.876 19.499 -20.290 1.00 90.44 375 MET A N 1
ATOM 2911 C CA . MET A 1 375 ? 6.827 18.123 -19.800 1.00 90.44 375 MET A CA 1
ATOM 2912 C C . MET A 1 375 ? 5.590 17.952 -18.915 1.00 90.44 375 MET A C 1
ATOM 2914 O O . MET A 1 375 ? 5.537 18.512 -17.825 1.00 90.44 375 MET A O 1
ATOM 2918 N N . LYS A 1 376 ? 4.595 17.194 -19.385 1.00 93.25 376 LYS A N 1
ATOM 2919 C CA . LYS A 1 376 ? 3.331 16.940 -18.673 1.00 93.25 376 LYS A CA 1
ATOM 2920 C C . LYS A 1 376 ? 3.092 15.436 -18.527 1.00 93.25 376 LYS A C 1
ATOM 2922 O O . LYS A 1 376 ? 3.408 14.709 -19.474 1.00 93.25 376 LYS A O 1
ATOM 2927 N N . PRO A 1 377 ? 2.565 14.947 -17.391 1.00 95.69 377 PRO A N 1
ATOM 2928 C CA . PRO A 1 377 ? 2.153 13.555 -17.266 1.00 95.69 377 PRO A CA 1
ATOM 2929 C C . PRO A 1 377 ? 0.953 13.300 -18.195 1.00 95.69 377 PRO A C 1
ATOM 2931 O O . PRO A 1 377 ? 0.066 14.140 -18.324 1.00 95.69 377 PRO A O 1
ATOM 2934 N N . VAL A 1 378 ? 0.964 12.165 -18.893 1.00 95.94 378 VAL A N 1
ATOM 2935 C CA . VAL A 1 378 ? -0.044 11.788 -19.901 1.00 95.94 378 VAL A CA 1
ATOM 2936 C C . VAL A 1 378 ? -0.860 10.591 -19.431 1.00 95.94 378 VAL A C 1
ATOM 2938 O O . VAL A 1 378 ? -2.079 10.583 -19.568 1.00 95.94 378 VAL A O 1
ATOM 2941 N N . SER A 1 379 ? -0.193 9.577 -18.879 1.00 97.31 379 SER A N 1
ATOM 2942 C CA . SER A 1 379 ? -0.860 8.419 -18.287 1.00 97.31 379 SER A CA 1
ATOM 2943 C C . SER A 1 379 ? -0.015 7.792 -17.180 1.00 97.31 379 SER A C 1
ATOM 2945 O O . SER A 1 379 ? 1.213 7.872 -17.193 1.00 97.31 379 SER A O 1
ATOM 2947 N N . LYS A 1 380 ? -0.682 7.160 -16.218 1.00 98.38 380 LYS A N 1
ATOM 2948 C CA . LYS A 1 380 ? -0.096 6.295 -15.186 1.00 98.38 380 LYS A CA 1
ATOM 2949 C C . LYS A 1 380 ? -1.189 5.363 -14.698 1.00 98.38 380 LYS A C 1
ATOM 2951 O O . LYS A 1 380 ? -2.318 5.807 -14.509 1.00 98.38 380 LYS A O 1
ATOM 2956 N N . GLU A 1 381 ? -0.850 4.117 -14.422 1.00 98.56 381 GLU A N 1
ATOM 2957 C CA . GLU A 1 381 ? -1.686 3.171 -13.683 1.00 98.56 381 GLU A CA 1
ATOM 2958 C C . GLU A 1 381 ? -2.328 3.864 -12.461 1.00 98.56 381 GLU A C 1
ATOM 2960 O O . GLU A 1 381 ? -1.707 4.711 -11.804 1.00 98.56 381 GLU A O 1
ATOM 2965 N N . LEU A 1 382 ? -3.599 3.570 -12.181 1.00 98.50 382 LEU A N 1
ATOM 2966 C CA . LEU A 1 382 ? -4.206 3.993 -10.919 1.00 98.50 382 LEU A CA 1
ATOM 2967 C C . LEU A 1 382 ? -3.677 3.050 -9.841 1.00 98.50 382 LEU A C 1
ATOM 2969 O O . LEU A 1 382 ? -3.789 1.834 -9.977 1.00 98.50 382 LEU A O 1
ATOM 2973 N N . VAL A 1 383 ? -3.055 3.615 -8.814 1.00 98.38 383 VAL A N 1
ATOM 2974 C CA . VAL A 1 383 ? -2.372 2.855 -7.770 1.00 98.38 383 VAL A CA 1
ATOM 2975 C C . VAL A 1 383 ? -3.022 3.079 -6.416 1.00 98.38 383 VAL A C 1
ATOM 2977 O O . VAL A 1 383 ? -3.595 4.140 -6.190 1.00 98.38 383 VAL A O 1
ATOM 2980 N N . PHE A 1 384 ? -2.906 2.080 -5.546 1.00 98.12 384 PHE A N 1
ATOM 2981 C CA . PHE A 1 384 ? -3.289 2.143 -4.136 1.00 98.12 384 PHE A CA 1
ATOM 2982 C C . PHE A 1 384 ? -2.163 1.536 -3.302 1.00 98.12 384 PHE A C 1
ATOM 2984 O O . PHE A 1 384 ? -1.572 0.540 -3.728 1.00 98.12 384 PHE A O 1
ATOM 2991 N N . ASP A 1 385 ? -1.899 2.101 -2.127 1.00 97.25 385 ASP A N 1
ATOM 2992 C CA . ASP A 1 385 ? -0.948 1.573 -1.144 1.00 97.25 385 ASP A CA 1
ATOM 2993 C C . ASP A 1 385 ? -1.657 1.363 0.204 1.00 97.25 385 ASP A C 1
ATOM 2995 O O . ASP A 1 385 ? -2.530 2.146 0.592 1.00 97.25 385 ASP A O 1
ATOM 2999 N N . ILE A 1 386 ? -1.318 0.258 0.865 1.00 96.75 386 ILE A N 1
ATOM 3000 C CA . ILE A 1 386 ? -1.849 -0.192 2.153 1.00 96.75 386 ILE A CA 1
ATOM 3001 C C . ILE A 1 386 ? -0.657 -0.676 2.980 1.00 96.75 386 ILE A C 1
ATOM 3003 O O . ILE A 1 386 ? -0.137 -1.772 2.735 1.00 96.75 386 ILE A O 1
ATOM 3007 N N . ASP A 1 387 ? -0.253 0.100 3.988 1.00 94.75 387 ASP A N 1
ATOM 3008 C CA . ASP A 1 387 ? 0.763 -0.298 4.967 1.00 94.75 387 ASP A CA 1
ATOM 3009 C C . ASP A 1 387 ? 0.100 -0.758 6.284 1.00 94.75 387 ASP A C 1
ATOM 3011 O O . ASP A 1 387 ? -0.921 -0.238 6.729 1.00 94.75 387 ASP A O 1
ATOM 3015 N N . MET A 1 388 ? 0.694 -1.757 6.937 1.00 93.75 388 MET A N 1
ATOM 3016 C CA . MET A 1 388 ? 0.285 -2.231 8.256 1.00 93.75 388 MET A CA 1
ATOM 3017 C C . MET A 1 388 ? 0.477 -1.189 9.372 1.00 93.75 388 MET A C 1
ATOM 3019 O O . MET A 1 388 ? -0.214 -1.287 10.385 1.00 93.75 388 MET A O 1
ATOM 3023 N N . THR A 1 389 ? 1.381 -0.208 9.226 1.00 90.69 389 THR A N 1
ATOM 3024 C CA . THR A 1 389 ? 1.537 0.865 10.235 1.00 90.69 389 THR A CA 1
ATOM 3025 C C . THR A 1 389 ? 0.278 1.682 10.424 1.00 90.69 389 THR A C 1
ATOM 3027 O O . THR A 1 389 ? -0.000 2.127 11.535 1.00 90.69 389 THR A O 1
ATOM 3030 N N . ASP A 1 390 ? -0.546 1.811 9.385 1.00 91.31 390 ASP A N 1
ATOM 3031 C CA . ASP A 1 390 ? -1.809 2.529 9.506 1.00 91.31 390 ASP A CA 1
ATOM 3032 C C . ASP A 1 390 ? -2.759 1.856 10.502 1.00 91.31 390 ASP A C 1
ATOM 3034 O O . ASP A 1 390 ? -3.700 2.499 10.950 1.00 91.31 390 ASP A O 1
ATOM 3038 N N . TYR A 1 391 ? -2.519 0.594 10.881 1.00 93.25 391 TYR A N 1
ATOM 3039 C CA . TYR A 1 391 ? -3.318 -0.203 11.816 1.00 93.25 391 TYR A CA 1
ATOM 3040 C C . TYR A 1 391 ? -2.667 -0.332 13.213 1.00 93.25 391 TYR A C 1
ATOM 3042 O O . TYR A 1 391 ? -3.171 -1.089 14.046 1.00 93.25 391 TYR A O 1
ATOM 3050 N N . ASP A 1 392 ? -1.568 0.386 13.501 1.00 92.50 392 ASP A N 1
ATOM 3051 C CA . ASP A 1 392 ? -0.869 0.356 14.805 1.00 92.50 392 ASP A CA 1
ATOM 3052 C C . ASP A 1 392 ? -1.733 0.815 15.994 1.00 92.50 392 ASP A C 1
ATOM 3054 O O . ASP A 1 392 ? -1.479 0.429 17.131 1.00 92.50 392 ASP A O 1
ATOM 3058 N N . ASP A 1 393 ? -2.796 1.583 15.748 1.00 89.50 393 ASP A N 1
ATOM 3059 C CA . ASP A 1 393 ? -3.770 2.001 16.764 1.00 89.50 393 ASP A CA 1
ATOM 3060 C C . ASP A 1 393 ? -4.785 0.907 17.152 1.00 89.50 393 ASP A C 1
ATOM 3062 O O . ASP A 1 393 ? -5.542 1.113 18.100 1.00 89.50 393 ASP A O 1
ATOM 3066 N N . ILE A 1 394 ? -4.846 -0.226 16.436 1.00 91.56 394 ILE A N 1
ATOM 3067 C CA . ILE A 1 394 ? -5.833 -1.299 16.680 1.00 91.56 394 ILE A CA 1
ATOM 3068 C C . ILE A 1 394 ? -5.256 -2.722 16.725 1.00 91.56 394 ILE A C 1
ATOM 3070 O O . ILE A 1 394 ? -5.937 -3.636 17.203 1.00 91.56 394 ILE A O 1
ATOM 3074 N N . ARG A 1 395 ? -4.024 -2.935 16.247 1.00 93.81 395 ARG A N 1
ATOM 3075 C CA . ARG A 1 395 ? -3.314 -4.217 16.369 1.00 93.81 395 ARG A CA 1
ATOM 3076 C C . ARG A 1 395 ? -2.484 -4.261 17.654 1.00 93.81 395 ARG A C 1
ATOM 3078 O O . ARG A 1 395 ? -1.921 -3.263 18.081 1.00 93.81 395 ARG A O 1
ATOM 3085 N N . THR A 1 396 ? -2.385 -5.442 18.247 1.00 94.50 396 THR A N 1
ATOM 3086 C CA . THR A 1 396 ? -1.684 -5.695 19.518 1.00 94.50 396 THR A CA 1
ATOM 3087 C C . THR A 1 396 ? -0.552 -6.711 19.353 1.00 94.50 396 THR A C 1
ATOM 3089 O O . THR A 1 396 ? 0.419 -6.692 20.103 1.00 94.50 396 THR A O 1
ATOM 3092 N N . CYS A 1 397 ? -0.643 -7.595 18.352 1.00 95.50 397 CYS A N 1
ATOM 3093 C CA . CYS A 1 397 ? 0.295 -8.705 18.169 1.00 95.50 397 CYS A CA 1
ATOM 3094 C C . CYS A 1 397 ? 1.690 -8.290 17.669 1.00 95.50 397 CYS A C 1
ATOM 3096 O O . CYS A 1 397 ? 2.624 -9.088 17.716 1.00 95.50 397 CYS A O 1
ATOM 3098 N N . CYS A 1 398 ? 1.813 -7.093 17.095 1.00 94.69 398 CYS A N 1
ATOM 3099 C CA . CYS A 1 398 ? 3.021 -6.542 16.483 1.00 94.69 398 CYS A CA 1
ATOM 3100 C C . CYS A 1 398 ? 2.981 -5.015 16.588 1.00 94.69 398 CYS A C 1
ATOM 3102 O O . CYS A 1 398 ? 1.896 -4.444 16.614 1.00 94.69 398 CYS A O 1
ATOM 3104 N N . GLN A 1 399 ? 4.147 -4.374 16.556 1.00 87.25 399 GLN A N 1
ATOM 3105 C CA . GLN A 1 399 ? 4.292 -2.917 16.509 1.00 87.25 399 GLN A CA 1
ATOM 3106 C C . GLN A 1 399 ? 5.102 -2.498 15.275 1.00 87.25 399 GLN A C 1
ATOM 3108 O O . GLN A 1 399 ? 5.938 -3.271 14.782 1.00 87.25 399 GLN A O 1
ATOM 3113 N N . GLU A 1 400 ? 4.847 -1.280 14.794 1.00 88.19 400 GLU A N 1
ATOM 3114 C CA . GLU A 1 400 ? 5.610 -0.568 13.762 1.00 88.19 400 GLU A CA 1
ATOM 3115 C C . GLU A 1 400 ? 5.833 -1.389 12.477 1.00 88.19 400 GLU A C 1
ATOM 3117 O O . GLU A 1 400 ? 4.968 -1.540 11.613 1.00 88.19 400 GLU A O 1
ATOM 3122 N N . ALA A 1 401 ? 7.031 -1.941 12.299 1.00 87.56 401 ALA A N 1
ATOM 3123 C CA . ALA A 1 401 ? 7.442 -2.584 11.065 1.00 87.56 401 ALA A CA 1
ATOM 3124 C C . ALA A 1 401 ? 7.426 -4.119 11.109 1.00 87.56 401 ALA A C 1
ATOM 3126 O O . ALA A 1 401 ? 7.772 -4.763 10.114 1.00 87.56 401 ALA A O 1
ATOM 3127 N N . ASN A 1 402 ? 7.010 -4.693 12.240 1.00 91.81 402 ASN A N 1
ATOM 3128 C CA . ASN A 1 402 ? 6.858 -6.130 12.425 1.00 91.81 402 ASN A CA 1
ATOM 3129 C C . ASN A 1 402 ? 5.483 -6.609 11.939 1.00 91.81 402 ASN A C 1
ATOM 3131 O O . ASN A 1 402 ? 4.483 -5.894 12.051 1.00 91.81 402 ASN A O 1
ATOM 3135 N N . ILE A 1 403 ? 5.426 -7.837 11.417 1.00 95.81 403 ILE A N 1
ATOM 3136 C CA . ILE A 1 403 ? 4.186 -8.501 10.999 1.00 95.81 403 ILE A CA 1
ATOM 3137 C C . ILE A 1 403 ? 4.173 -9.976 11.405 1.00 95.81 403 ILE A C 1
ATOM 3139 O O . ILE A 1 403 ? 5.217 -10.618 11.505 1.00 95.81 403 ILE A O 1
ATOM 3143 N N . CYS A 1 404 ? 2.972 -10.521 11.571 1.00 96.31 404 CYS A N 1
ATOM 3144 C CA . CYS A 1 404 ? 2.702 -11.950 11.692 1.00 96.31 404 CYS A CA 1
ATOM 3145 C C . CYS A 1 404 ? 1.360 -12.276 11.014 1.00 96.31 404 CYS A C 1
ATOM 3147 O O . CYS A 1 404 ? 0.618 -11.367 10.633 1.00 96.31 404 CYS A O 1
ATOM 3149 N N . HIS A 1 405 ? 1.009 -13.560 10.905 1.00 95.94 405 HIS A N 1
ATOM 3150 C CA . HIS A 1 405 ? -0.241 -13.990 10.263 1.00 95.94 405 HIS A CA 1
ATOM 3151 C C . HIS A 1 405 ? -1.501 -13.333 10.874 1.00 95.94 405 HIS A C 1
ATOM 3153 O O . HIS A 1 405 ? -2.442 -13.034 10.145 1.00 95.94 405 HIS A O 1
ATOM 3159 N N . LYS A 1 406 ? -1.501 -13.022 12.184 1.00 96.12 406 LYS A N 1
ATOM 3160 C CA . LYS A 1 406 ? -2.635 -12.367 12.864 1.00 96.12 406 LYS A CA 1
ATOM 3161 C C . LYS A 1 406 ? -2.935 -10.963 12.333 1.00 96.12 406 LYS A C 1
ATOM 3163 O O . LYS A 1 406 ? -4.095 -10.640 12.107 1.00 96.12 406 LYS A O 1
ATOM 3168 N N . CYS A 1 407 ? -1.922 -10.106 12.170 1.00 96.44 407 CYS A N 1
ATOM 3169 C CA . CYS A 1 407 ? -2.144 -8.762 11.622 1.00 96.44 407 CYS A CA 1
ATOM 3170 C C . CYS A 1 407 ? -2.238 -8.770 10.093 1.00 96.44 407 CYS A C 1
ATOM 3172 O O . CYS A 1 407 ? -2.915 -7.913 9.539 1.00 96.44 407 CYS A O 1
ATOM 3174 N N . TRP A 1 408 ? -1.659 -9.759 9.400 1.00 97.62 408 TRP A N 1
ATOM 3175 C CA . TRP A 1 408 ? -1.792 -9.878 7.941 1.00 97.62 408 TRP A CA 1
ATOM 3176 C C . TRP A 1 408 ? -3.249 -9.987 7.456 1.00 97.62 408 TRP A C 1
ATOM 3178 O O . TRP A 1 408 ? -3.573 -9.562 6.345 1.00 97.62 408 TRP A O 1
ATOM 3188 N N . ALA A 1 409 ? -4.159 -10.453 8.315 1.00 97.31 409 ALA A N 1
ATOM 3189 C CA . ALA A 1 409 ? -5.594 -10.408 8.059 1.00 97.31 409 ALA A CA 1
ATOM 3190 C C . ALA A 1 409 ? -6.114 -8.991 7.720 1.00 97.31 409 ALA A C 1
ATOM 3192 O O . ALA A 1 409 ? -7.017 -8.884 6.895 1.00 97.31 409 ALA A O 1
ATOM 3193 N N . PHE A 1 410 ? -5.527 -7.909 8.263 1.00 97.69 410 PHE A N 1
ATOM 3194 C CA . PHE A 1 410 ? -5.873 -6.520 7.902 1.00 97.69 410 PHE A CA 1
ATOM 3195 C C . PHE A 1 410 ? -5.564 -6.201 6.435 1.00 97.69 410 PHE A C 1
ATOM 3197 O O . PHE A 1 410 ? -6.384 -5.602 5.744 1.00 97.69 410 PHE A O 1
ATOM 3204 N N . VAL A 1 411 ? -4.431 -6.681 5.921 1.00 97.69 411 VAL A N 1
ATOM 3205 C CA . VAL A 1 411 ? -4.096 -6.568 4.495 1.00 97.69 411 VAL A CA 1
ATOM 3206 C C . VAL A 1 411 ? -5.017 -7.449 3.647 1.00 97.69 411 VAL A C 1
ATOM 3208 O O . VAL A 1 411 ? -5.532 -6.995 2.631 1.00 97.69 411 VAL A O 1
ATOM 3211 N N . THR A 1 412 ? -5.299 -8.676 4.087 1.00 97.69 412 THR A N 1
ATOM 3212 C CA . THR A 1 412 ? -6.194 -9.604 3.368 1.00 97.69 412 THR A CA 1
ATOM 3213 C C . THR A 1 412 ? -7.608 -9.029 3.216 1.00 97.69 412 THR A C 1
ATOM 3215 O O . THR A 1 412 ? -8.172 -9.029 2.120 1.00 97.69 412 THR A O 1
ATOM 3218 N N . MET A 1 413 ? -8.180 -8.485 4.295 1.00 96.75 413 MET A N 1
ATOM 3219 C CA . MET A 1 413 ? -9.511 -7.873 4.262 1.00 96.75 413 MET A CA 1
ATOM 3220 C C . MET A 1 413 ? -9.529 -6.564 3.450 1.00 96.75 413 MET A C 1
ATOM 3222 O O . MET A 1 413 ? -10.506 -6.300 2.746 1.00 96.75 413 MET A O 1
ATOM 3226 N N . ALA A 1 414 ? -8.431 -5.798 3.459 1.00 97.94 414 ALA A N 1
ATOM 3227 C CA . ALA A 1 414 ? -8.263 -4.612 2.622 1.00 97.94 414 ALA A CA 1
ATOM 3228 C C . ALA A 1 414 ? -8.222 -4.954 1.119 1.00 97.94 414 ALA A C 1
ATOM 3230 O O . ALA A 1 414 ? -8.966 -4.342 0.352 1.00 97.94 414 ALA A O 1
ATOM 3231 N N . ILE A 1 415 ? -7.450 -5.974 0.707 1.00 98.38 415 ILE A N 1
ATOM 3232 C CA . ILE A 1 415 ? -7.433 -6.486 -0.680 1.00 98.38 415 ILE A CA 1
ATOM 3233 C C . ILE A 1 415 ? -8.853 -6.839 -1.122 1.00 98.38 415 ILE A C 1
ATOM 3235 O O . ILE A 1 415 ? -9.305 -6.367 -2.163 1.00 98.38 415 ILE A O 1
ATOM 3239 N N . LYS A 1 416 ? -9.589 -7.617 -0.316 1.00 98.06 416 LYS A N 1
ATOM 3240 C CA . LYS A 1 416 ? -10.952 -8.049 -0.660 1.00 98.06 416 LYS A CA 1
ATOM 3241 C C . LYS A 1 416 ? -11.906 -6.879 -0.870 1.00 98.06 416 LYS A C 1
ATOM 3243 O O . LYS A 1 416 ? -12.622 -6.860 -1.868 1.00 98.06 416 LYS A O 1
ATOM 3248 N N . VAL A 1 417 ? -11.926 -5.904 0.038 1.00 98.31 417 VAL A N 1
ATOM 3249 C CA . VAL A 1 417 ? -12.824 -4.743 -0.070 1.00 98.31 417 VAL A CA 1
ATOM 3250 C C . VAL A 1 417 ? -12.470 -3.865 -1.276 1.00 98.31 417 VAL A C 1
ATOM 3252 O O . VAL A 1 417 ? -13.367 -3.483 -2.031 1.00 98.31 417 VAL A O 1
ATOM 3255 N N . VAL A 1 418 ? -11.182 -3.578 -1.490 1.00 98.31 418 VAL A N 1
ATOM 3256 C CA . VAL A 1 418 ? -10.722 -2.702 -2.580 1.00 98.31 418 VAL A CA 1
ATOM 3257 C C . VAL A 1 418 ? -10.859 -3.380 -3.946 1.00 98.31 418 VAL A C 1
ATOM 3259 O O . VAL A 1 418 ? -11.415 -2.772 -4.855 1.00 98.31 418 VAL A O 1
ATOM 3262 N N . ASP A 1 419 ? -10.436 -4.640 -4.104 1.00 98.50 419 ASP A N 1
ATOM 3263 C CA . ASP A 1 419 ? -10.559 -5.378 -5.374 1.00 98.50 419 ASP A CA 1
ATOM 3264 C C . ASP A 1 419 ? -12.035 -5.554 -5.767 1.00 98.50 419 ASP A C 1
ATOM 3266 O O . ASP A 1 419 ? -12.397 -5.286 -6.912 1.00 98.50 419 ASP A O 1
ATOM 3270 N N . THR A 1 420 ? -12.916 -5.872 -4.805 1.00 98.19 420 THR A N 1
ATOM 3271 C CA . THR A 1 420 ? -14.368 -5.941 -5.053 1.00 98.19 420 THR A CA 1
ATOM 3272 C C . THR A 1 420 ? -14.914 -4.597 -5.537 1.00 98.19 420 THR A C 1
ATOM 3274 O O . THR A 1 420 ? -15.668 -4.560 -6.503 1.00 98.19 420 THR A O 1
ATOM 3277 N N . ALA A 1 421 ? -14.525 -3.477 -4.919 1.00 98.31 421 ALA A N 1
ATOM 3278 C CA . ALA A 1 421 ? -14.987 -2.156 -5.347 1.00 98.31 421 ALA A CA 1
ATOM 3279 C C . ALA A 1 421 ? -14.470 -1.775 -6.744 1.00 98.31 421 ALA A C 1
ATOM 3281 O O . ALA A 1 421 ? -15.235 -1.324 -7.596 1.00 98.31 421 ALA A O 1
ATOM 3282 N N . LEU A 1 422 ? -13.182 -2.006 -7.012 1.00 98.38 422 LEU A N 1
ATOM 3283 C CA . LEU A 1 422 ? -12.574 -1.756 -8.319 1.00 98.38 422 LEU A CA 1
ATOM 3284 C C . LEU A 1 422 ? -13.242 -2.577 -9.432 1.00 98.38 422 LEU A C 1
ATOM 3286 O O . LEU A 1 422 ? -13.475 -2.037 -10.514 1.00 98.38 422 LEU A O 1
ATOM 3290 N N . ARG A 1 423 ? -13.594 -3.842 -9.170 1.00 98.19 423 ARG A N 1
ATOM 3291 C CA . ARG A 1 423 ? -14.247 -4.725 -10.149 1.00 98.19 423 ARG A CA 1
ATOM 3292 C C . ARG A 1 423 ? -15.742 -4.478 -10.294 1.00 98.19 423 ARG A C 1
ATOM 3294 O O . ARG A 1 423 ? -16.209 -4.322 -11.413 1.00 98.19 423 ARG A O 1
ATOM 3301 N N . GLU A 1 424 ? -16.496 -4.452 -9.200 1.00 98.06 424 GLU A N 1
ATOM 3302 C CA . GLU A 1 424 ? -17.964 -4.397 -9.250 1.00 98.06 424 GLU A CA 1
ATOM 3303 C C . GLU A 1 424 ? -18.508 -2.978 -9.447 1.00 98.06 424 GLU A C 1
ATOM 3305 O O . GLU A 1 424 ? -19.486 -2.802 -10.170 1.00 98.06 424 GLU A O 1
ATOM 3310 N N . ASP A 1 425 ? -17.887 -1.965 -8.830 1.00 98.19 425 ASP A N 1
ATOM 3311 C CA . ASP A 1 425 ? -18.412 -0.592 -8.849 1.00 98.19 425 ASP A CA 1
ATOM 3312 C C . ASP A 1 425 ? -17.818 0.219 -10.009 1.00 98.19 425 ASP A C 1
ATOM 3314 O O . ASP A 1 425 ? -18.523 0.979 -10.675 1.00 98.19 425 ASP A O 1
ATOM 3318 N N . PHE A 1 426 ? -16.514 0.056 -10.265 1.00 97.88 426 PHE A N 1
ATOM 3319 C CA . PHE A 1 426 ? -15.813 0.766 -11.339 1.00 97.88 426 PHE A CA 1
ATOM 3320 C C . PHE A 1 426 ? -15.664 -0.053 -12.627 1.00 97.88 426 PHE A C 1
ATOM 3322 O O . PHE A 1 426 ? -15.430 0.539 -13.686 1.00 97.88 426 PHE A O 1
ATOM 3329 N N . GLY A 1 427 ? -15.814 -1.382 -12.575 1.00 97.75 427 GLY A N 1
ATOM 3330 C CA . GLY A 1 427 ? -15.707 -2.284 -13.729 1.00 97.75 427 GLY A CA 1
ATOM 3331 C C . GLY A 1 427 ? -14.275 -2.598 -14.176 1.00 97.75 427 GLY A C 1
ATOM 3332 O O . GLY A 1 427 ? -14.083 -2.904 -15.350 1.00 97.75 427 GLY A O 1
ATOM 3333 N N . PHE A 1 428 ? -13.254 -2.367 -13.345 1.00 97.94 428 PHE A N 1
ATOM 3334 C CA . PHE A 1 428 ? -11.856 -2.542 -13.757 1.00 97.94 428 PHE A CA 1
ATOM 3335 C C . PHE A 1 428 ? -11.464 -4.021 -13.817 1.00 97.94 428 PHE A C 1
ATOM 3337 O O . PHE A 1 428 ? -11.768 -4.791 -12.904 1.00 97.94 428 PHE A O 1
ATOM 3344 N N . GLU A 1 429 ? -10.747 -4.416 -14.866 1.00 96.56 429 GLU A N 1
ATOM 3345 C CA . GLU A 1 429 ? -10.378 -5.817 -15.096 1.00 96.56 429 GLU A CA 1
ATOM 3346 C C . GLU A 1 429 ? -8.919 -6.113 -14.711 1.00 96.56 429 GLU A C 1
ATOM 3348 O O . GLU A 1 429 ? -8.642 -7.100 -14.013 1.00 96.56 429 GLU A O 1
ATOM 3353 N N . HIS A 1 430 ? -7.982 -5.236 -15.085 1.00 97.81 430 HIS A N 1
ATOM 3354 C CA . HIS A 1 430 ? -6.536 -5.483 -15.029 1.00 97.81 430 HIS A CA 1
ATOM 3355 C C . HIS A 1 430 ? -5.910 -4.904 -13.763 1.00 97.81 430 HIS A C 1
ATOM 3357 O O . HIS A 1 430 ? -5.098 -3.979 -13.803 1.00 97.81 430 HIS A O 1
ATOM 3363 N N . ILE A 1 431 ? -6.279 -5.482 -12.623 1.00 98.50 431 ILE A N 1
ATOM 3364 C CA . ILE A 1 431 ? -5.750 -5.121 -11.303 1.00 98.50 431 ILE A CA 1
ATOM 3365 C C . ILE A 1 431 ? -4.630 -6.095 -10.917 1.00 98.50 431 ILE A C 1
ATOM 3367 O O . ILE A 1 431 ? -4.882 -7.289 -10.749 1.00 98.50 431 ILE A O 1
ATOM 3371 N N . LEU A 1 432 ? -3.406 -5.587 -10.766 1.00 98.69 432 LEU A N 1
ATOM 3372 C CA . LEU A 1 432 ? -2.244 -6.334 -10.279 1.00 98.69 432 LEU A CA 1
ATOM 3373 C C . LEU A 1 432 ? -1.967 -5.967 -8.817 1.00 98.69 432 LEU A C 1
ATOM 3375 O O . LEU A 1 432 ? -1.504 -4.863 -8.529 1.00 98.69 432 LEU A O 1
ATOM 3379 N N . TRP A 1 433 ? -2.218 -6.902 -7.905 1.00 98.75 433 TRP A N 1
ATOM 3380 C CA . TRP A 1 433 ? -1.833 -6.785 -6.498 1.00 98.75 433 TRP A CA 1
ATOM 3381 C C . TRP A 1 433 ? -0.401 -7.275 -6.291 1.00 98.75 433 TRP A C 1
ATOM 3383 O O . TRP A 1 433 ? 0.013 -8.256 -6.907 1.00 98.75 433 TRP A O 1
ATOM 3393 N N . VAL A 1 434 ? 0.368 -6.590 -5.445 1.00 98.69 434 VAL A N 1
ATOM 3394 C CA . VAL A 1 434 ? 1.807 -6.825 -5.255 1.00 98.69 434 VAL A CA 1
ATOM 3395 C C . VAL A 1 434 ? 2.182 -6.653 -3.788 1.00 98.69 434 VAL A C 1
ATOM 3397 O O . VAL A 1 434 ? 1.885 -5.629 -3.183 1.00 98.69 434 VAL A O 1
ATOM 3400 N N . TYR A 1 435 ? 2.887 -7.625 -3.217 1.00 98.56 435 TYR A N 1
ATOM 3401 C CA . TYR A 1 435 ? 3.479 -7.525 -1.886 1.00 98.56 435 TYR A CA 1
ATOM 3402 C C . TYR A 1 435 ? 4.572 -6.447 -1.847 1.00 98.56 435 TYR A C 1
ATOM 3404 O O . TYR A 1 435 ? 5.482 -6.461 -2.674 1.00 98.56 435 TYR A O 1
ATOM 3412 N N . SER A 1 436 ? 4.549 -5.549 -0.855 1.00 96.81 436 SER A N 1
ATOM 3413 C CA . SER A 1 436 ? 5.519 -4.441 -0.751 1.00 96.81 436 SER A CA 1
ATOM 3414 C C . SER A 1 436 ? 6.938 -4.867 -0.331 1.00 96.81 436 SER A C 1
ATOM 3416 O O . SER A 1 436 ? 7.837 -4.023 -0.216 1.00 96.81 436 SER A O 1
ATOM 3418 N N . GLY A 1 437 ? 7.134 -6.168 -0.073 1.00 95.75 437 GLY A N 1
ATOM 3419 C CA . GLY A 1 437 ? 8.387 -6.793 0.362 1.00 95.75 437 GLY A CA 1
ATOM 3420 C C . GLY A 1 437 ? 8.603 -6.816 1.883 1.00 95.75 437 GLY A C 1
ATOM 3421 O O . GLY A 1 437 ? 9.555 -7.438 2.359 1.00 95.75 437 GLY A O 1
ATOM 3422 N N . ARG A 1 438 ? 7.726 -6.167 2.666 1.00 94.50 438 ARG A N 1
ATOM 3423 C CA . ARG A 1 438 ? 7.797 -6.166 4.140 1.00 94.50 438 ARG A CA 1
ATOM 3424 C C . ARG A 1 438 ? 6.444 -6.378 4.808 1.00 94.50 438 ARG A C 1
ATOM 3426 O O . ARG A 1 438 ? 6.229 -7.447 5.371 1.00 94.50 438 ARG A O 1
ATOM 3433 N N . ARG A 1 439 ? 5.556 -5.382 4.758 1.00 94.44 439 ARG A N 1
ATOM 3434 C CA . ARG A 1 439 ? 4.367 -5.310 5.632 1.00 94.44 439 ARG A CA 1
ATOM 3435 C C . ARG A 1 439 ? 3.079 -4.818 4.963 1.00 94.44 439 ARG A C 1
ATOM 3437 O O . ARG A 1 439 ? 2.046 -4.840 5.612 1.00 94.44 439 ARG A O 1
ATOM 3444 N N . GLY A 1 440 ? 3.129 -4.417 3.696 1.00 96.50 440 GLY A N 1
ATOM 3445 C CA . GLY A 1 440 ? 1.992 -3.843 2.975 1.00 96.50 440 GLY A CA 1
ATOM 3446 C C . GLY A 1 440 ? 1.793 -4.455 1.593 1.00 96.50 440 GLY A C 1
ATOM 3447 O O . GLY A 1 440 ? 2.501 -5.396 1.207 1.00 96.50 440 GLY A O 1
ATOM 3448 N N . VAL A 1 441 ? 0.841 -3.904 0.844 1.00 98.31 441 VAL A N 1
ATOM 3449 C CA . VAL A 1 441 ? 0.534 -4.297 -0.538 1.00 98.31 441 VAL A CA 1
ATOM 3450 C C . VAL A 1 441 ? 0.216 -3.087 -1.401 1.00 98.31 441 VAL A C 1
ATOM 3452 O O . VAL A 1 441 ? -0.398 -2.130 -0.944 1.00 98.31 441 VAL A O 1
ATOM 3455 N N . HIS A 1 442 ? 0.595 -3.170 -2.672 1.00 98.50 442 HIS A N 1
ATOM 3456 C CA . HIS A 1 442 ? 0.277 -2.180 -3.691 1.00 98.50 442 HIS A CA 1
ATOM 3457 C C . HIS A 1 442 ? -0.715 -2.784 -4.690 1.00 98.50 442 HIS A C 1
ATOM 3459 O O . HIS A 1 442 ? -0.512 -3.916 -5.139 1.00 98.50 442 HIS A O 1
ATOM 3465 N N . ALA A 1 443 ? -1.732 -2.031 -5.101 1.00 98.56 443 ALA A N 1
ATOM 3466 C CA . ALA A 1 443 ? -2.552 -2.365 -6.266 1.00 98.56 443 ALA A CA 1
ATOM 3467 C C . ALA A 1 443 ? -2.148 -1.499 -7.463 1.00 98.56 443 ALA A C 1
ATOM 3469 O O . ALA A 1 443 ? -1.916 -0.302 -7.307 1.00 98.56 443 ALA A O 1
ATOM 3470 N N . TRP A 1 444 ? -2.117 -2.088 -8.658 1.00 98.75 444 TRP A N 1
ATOM 3471 C CA . TRP A 1 444 ? -1.885 -1.397 -9.929 1.00 98.75 444 TRP A CA 1
ATOM 3472 C C . TRP A 1 444 ? -3.036 -1.696 -10.891 1.00 98.75 444 TRP A C 1
ATOM 3474 O O . TRP A 1 444 ? -3.121 -2.790 -11.450 1.00 98.75 444 TRP A O 1
ATOM 3484 N N . VAL A 1 445 ? -3.925 -0.727 -11.096 1.00 98.62 445 VAL A N 1
ATOM 3485 C CA . VAL A 1 445 ? -5.033 -0.809 -12.055 1.00 98.62 445 VAL A CA 1
ATOM 3486 C C . VAL A 1 445 ? -4.538 -0.333 -13.420 1.00 98.62 445 VAL A C 1
ATOM 3488 O O . VAL A 1 445 ? -4.205 0.843 -13.611 1.00 98.62 445 VAL A O 1
ATOM 3491 N N . CYS A 1 446 ? -4.456 -1.274 -14.357 1.00 98.25 446 CYS A N 1
ATOM 3492 C CA . CYS A 1 446 ? -3.729 -1.138 -15.619 1.00 98.25 446 CYS A CA 1
ATOM 3493 C C . CYS A 1 446 ? -4.634 -0.905 -16.840 1.00 98.25 446 CYS A C 1
ATOM 3495 O O . CYS A 1 446 ? -4.120 -0.628 -17.926 1.00 98.25 446 CYS A O 1
ATOM 3497 N N . ASP A 1 447 ? -5.958 -0.983 -16.672 1.00 97.38 447 ASP A N 1
ATOM 3498 C CA . ASP A 1 447 ? -6.962 -0.703 -17.701 1.00 97.38 447 ASP A CA 1
ATOM 3499 C C . ASP A 1 447 ? -6.653 0.616 -18.442 1.00 97.38 447 ASP A C 1
ATOM 3501 O O . ASP A 1 447 ? -6.387 1.630 -17.782 1.00 97.38 447 ASP A O 1
ATOM 3505 N N . PRO A 1 448 ? -6.769 0.688 -19.783 1.00 95.19 448 PRO A N 1
ATOM 3506 C CA . PRO A 1 448 ? -6.496 1.915 -20.539 1.00 95.19 448 PRO A CA 1
ATOM 3507 C C . PRO A 1 448 ? -7.249 3.139 -20.000 1.00 95.19 448 PRO A C 1
ATOM 3509 O O . PRO A 1 448 ? -6.695 4.236 -19.899 1.00 95.19 448 PRO A O 1
ATOM 3512 N N . ARG A 1 449 ? -8.507 2.957 -19.585 1.00 95.75 449 ARG A N 1
ATOM 3513 C CA . ARG A 1 449 ? -9.329 4.026 -18.996 1.00 95.75 449 ARG A CA 1
ATOM 3514 C C . ARG A 1 449 ? -8.904 4.428 -17.580 1.00 95.75 449 ARG A C 1
ATOM 3516 O O . ARG A 1 449 ? -9.108 5.584 -17.230 1.00 95.75 449 ARG A O 1
ATOM 3523 N N . ALA A 1 450 ? -8.299 3.527 -16.797 1.00 97.38 450 ALA A N 1
ATOM 3524 C CA . ALA A 1 450 ? -7.699 3.847 -15.499 1.00 97.38 450 ALA A CA 1
ATOM 3525 C C . ALA A 1 450 ? -6.381 4.615 -15.682 1.00 97.38 450 ALA A C 1
ATOM 3527 O O . ALA A 1 450 ? -6.162 5.642 -15.036 1.00 97.38 450 ALA A O 1
ATOM 3528 N N . ARG A 1 451 ? -5.540 4.168 -16.630 1.00 97.12 451 ARG A N 1
ATOM 3529 C CA . ARG A 1 451 ? -4.241 4.793 -16.930 1.00 97.12 451 ARG A CA 1
ATOM 3530 C C . ARG A 1 451 ? -4.366 6.267 -17.329 1.00 97.12 451 ARG A C 1
ATOM 3532 O O . ARG A 1 451 ? -3.518 7.078 -16.965 1.00 97.12 451 ARG A O 1
ATOM 3539 N N . ASN A 1 452 ? -5.446 6.619 -18.026 1.00 96.44 452 ASN A N 1
ATOM 3540 C CA . ASN A 1 452 ? -5.730 7.974 -18.509 1.00 96.44 452 ASN A CA 1
ATOM 3541 C C . ASN A 1 452 ? -6.624 8.816 -17.565 1.00 96.44 452 ASN A C 1
ATOM 3543 O O . ASN A 1 452 ? -7.132 9.859 -17.978 1.00 96.44 452 ASN A O 1
ATOM 3547 N N . LEU A 1 453 ? -6.850 8.404 -16.307 1.00 97.00 453 LEU A N 1
ATOM 3548 C CA . LEU A 1 453 ? -7.622 9.219 -15.357 1.00 97.00 453 LEU A CA 1
ATOM 3549 C C . LEU A 1 453 ? -6.852 10.484 -14.932 1.00 97.00 453 LEU A C 1
ATOM 3551 O O . LEU A 1 453 ? -5.737 10.342 -14.415 1.00 97.00 453 LEU A O 1
ATOM 3555 N N . PRO A 1 454 ? -7.444 11.690 -15.052 1.00 95.94 454 PRO A N 1
ATOM 3556 C CA . PRO A 1 454 ? -6.892 12.911 -14.473 1.00 95.94 454 PRO A CA 1
ATOM 3557 C C . PRO A 1 454 ? -7.055 12.926 -12.947 1.00 95.94 454 PRO A C 1
ATOM 3559 O O . PRO A 1 454 ? -7.936 12.261 -12.392 1.00 95.94 454 PRO A O 1
ATOM 3562 N N . ASP A 1 455 ? -6.244 13.740 -12.274 1.00 96.44 455 ASP A N 1
ATOM 3563 C CA . ASP A 1 455 ? -6.135 13.811 -10.809 1.00 96.44 455 ASP A CA 1
ATOM 3564 C C . ASP A 1 455 ? -7.458 14.124 -10.092 1.00 96.44 455 ASP A C 1
ATOM 3566 O O . ASP A 1 455 ? -7.673 13.696 -8.962 1.00 96.44 455 ASP A O 1
ATOM 3570 N N . GLU A 1 456 ? -8.384 14.838 -10.734 1.00 96.94 456 GLU A N 1
ATOM 3571 C CA . GLU A 1 456 ? -9.738 15.052 -10.205 1.00 96.94 456 GLU A CA 1
ATOM 3572 C C . GLU A 1 456 ? -10.525 13.738 -10.084 1.00 96.94 456 GLU A C 1
ATOM 3574 O O . GLU A 1 456 ? -11.102 13.441 -9.037 1.00 96.94 456 GLU A O 1
ATOM 3579 N N . ARG A 1 457 ? -10.495 12.894 -11.124 1.00 97.00 457 ARG A N 1
ATOM 3580 C CA . ARG A 1 457 ? -11.184 11.596 -11.105 1.00 97.00 457 ARG A CA 1
ATOM 3581 C C . ARG A 1 457 ? -10.489 10.606 -10.175 1.00 97.00 457 ARG A C 1
ATOM 3583 O O . ARG A 1 457 ? -11.170 9.824 -9.522 1.00 97.00 457 ARG A O 1
ATOM 3590 N N . ARG A 1 458 ? -9.158 10.675 -10.054 1.00 97.69 458 ARG A N 1
ATOM 3591 C CA . ARG A 1 458 ? -8.396 9.913 -9.048 1.00 97.69 458 ARG A CA 1
ATOM 3592 C C . ARG A 1 458 ? -8.810 10.300 -7.625 1.00 97.69 458 ARG A C 1
ATOM 3594 O O . ARG A 1 458 ? -9.173 9.427 -6.840 1.00 97.69 458 ARG A O 1
ATOM 3601 N N . ARG A 1 459 ? -8.874 11.605 -7.325 1.00 96.69 459 ARG A N 1
ATOM 3602 C CA . ARG A 1 459 ? -9.429 12.142 -6.068 1.00 96.69 459 ARG A CA 1
ATOM 3603 C C . ARG A 1 459 ? -10.861 11.665 -5.810 1.00 96.69 459 ARG A C 1
ATOM 3605 O O . ARG A 1 459 ? -11.165 11.295 -4.681 1.00 96.69 459 ARG A O 1
ATOM 3612 N N . ALA A 1 460 ? -11.720 11.619 -6.831 1.00 96.94 460 ALA A N 1
ATOM 3613 C CA . ALA A 1 460 ? -13.094 11.131 -6.693 1.00 96.94 460 ALA A CA 1
ATOM 3614 C C . ALA A 1 460 ? -13.174 9.625 -6.363 1.00 96.94 460 ALA A C 1
ATOM 3616 O O . ALA A 1 460 ? -13.960 9.240 -5.499 1.00 96.94 460 ALA A O 1
ATOM 3617 N N . ILE A 1 461 ? -12.339 8.781 -6.986 1.00 97.00 461 ILE A N 1
ATOM 3618 C CA . ILE A 1 461 ? -12.246 7.346 -6.649 1.00 97.00 461 ILE A CA 1
ATOM 3619 C C . ILE A 1 461 ? -11.750 7.164 -5.209 1.00 97.00 461 ILE A C 1
ATOM 3621 O O . ILE A 1 461 ? -12.320 6.371 -4.462 1.00 97.00 461 ILE A O 1
ATOM 3625 N N . MET A 1 462 ? -10.756 7.945 -4.779 1.00 94.62 462 MET A N 1
ATOM 3626 C CA . MET A 1 462 ? -10.309 7.909 -3.385 1.00 94.62 462 MET A CA 1
ATOM 3627 C C . MET A 1 462 ? -11.401 8.343 -2.412 1.00 94.62 462 MET A C 1
ATOM 3629 O O . MET A 1 462 ? -11.668 7.627 -1.454 1.00 94.62 462 MET A O 1
ATOM 3633 N N . GLY A 1 463 ? -12.106 9.442 -2.687 1.00 94.06 463 GLY A N 1
ATOM 3634 C CA . GLY A 1 463 ? -13.226 9.899 -1.858 1.00 94.06 463 GLY A CA 1
ATOM 3635 C C . GLY A 1 463 ? -14.414 8.925 -1.804 1.00 94.06 463 GLY A C 1
ATOM 3636 O O . GLY A 1 463 ? -15.181 8.964 -0.843 1.00 94.06 463 GLY A O 1
ATOM 3637 N N . TYR A 1 464 ? -14.560 8.041 -2.799 1.00 95.81 464 TYR A N 1
ATOM 3638 C CA . TYR A 1 464 ? -15.527 6.936 -2.789 1.00 95.81 464 TYR A CA 1
ATOM 3639 C C . TYR A 1 464 ? -15.116 5.815 -1.822 1.00 95.81 464 TYR A C 1
ATOM 3641 O O . TYR A 1 464 ? -15.970 5.247 -1.143 1.00 95.81 464 TYR A O 1
ATOM 3649 N N . MET A 1 465 ? -13.816 5.510 -1.749 1.00 94.00 465 MET A N 1
ATOM 3650 C CA . MET A 1 465 ? -13.264 4.459 -0.886 1.00 94.00 465 MET A CA 1
ATOM 3651 C C . MET A 1 465 ? -12.893 4.953 0.524 1.00 94.00 465 MET A C 1
ATOM 3653 O O . MET A 1 465 ? -12.722 4.138 1.426 1.00 94.00 465 MET A O 1
ATOM 3657 N N . GLU A 1 466 ? -12.795 6.261 0.755 1.00 90.50 466 GLU A N 1
ATOM 3658 C CA . GLU A 1 466 ? -12.435 6.870 2.043 1.00 90.50 466 GLU A CA 1
ATOM 3659 C C . GLU A 1 466 ? -13.626 6.894 3.029 1.00 90.50 466 GLU A C 1
ATOM 3661 O O . GLU A 1 466 ? -14.334 7.894 3.194 1.00 90.50 466 GLU A O 1
ATOM 3666 N N . VAL A 1 467 ? -13.853 5.762 3.705 1.00 91.38 467 VAL A N 1
ATOM 3667 C CA . VAL A 1 467 ? -14.868 5.616 4.771 1.00 91.38 467 VAL A CA 1
ATOM 3668 C C . VAL A 1 467 ? -14.378 6.147 6.122 1.00 91.38 467 VAL A C 1
ATOM 3670 O O . VAL A 1 467 ? -15.167 6.713 6.883 1.00 91.38 467 VAL A O 1
ATOM 3673 N N . LEU A 1 468 ? -13.089 5.971 6.424 1.00 87.88 468 LEU A N 1
ATOM 3674 C CA . LEU A 1 468 ? -12.455 6.418 7.665 1.00 87.88 468 LEU A CA 1
ATOM 3675 C C . LEU A 1 468 ? -12.006 7.873 7.509 1.00 87.88 468 LEU A C 1
ATOM 3677 O O . LEU A 1 468 ? -11.161 8.160 6.668 1.00 87.88 468 LEU A O 1
ATOM 3681 N N . LYS A 1 469 ? -12.549 8.790 8.316 1.00 79.31 469 LYS A N 1
ATOM 3682 C CA . LYS A 1 469 ? -12.232 10.225 8.239 1.00 79.31 469 LYS A CA 1
ATOM 3683 C C . LYS A 1 469 ? -11.713 10.736 9.578 1.00 79.31 469 LYS A C 1
ATOM 3685 O O . LYS A 1 469 ? -12.322 10.500 10.617 1.00 79.31 469 LYS A O 1
ATOM 3690 N N . GLY A 1 470 ? -10.596 11.460 9.536 1.00 65.00 470 GLY A N 1
ATOM 3691 C CA . GLY A 1 470 ? -9.888 11.946 10.723 1.00 65.00 470 GLY A CA 1
ATOM 3692 C C . GLY A 1 470 ? -8.789 10.996 11.219 1.00 65.00 470 GLY A C 1
ATOM 3693 O O . GLY A 1 470 ? -8.843 9.775 11.030 1.00 65.00 470 GLY A O 1
ATOM 3694 N N . GLY A 1 471 ? -7.765 11.586 11.842 1.00 58.59 471 GLY A N 1
ATOM 3695 C CA . GLY A 1 471 ? -6.617 10.868 12.404 1.00 58.59 471 GLY A CA 1
ATOM 3696 C C . GLY A 1 471 ? -6.952 10.101 13.687 1.00 58.59 471 GLY A C 1
ATOM 3697 O O . GLY A 1 471 ? -8.004 10.310 14.294 1.00 58.59 471 GLY A O 1
ATOM 3698 N N . SER A 1 472 ? -6.033 9.243 14.132 1.00 52.91 472 SER A N 1
ATOM 3699 C CA . SER A 1 472 ? -6.175 8.389 15.327 1.00 52.91 472 SER A CA 1
ATOM 3700 C C . SER A 1 472 ? -6.485 9.156 16.624 1.00 52.91 472 SER A C 1
ATOM 3702 O O . SER A 1 472 ? -7.182 8.634 17.487 1.00 52.91 472 SER A O 1
ATOM 3704 N N . GLN A 1 473 ? -6.036 10.411 16.732 1.00 50.62 473 GLN A N 1
ATOM 3705 C CA . GLN A 1 473 ? -6.295 11.307 17.873 1.00 50.62 473 GLN A CA 1
ATOM 3706 C C . GLN A 1 473 ? -7.663 12.015 17.828 1.00 50.62 473 GLN A C 1
ATOM 3708 O O . GLN A 1 473 ? -8.039 12.708 18.772 1.00 50.62 473 GLN A O 1
ATOM 3713 N N . THR A 1 474 ? -8.416 11.887 16.732 1.00 52.59 474 THR A N 1
ATOM 3714 C CA . THR A 1 474 ? -9.761 12.473 16.626 1.00 52.59 474 THR A CA 1
ATOM 3715 C C . THR A 1 474 ? -10.825 11.524 17.194 1.00 52.59 474 THR A C 1
ATOM 3717 O O . THR A 1 474 ? -10.543 10.369 17.522 1.00 52.59 474 THR A O 1
ATOM 3720 N N . GLY A 1 475 ? -12.052 12.025 17.380 1.00 66.56 475 GLY A N 1
ATOM 3721 C CA . GLY A 1 475 ? -13.181 11.256 17.919 1.00 66.56 475 GLY A CA 1
ATOM 3722 C C . GLY A 1 475 ? -13.650 10.132 16.984 1.00 66.56 475 GLY A C 1
ATOM 3723 O O . GLY A 1 475 ? -12.850 9.452 16.350 1.00 66.56 475 GLY A O 1
ATOM 3724 N N . LYS A 1 476 ? -14.964 9.911 16.888 1.00 71.25 476 LYS A N 1
ATOM 3725 C CA . LYS A 1 476 ? -15.538 8.874 16.013 1.00 71.25 476 LYS A CA 1
ATOM 3726 C C . LYS A 1 476 ? -15.069 9.056 14.556 1.00 71.25 476 LYS A C 1
ATOM 3728 O O . LYS A 1 476 ? -15.417 10.063 13.939 1.00 71.25 476 LYS A O 1
ATOM 3733 N N . ARG A 1 477 ? -14.316 8.092 14.005 1.00 78.69 477 ARG A N 1
ATOM 3734 C CA . ARG A 1 477 ? -13.707 8.185 12.656 1.00 78.69 477 ARG A CA 1
ATOM 3735 C C . ARG A 1 477 ? -14.679 7.778 11.549 1.00 78.69 477 ARG A C 1
ATOM 3737 O O . ARG A 1 477 ? -14.495 8.140 10.389 1.00 78.69 477 ARG A O 1
ATOM 3744 N N . VAL A 1 478 ? -15.736 7.048 11.906 1.00 82.62 478 VAL A N 1
ATOM 3745 C CA . VAL A 1 478 ? -16.818 6.644 10.998 1.00 82.62 478 VAL A CA 1
ATOM 3746 C C . VAL A 1 478 ? -18.077 7.473 11.265 1.00 82.62 478 VAL A C 1
ATOM 3748 O O . VAL A 1 478 ? -18.797 7.255 12.242 1.00 82.62 478 VAL A O 1
ATOM 3751 N N . ASN A 1 479 ? -18.383 8.415 10.370 1.00 80.62 479 ASN A N 1
ATOM 3752 C CA . ASN A 1 479 ? -19.621 9.201 10.404 1.00 80.62 479 ASN A CA 1
ATOM 3753 C C . ASN A 1 479 ? -20.386 9.065 9.080 1.00 80.62 479 ASN A C 1
ATOM 3755 O O . ASN A 1 479 ? -20.240 9.871 8.161 1.00 80.62 479 ASN A O 1
ATOM 3759 N N . LEU A 1 480 ? -21.173 7.993 8.973 1.00 86.19 480 LEU A N 1
ATOM 3760 C CA . LEU A 1 480 ? -21.828 7.577 7.734 1.00 86.19 480 LEU A CA 1
ATOM 3761 C C . LEU A 1 480 ? -23.333 7.840 7.754 1.00 86.19 480 LEU A C 1
ATOM 3763 O O . LEU A 1 480 ? -24.060 7.335 8.616 1.00 86.19 480 LEU A O 1
ATOM 3767 N N . LYS A 1 481 ? -23.812 8.548 6.724 1.00 88.88 481 LYS A N 1
ATOM 3768 C CA . LYS A 1 481 ? -25.243 8.724 6.448 1.00 88.88 481 LYS A CA 1
ATOM 3769 C C . LYS A 1 481 ? -25.933 7.358 6.314 1.00 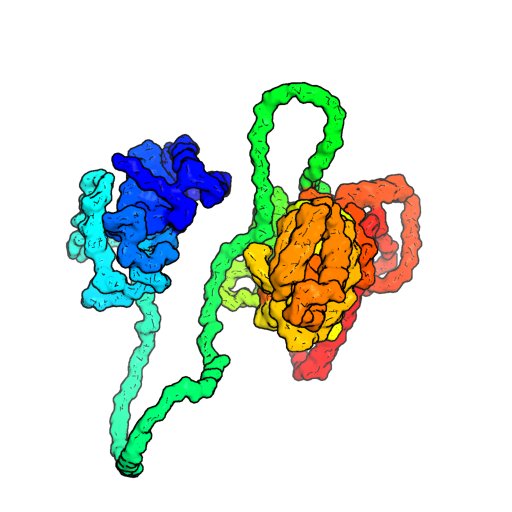88.88 481 LYS A C 1
ATOM 3771 O O . LYS A 1 481 ? -25.375 6.427 5.736 1.00 88.88 481 LYS A O 1
ATOM 3776 N N . ARG A 1 482 ? -27.158 7.257 6.839 1.00 91.00 482 ARG A N 1
ATOM 3777 C CA . ARG A 1 482 ? -28.033 6.084 6.696 1.00 91.00 482 ARG A CA 1
ATOM 3778 C C . ARG A 1 482 ? -29.175 6.367 5.696 1.00 91.00 482 ARG A C 1
ATOM 3780 O O . ARG A 1 482 ? -29.614 7.518 5.628 1.00 91.00 482 ARG A O 1
ATOM 3787 N N . PRO A 1 483 ? -29.676 5.365 4.940 1.00 93.62 483 PRO A N 1
ATOM 3788 C CA . PRO A 1 483 ? -29.154 3.995 4.830 1.00 93.62 483 PRO A CA 1
ATOM 3789 C C . PRO A 1 483 ? -27.722 3.972 4.273 1.00 93.62 483 PRO A C 1
ATOM 3791 O O . PRO A 1 483 ? -27.300 4.924 3.620 1.00 93.62 483 PRO A O 1
ATOM 3794 N N . LEU A 1 484 ? -26.964 2.917 4.592 1.00 95.38 484 LEU A N 1
ATOM 3795 C CA . LEU A 1 484 ? -25.579 2.781 4.135 1.00 95.38 484 LEU A CA 1
ATOM 3796 C C . LEU A 1 484 ? -25.516 2.761 2.603 1.00 95.38 484 LEU A C 1
ATOM 3798 O O . LEU A 1 484 ? -26.354 2.144 1.946 1.00 95.38 484 LEU A O 1
ATOM 3802 N N . HIS A 1 485 ? -24.493 3.407 2.045 1.00 96.81 485 HIS A N 1
ATOM 3803 C CA . HIS A 1 485 ? -24.186 3.315 0.619 1.00 96.81 485 HIS A CA 1
ATOM 3804 C C . HIS A 1 485 ? -23.889 1.846 0.235 1.00 96.81 485 HIS A C 1
ATOM 3806 O O . HIS A 1 485 ? -23.230 1.170 1.030 1.00 96.81 485 HIS A O 1
ATOM 3812 N N . PRO A 1 486 ? -24.311 1.338 -0.945 1.00 97.81 486 PRO A N 1
ATOM 3813 C CA . PRO A 1 486 ? -24.170 -0.079 -1.307 1.00 97.81 486 PRO A CA 1
ATOM 3814 C C . PRO A 1 486 ? -22.756 -0.642 -1.140 1.00 97.81 486 PRO A C 1
ATOM 3816 O O . PRO A 1 486 ? -22.599 -1.691 -0.520 1.00 97.81 486 PRO A O 1
ATOM 3819 N N . HIS A 1 487 ? -21.730 0.099 -1.578 1.00 97.19 487 HIS A N 1
ATOM 3820 C CA . HIS A 1 487 ? -20.326 -0.259 -1.351 1.00 97.19 487 HIS A CA 1
ATOM 3821 C C . HIS A 1 487 ? -20.022 -0.495 0.139 1.00 97.19 487 HIS A C 1
ATOM 3823 O O . HIS A 1 487 ? -19.454 -1.518 0.496 1.00 97.19 487 HIS A O 1
ATOM 3829 N N . VAL A 1 488 ? -20.465 0.396 1.032 1.00 97.44 488 VAL A N 1
ATOM 3830 C CA . VAL A 1 488 ? -20.195 0.287 2.476 1.00 97.44 488 VAL A CA 1
ATOM 3831 C C . VAL A 1 488 ? -20.985 -0.855 3.119 1.00 97.44 488 VAL A C 1
ATOM 3833 O O . VAL A 1 488 ? -20.470 -1.527 4.010 1.00 97.44 488 VAL A O 1
ATOM 3836 N N . ALA A 1 489 ? -22.212 -1.114 2.657 1.00 97.50 489 ALA A N 1
ATOM 3837 C CA . ALA A 1 489 ? -22.997 -2.265 3.100 1.00 97.50 489 ALA A CA 1
ATOM 3838 C C . ALA A 1 489 ? -22.329 -3.596 2.700 1.00 97.50 489 ALA A C 1
ATOM 3840 O O . ALA A 1 489 ? -22.142 -4.461 3.553 1.00 97.50 489 ALA A O 1
ATOM 3841 N N . ARG A 1 490 ? -21.881 -3.723 1.441 1.00 98.00 490 ARG A N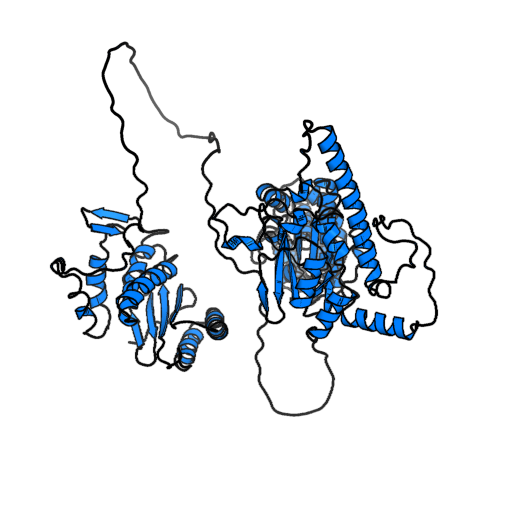 1
ATOM 3842 C CA . ARG A 1 490 ? -21.128 -4.889 0.947 1.00 98.00 490 ARG A CA 1
ATOM 3843 C C . ARG A 1 490 ? -19.795 -5.057 1.685 1.00 98.00 490 ARG A C 1
ATOM 3845 O O . ARG A 1 490 ? -19.470 -6.162 2.108 1.00 98.00 490 ARG A O 1
ATOM 3852 N N . SER A 1 491 ? -19.060 -3.966 1.912 1.00 98.12 491 SER A N 1
ATOM 3853 C CA . SER A 1 491 ? -17.826 -3.970 2.708 1.00 98.12 491 SER A CA 1
ATOM 3854 C C . SER A 1 491 ? -18.081 -4.470 4.130 1.00 98.12 491 SER A C 1
ATOM 3856 O O . SER A 1 491 ? -17.386 -5.366 4.592 1.00 98.12 491 SER A O 1
ATOM 3858 N N . LEU A 1 492 ? -19.123 -3.984 4.811 1.00 97.19 492 LEU A N 1
ATOM 3859 C CA . LEU A 1 492 ? -19.506 -4.472 6.140 1.00 97.19 492 LEU A CA 1
ATOM 3860 C C . LEU A 1 492 ? -19.814 -5.984 6.147 1.00 97.19 492 LEU A C 1
ATOM 3862 O O . LEU A 1 492 ? -19.444 -6.680 7.095 1.00 97.19 492 LEU A O 1
ATOM 3866 N N . ASP A 1 493 ? -20.454 -6.505 5.097 1.00 97.25 493 ASP A N 1
ATOM 3867 C CA . ASP A 1 493 ? -20.746 -7.936 4.962 1.00 97.25 493 ASP A CA 1
ATOM 3868 C C . ASP A 1 493 ? -19.498 -8.807 4.749 1.00 97.25 493 ASP A C 1
ATOM 3870 O O . ASP A 1 493 ? -19.465 -9.931 5.255 1.00 97.25 493 ASP A O 1
ATOM 3874 N N . ILE A 1 494 ? -18.460 -8.293 4.080 1.00 96.31 494 ILE A N 1
ATOM 3875 C CA . ILE A 1 494 ? -17.136 -8.937 4.004 1.00 96.31 494 ILE A CA 1
ATOM 3876 C C . ILE A 1 494 ? -16.459 -8.897 5.386 1.00 96.31 494 ILE A C 1
ATOM 3878 O O . ILE A 1 494 ? -15.963 -9.908 5.886 1.00 96.31 494 ILE A O 1
ATOM 3882 N N . LEU A 1 495 ? -16.458 -7.724 6.021 1.00 97.88 495 LEU A N 1
ATOM 3883 C CA . LEU A 1 495 ? -15.633 -7.416 7.189 1.00 97.88 495 LEU A CA 1
ATOM 3884 C C . LEU A 1 495 ? -16.152 -7.996 8.515 1.00 97.88 495 LEU A C 1
ATOM 3886 O O . LEU A 1 495 ? -15.353 -8.281 9.406 1.00 97.88 495 LEU A O 1
ATOM 3890 N N . LYS A 1 496 ? -17.463 -8.233 8.666 1.00 95.19 496 LYS A N 1
ATOM 3891 C CA . LYS A 1 496 ? -18.068 -8.721 9.927 1.00 95.19 496 LYS A CA 1
ATOM 3892 C C . LYS A 1 496 ? -17.446 -10.016 10.474 1.00 95.19 496 LYS A C 1
ATOM 3894 O O . LYS A 1 496 ? -17.349 -10.176 11.689 1.00 95.19 496 LYS A O 1
ATOM 3899 N N . ASN A 1 497 ? -17.005 -10.918 9.594 1.00 94.12 497 ASN A N 1
ATOM 3900 C CA . ASN A 1 497 ? -16.360 -12.174 9.987 1.00 94.12 497 ASN A CA 1
ATOM 3901 C C . ASN A 1 497 ? -14.920 -11.930 10.469 1.00 94.12 497 ASN A C 1
ATOM 3903 O O . ASN A 1 497 ? -14.514 -12.472 11.496 1.00 94.12 497 ASN A O 1
ATOM 3907 N N . TYR A 1 498 ? -14.179 -11.055 9.780 1.00 96.06 498 TYR A N 1
ATOM 3908 C CA . TYR A 1 498 ? -12.838 -10.637 10.193 1.00 96.06 498 TYR A CA 1
ATOM 3909 C C . TYR A 1 498 ? -12.853 -9.843 11.501 1.00 96.06 498 TYR A C 1
ATOM 3911 O O . TYR A 1 498 ? -11.964 -10.025 12.320 1.00 96.06 498 TYR A O 1
ATOM 3919 N N . PHE A 1 499 ? -13.877 -9.032 11.771 1.00 97.56 499 PHE A N 1
ATOM 3920 C CA . PHE A 1 499 ? -14.008 -8.370 13.072 1.00 97.56 499 PHE A CA 1
ATOM 3921 C C . PHE A 1 499 ? -14.118 -9.389 14.218 1.00 97.56 499 PHE A C 1
ATOM 3923 O O . PHE A 1 499 ? -13.437 -9.264 15.235 1.00 97.56 499 PHE A O 1
ATOM 3930 N N . ALA A 1 500 ? -14.935 -10.433 14.046 1.00 96.19 500 ALA A N 1
ATOM 3931 C CA . ALA A 1 500 ? -15.107 -11.472 15.060 1.00 96.19 500 ALA A CA 1
ATOM 3932 C C . ALA A 1 500 ? -13.836 -12.310 15.289 1.00 96.19 500 ALA A C 1
ATOM 3934 O O . ALA A 1 500 ? -13.520 -12.620 16.436 1.00 96.19 500 ALA A O 1
ATOM 3935 N N . GLN A 1 501 ? -13.112 -12.659 14.223 1.00 96.38 501 GLN A N 1
ATOM 3936 C CA . GLN A 1 501 ? -11.884 -13.451 14.310 1.00 96.38 501 GLN A CA 1
ATOM 3937 C C . GLN A 1 501 ? -10.666 -12.572 14.637 1.00 96.38 501 GLN A C 1
ATOM 3939 O O . GLN A 1 501 ? -10.090 -12.672 15.717 1.00 96.38 501 GLN A O 1
ATOM 3944 N N . THR A 1 502 ? -10.309 -11.650 13.745 1.00 95.88 502 THR A N 1
ATOM 3945 C CA . THR A 1 502 ? -9.110 -10.816 13.854 1.00 95.88 502 THR A CA 1
ATOM 3946 C C . THR A 1 502 ? -9.196 -9.834 15.024 1.00 95.88 502 THR A C 1
ATOM 3948 O O . THR A 1 502 ? -8.354 -9.888 15.916 1.00 95.88 502 THR A O 1
ATOM 3951 N N . THR A 1 503 ? -10.198 -8.949 15.064 1.00 96.50 503 THR A N 1
ATOM 3952 C CA . THR A 1 503 ? -10.255 -7.874 16.077 1.00 96.50 503 THR A CA 1
ATOM 3953 C C . THR A 1 503 ? -10.583 -8.409 17.475 1.00 96.50 503 THR A C 1
ATOM 3955 O O . THR A 1 503 ? -9.918 -8.046 18.444 1.00 96.50 503 THR A O 1
ATOM 3958 N N . LEU A 1 504 ? -11.598 -9.274 17.602 1.00 97.00 504 LEU A N 1
ATOM 3959 C CA . LEU A 1 504 ? -12.060 -9.735 18.917 1.00 97.00 504 LEU A CA 1
ATOM 3960 C C . LEU A 1 504 ? -11.283 -10.932 19.488 1.00 97.00 504 LEU A C 1
ATOM 3962 O O . LEU A 1 504 ? -11.251 -11.052 20.709 1.00 97.00 504 LEU A O 1
ATOM 3966 N N . ALA A 1 505 ? -10.709 -11.819 18.666 1.00 96.94 505 ALA A N 1
ATOM 3967 C CA . ALA A 1 505 ? -10.051 -13.039 19.155 1.00 96.94 505 ALA A CA 1
ATOM 3968 C C . ALA A 1 505 ? -8.530 -13.057 18.924 1.00 96.94 505 ALA A C 1
ATOM 3970 O O . ALA A 1 505 ? -7.784 -13.372 19.848 1.00 96.94 505 ALA A O 1
ATOM 3971 N N . ASP A 1 506 ? -8.042 -12.705 17.731 1.00 96.44 506 ASP A N 1
ATOM 3972 C CA . ASP A 1 506 ? -6.603 -12.779 17.438 1.00 96.44 506 ASP A CA 1
ATOM 3973 C C . ASP A 1 506 ? -5.809 -11.606 18.023 1.00 96.44 506 ASP A C 1
ATOM 3975 O O . ASP A 1 506 ? -4.699 -11.817 18.519 1.00 96.44 506 ASP A O 1
ATOM 3979 N N . GLN A 1 507 ? -6.355 -10.390 17.950 1.00 96.06 507 GLN A N 1
ATOM 3980 C CA . GLN A 1 507 ? -5.767 -9.180 18.536 1.00 96.06 507 GLN A CA 1
ATOM 3981 C C . GLN A 1 507 ? -6.249 -8.922 19.974 1.00 96.06 507 GLN A C 1
ATOM 3983 O O . GLN A 1 507 ? -5.565 -8.225 20.716 1.00 96.06 507 GLN A O 1
ATOM 3988 N N . ASP A 1 508 ? -7.420 -9.438 20.360 1.00 96.50 508 ASP A N 1
ATOM 3989 C CA . ASP A 1 508 ? -8.097 -9.114 21.630 1.00 96.50 508 ASP A CA 1
ATOM 3990 C C . ASP A 1 508 ? -8.084 -7.592 21.930 1.00 96.50 508 ASP A C 1
ATOM 3992 O O . ASP A 1 508 ? -7.795 -7.142 23.038 1.00 96.50 508 ASP A O 1
ATOM 3996 N N . THR A 1 509 ? -8.357 -6.766 20.906 1.00 95.12 509 THR A N 1
ATOM 3997 C CA . THR A 1 509 ? -8.037 -5.324 20.911 1.00 95.12 509 THR A CA 1
ATOM 3998 C C . THR A 1 509 ? -8.621 -4.567 22.111 1.00 95.12 509 THR A C 1
ATOM 4000 O O . THR A 1 509 ? -7.975 -3.674 22.655 1.00 95.12 509 THR A O 1
ATOM 4003 N N . PHE A 1 510 ? -9.826 -4.925 22.554 1.00 95.81 510 PHE A N 1
ATOM 4004 C CA . PHE A 1 510 ? -10.530 -4.290 23.669 1.00 95.81 510 PHE A CA 1
ATOM 4005 C C . PHE A 1 510 ? -10.162 -4.845 25.051 1.00 95.81 510 PHE A C 1
ATOM 4007 O O . PHE A 1 510 ? -10.778 -4.407 26.022 1.00 95.81 510 PHE A O 1
ATOM 4014 N N . GLU A 1 511 ? -9.209 -5.776 25.198 1.00 94.56 511 GLU A N 1
ATOM 4015 C CA . GLU A 1 511 ? -8.749 -6.240 26.518 1.00 94.56 511 GLU A CA 1
ATOM 4016 C C . GLU A 1 511 ? -8.248 -5.052 27.355 1.00 94.56 511 GLU A C 1
ATOM 4018 O O . GLU A 1 511 ? -8.721 -4.849 28.478 1.00 94.56 511 GLU A O 1
ATOM 4023 N N . SER A 1 512 ? -7.375 -4.230 26.761 1.00 91.62 512 SER A N 1
ATOM 4024 C CA . SER A 1 512 ? -6.771 -3.053 27.395 1.00 91.62 512 SER A CA 1
ATOM 4025 C C . SER A 1 512 ? -7.791 -1.972 27.768 1.00 91.62 512 SER A C 1
ATOM 4027 O O . SER A 1 512 ? -8.757 -1.722 27.041 1.00 91.62 512 SER A O 1
ATOM 4029 N N . ASP A 1 513 ? -7.544 -1.275 28.878 1.00 91.56 513 ASP A N 1
ATOM 4030 C CA . ASP A 1 513 ? -8.443 -0.227 29.374 1.00 91.56 513 ASP A CA 1
ATOM 4031 C C . ASP A 1 513 ? -8.577 0.935 28.379 1.00 91.56 513 ASP A C 1
ATOM 4033 O O . ASP A 1 513 ? -9.686 1.394 28.124 1.00 91.56 513 ASP A O 1
ATOM 4037 N N . ALA A 1 514 ? -7.484 1.346 27.726 1.00 91.75 514 ALA A N 1
ATOM 4038 C CA . ALA A 1 514 ? -7.501 2.419 26.729 1.00 91.75 514 ALA A CA 1
ATOM 4039 C C . ALA A 1 514 ? -8.421 2.104 25.530 1.00 91.75 514 ALA A C 1
ATOM 4041 O O . ALA A 1 514 ? -9.210 2.950 25.104 1.00 91.75 514 ALA A O 1
ATOM 4042 N N . GLN A 1 515 ? -8.375 0.872 25.008 1.00 92.88 515 GLN A N 1
ATOM 4043 C CA . GLN A 1 515 ? -9.261 0.445 23.918 1.00 92.88 515 GLN A CA 1
ATOM 4044 C C . GLN A 1 515 ? -10.688 0.172 24.402 1.00 92.88 515 GLN A C 1
ATOM 4046 O O . GLN A 1 515 ? -11.640 0.415 23.662 1.00 92.88 515 GLN A O 1
ATOM 4051 N N . ALA A 1 516 ? -10.870 -0.278 25.645 1.00 94.12 516 ALA A N 1
ATOM 4052 C CA . ALA A 1 516 ? -12.193 -0.399 26.246 1.00 94.12 516 ALA A CA 1
ATOM 4053 C C . ALA A 1 516 ? -12.866 0.977 26.412 1.00 94.12 516 ALA A C 1
ATOM 4055 O O . ALA A 1 516 ? -14.042 1.124 26.083 1.00 94.12 516 ALA A O 1
ATOM 4056 N N . GLU A 1 517 ? -12.134 2.008 26.842 1.00 93.56 517 GLU A N 1
ATOM 4057 C CA . GLU A 1 517 ? -12.640 3.383 26.906 1.00 93.56 517 GLU A CA 1
ATOM 4058 C C . GLU A 1 517 ? -12.914 3.967 25.514 1.00 93.56 517 GLU A C 1
ATOM 4060 O O . GLU A 1 517 ? -13.965 4.585 25.310 1.00 93.56 517 GLU A O 1
ATOM 4065 N N . ARG A 1 518 ? -12.049 3.695 24.524 1.00 92.69 518 ARG A N 1
ATOM 4066 C CA . ARG A 1 518 ? -12.318 4.029 23.116 1.00 92.69 518 ARG A CA 1
ATOM 4067 C C . ARG A 1 518 ? -13.614 3.383 22.631 1.00 92.69 518 ARG A C 1
ATOM 4069 O O . ARG A 1 518 ? -14.470 4.101 22.120 1.00 92.69 518 ARG A O 1
ATOM 4076 N N . LEU A 1 519 ? -13.812 2.084 22.855 1.00 94.44 519 LEU A N 1
ATOM 4077 C CA . LEU A 1 519 ? -15.043 1.371 22.506 1.00 94.44 519 LEU A CA 1
ATOM 4078 C C . LEU A 1 519 ? -16.285 2.009 23.149 1.00 94.44 519 LEU A C 1
ATOM 4080 O O . LEU A 1 519 ? -17.281 2.222 22.461 1.00 94.44 519 LEU A O 1
ATOM 4084 N N . LEU A 1 520 ? -16.225 2.371 24.436 1.00 94.44 520 LEU A N 1
ATOM 4085 C CA . LEU A 1 520 ? -17.323 3.072 25.116 1.00 94.44 520 LEU A CA 1
ATOM 4086 C C . LEU A 1 520 ? -17.613 4.435 24.469 1.00 94.44 520 LEU A C 1
ATOM 4088 O O . LEU A 1 520 ? -18.774 4.771 24.252 1.00 94.44 520 LEU A O 1
ATOM 4092 N N . SER A 1 521 ? -16.584 5.206 24.098 1.00 92.94 521 SER A N 1
ATOM 4093 C CA . SER A 1 521 ? -16.756 6.510 23.431 1.00 92.94 521 SER A CA 1
ATOM 4094 C C . SER A 1 521 ? -17.465 6.440 22.069 1.00 92.94 521 SER A C 1
ATOM 4096 O O . SER A 1 521 ? -18.052 7.432 21.634 1.00 92.94 521 SER A O 1
ATOM 4098 N N . LEU A 1 522 ? -17.446 5.275 21.411 1.00 92.50 522 LEU A N 1
ATOM 4099 C CA . LEU A 1 522 ? -18.092 5.043 20.115 1.00 92.50 522 LEU A CA 1
ATOM 4100 C C . LEU A 1 522 ? -19.573 4.634 20.255 1.00 92.50 522 LEU A C 1
ATOM 4102 O O . LEU A 1 522 ? -20.313 4.647 19.267 1.00 92.50 522 LEU A O 1
ATOM 4106 N N . LEU A 1 523 ? -20.023 4.288 21.468 1.00 92.81 523 LEU A N 1
ATOM 4107 C CA . LEU A 1 523 ? -21.402 3.903 21.767 1.00 92.81 523 LEU A CA 1
ATOM 4108 C C . LEU A 1 523 ? -22.279 5.126 22.123 1.00 92.81 523 LEU A C 1
ATOM 4110 O O . LEU A 1 523 ? -21.826 6.038 22.815 1.00 92.81 523 LEU A O 1
ATOM 4114 N N . PRO A 1 524 ? -23.558 5.155 21.692 1.00 89.69 524 PRO A N 1
ATOM 4115 C CA . PRO A 1 524 ? -24.395 6.357 21.744 1.00 89.69 524 PRO A CA 1
ATOM 4116 C C . PRO A 1 524 ? -25.057 6.639 23.105 1.00 89.69 524 PRO A C 1
ATOM 4118 O O . PRO A 1 524 ? -25.546 7.747 23.316 1.00 89.69 524 PRO A O 1
ATOM 4121 N N . ASP A 1 525 ? -25.129 5.657 24.007 1.00 90.38 525 ASP A N 1
ATOM 4122 C CA . ASP A 1 525 ? -25.912 5.730 25.248 1.00 90.38 525 ASP A CA 1
ATOM 4123 C C . ASP A 1 525 ? -24.992 5.745 26.480 1.00 90.38 525 ASP A C 1
ATOM 4125 O O . ASP A 1 525 ? -24.267 4.788 26.753 1.00 90.38 525 ASP A O 1
ATOM 4129 N N . LYS A 1 526 ? -25.022 6.851 27.235 1.00 90.44 526 LYS A N 1
ATOM 4130 C CA . LYS A 1 526 ? -24.149 7.053 28.402 1.00 90.44 526 LYS A CA 1
ATOM 4131 C C . LYS A 1 526 ? -24.493 6.137 29.579 1.00 90.44 526 LYS A C 1
ATOM 4133 O O . LYS A 1 526 ? -23.580 5.688 30.265 1.00 90.44 526 LYS A O 1
ATOM 4138 N N . ASP A 1 527 ? -25.771 5.826 29.783 1.00 91.44 527 ASP A N 1
ATOM 4139 C CA . ASP A 1 527 ? -26.233 4.988 30.894 1.00 91.44 527 ASP A CA 1
ATOM 4140 C C . ASP A 1 527 ? -25.804 3.521 30.661 1.00 91.44 527 ASP A C 1
ATOM 4142 O O . ASP A 1 527 ? -25.358 2.824 31.579 1.00 91.44 527 ASP A O 1
ATOM 4146 N N . LEU A 1 528 ? -25.853 3.065 29.400 1.00 91.44 528 LEU A N 1
ATOM 4147 C CA . LEU A 1 528 ? -25.270 1.798 28.951 1.00 91.44 528 LEU A CA 1
ATOM 4148 C C . LEU A 1 528 ? -23.743 1.793 29.120 1.00 91.44 528 LEU A C 1
ATOM 4150 O O . LEU A 1 528 ? -23.200 0.810 29.625 1.00 91.44 528 LEU A O 1
ATOM 4154 N N . ASN A 1 529 ? -23.058 2.879 28.751 1.00 93.44 529 ASN A N 1
ATOM 4155 C CA . ASN A 1 529 ? -21.602 2.982 28.870 1.00 93.44 529 ASN A CA 1
ATOM 4156 C C . ASN A 1 529 ? -21.126 2.922 30.327 1.00 93.44 529 ASN A C 1
ATOM 4158 O O . ASN A 1 529 ? -20.179 2.199 30.628 1.00 93.44 529 ASN A O 1
ATOM 4162 N N . GLU A 1 530 ? -21.805 3.604 31.254 1.00 94.19 530 GLU A N 1
ATOM 4163 C CA . GLU A 1 530 ? -21.519 3.476 32.687 1.00 94.19 530 GLU A CA 1
ATOM 4164 C C . GLU A 1 530 ? -21.767 2.053 33.203 1.00 94.19 530 GLU A C 1
ATOM 4166 O O . GLU A 1 530 ? -20.988 1.536 34.006 1.00 94.19 530 GLU A O 1
ATOM 4171 N N . ALA A 1 531 ? -22.838 1.394 32.747 1.00 93.38 531 ALA A N 1
ATOM 4172 C CA . ALA A 1 531 ? -23.143 0.022 33.142 1.00 93.38 531 ALA A CA 1
ATOM 4173 C C . ALA A 1 531 ? -22.121 -0.994 32.600 1.00 93.38 531 ALA A C 1
ATOM 4175 O O . ALA A 1 531 ? -21.803 -1.957 33.303 1.00 93.38 531 ALA A O 1
ATOM 4176 N N . LEU A 1 532 ? -21.606 -0.780 31.384 1.00 95.06 532 LEU A N 1
ATOM 4177 C CA . LEU A 1 532 ? -20.514 -1.556 30.790 1.00 95.06 532 LEU A CA 1
ATOM 4178 C C . LEU A 1 532 ? -19.207 -1.321 31.549 1.00 95.06 532 LEU A C 1
ATOM 4180 O O . LEU A 1 532 ? -18.611 -2.292 32.007 1.00 95.06 532 LEU A O 1
ATOM 4184 N N . LYS A 1 533 ? -18.821 -0.057 31.779 1.00 95.25 533 LYS A N 1
ATOM 4185 C CA . LYS A 1 533 ? -17.605 0.296 32.524 1.00 95.25 533 LYS A CA 1
ATOM 4186 C C . LYS A 1 533 ? -17.586 -0.358 33.907 1.00 95.25 533 LYS A C 1
ATOM 4188 O O . LYS A 1 533 ? -16.720 -1.181 34.168 1.00 95.25 533 LYS A O 1
ATOM 4193 N N . ARG A 1 534 ? -18.633 -0.174 34.725 1.00 94.75 534 ARG A N 1
ATOM 4194 C CA . ARG A 1 534 ? -18.746 -0.837 36.046 1.00 94.75 534 ARG A CA 1
ATOM 4195 C C . ARG A 1 534 ? -18.667 -2.373 35.970 1.00 94.75 534 ARG A C 1
ATOM 4197 O O . ARG A 1 534 ? -18.185 -3.013 36.906 1.00 94.75 534 ARG A O 1
ATOM 4204 N N . LYS A 1 535 ? -19.155 -2.993 34.888 1.00 94.56 535 LYS A N 1
ATOM 4205 C CA . LYS A 1 535 ? -19.074 -4.452 34.679 1.00 94.56 535 LYS A CA 1
ATOM 4206 C C . LYS A 1 535 ? -17.656 -4.909 34.321 1.00 94.56 535 LYS A C 1
ATOM 4208 O O . LYS A 1 535 ? -17.260 -5.999 34.717 1.00 94.56 535 LYS A O 1
ATOM 4213 N N . TRP A 1 536 ? -16.914 -4.109 33.565 1.00 95.38 536 TRP A N 1
ATOM 4214 C CA . TRP A 1 536 ? -15.545 -4.422 33.163 1.00 95.38 536 TRP A CA 1
ATOM 4215 C C . TRP A 1 536 ? -14.550 -4.102 34.286 1.00 95.38 536 TRP A C 1
ATOM 4217 O O . TRP A 1 536 ? -13.725 -4.952 34.600 1.00 95.38 536 TRP A O 1
ATOM 4227 N N . ASP A 1 537 ? -14.727 -2.986 34.999 1.00 93.44 537 ASP A N 1
ATOM 4228 C CA . ASP A 1 537 ? -13.955 -2.626 36.199 1.00 93.44 537 ASP A CA 1
ATOM 4229 C C . ASP A 1 537 ? -14.075 -3.698 37.306 1.00 93.44 537 ASP A C 1
ATOM 4231 O O . ASP A 1 537 ? -13.121 -3.984 38.026 1.00 93.44 537 ASP A O 1
ATOM 4235 N N . SER A 1 538 ? -15.247 -4.339 37.433 1.00 93.62 538 SER A N 1
ATOM 4236 C CA . SER A 1 538 ? -15.483 -5.449 38.379 1.00 93.62 538 SER A CA 1
ATOM 4237 C C . SER A 1 538 ? -15.003 -6.819 37.882 1.00 93.62 538 SER A C 1
ATOM 4239 O O . SER A 1 538 ? -15.181 -7.830 38.564 1.00 93.62 538 SER A O 1
ATOM 4241 N N . SER A 1 539 ? -14.407 -6.895 36.692 1.00 90.94 539 SER A N 1
ATOM 4242 C CA . SER A 1 539 ? -13.783 -8.105 36.147 1.00 90.94 539 SER A CA 1
ATOM 4243 C C . SER A 1 539 ? -12.646 -7.732 35.182 1.00 90.94 539 SER A C 1
ATOM 4245 O O . SER A 1 539 ? -12.829 -7.884 33.972 1.00 90.94 539 SER A O 1
ATOM 4247 N N . PRO A 1 540 ? -11.492 -7.243 35.682 1.00 88.75 540 PRO A N 1
ATOM 4248 C CA . PRO A 1 540 ? -10.336 -6.903 34.847 1.00 88.75 540 PRO A CA 1
ATOM 4249 C C . PRO A 1 540 ? -9.845 -8.094 34.005 1.00 88.75 540 PRO A C 1
ATOM 4251 O O . PRO A 1 540 ? -10.054 -9.247 34.383 1.00 88.75 540 PRO A O 1
ATOM 4254 N N . GLY A 1 541 ? -9.201 -7.826 32.862 1.00 88.44 541 GLY A N 1
ATOM 4255 C CA . GLY A 1 541 ? -8.755 -8.879 31.929 1.00 88.44 541 GLY A CA 1
ATOM 4256 C C . GLY A 1 541 ? -9.905 -9.604 31.212 1.00 88.44 541 GLY A C 1
ATOM 4257 O O . GLY A 1 541 ? -9.798 -10.774 30.856 1.00 88.44 541 GLY A O 1
ATOM 4258 N N . ARG A 1 542 ? -11.059 -8.943 31.052 1.00 93.38 542 ARG A N 1
ATOM 4259 C CA . ARG A 1 542 ? -12.222 -9.502 30.345 1.00 93.38 542 ARG A CA 1
ATOM 4260 C C . ARG A 1 542 ? -11.955 -9.516 28.828 1.00 93.38 542 ARG A C 1
ATOM 4262 O O . ARG A 1 542 ? -11.782 -8.428 28.280 1.00 93.38 542 ARG A O 1
ATOM 4269 N N . PRO A 1 543 ? -12.006 -10.671 28.135 1.00 96.38 543 PRO A N 1
ATOM 4270 C CA . PRO A 1 543 ? -11.720 -10.732 26.699 1.00 96.38 543 PRO A CA 1
ATOM 4271 C C . PRO A 1 543 ? -12.665 -9.876 25.852 1.00 96.38 543 PRO A C 1
ATOM 4273 O O . PRO A 1 543 ? -13.846 -9.715 26.182 1.00 96.38 543 PRO A O 1
ATOM 4276 N N . SER A 1 544 ? -12.177 -9.392 24.714 1.00 97.12 544 SER A N 1
ATOM 4277 C CA . SER A 1 544 ? -12.891 -8.538 23.756 1.00 97.12 544 SER A CA 1
ATOM 4278 C C . SER A 1 544 ? -14.164 -9.175 23.223 1.00 97.12 544 SER A C 1
ATOM 4280 O O . SER A 1 544 ? -15.188 -8.503 23.117 1.00 97.12 544 SER A O 1
ATOM 4282 N N . THR A 1 545 ? -14.141 -10.482 22.950 1.00 97.06 545 THR A N 1
ATOM 4283 C CA . THR A 1 545 ? -15.334 -11.273 22.599 1.00 97.06 545 THR A CA 1
ATOM 4284 C C . THR A 1 545 ? -16.442 -11.130 23.648 1.00 97.06 545 THR A C 1
ATOM 4286 O O . THR A 1 545 ? -17.601 -10.877 23.308 1.00 97.06 545 THR A O 1
ATOM 4289 N N . ASN A 1 546 ? -16.082 -11.200 24.932 1.00 97.06 546 ASN A N 1
ATOM 4290 C CA . ASN A 1 546 ? -17.006 -11.052 26.052 1.00 97.06 546 ASN A CA 1
ATOM 4291 C C . ASN A 1 546 ? -17.421 -9.590 26.270 1.00 97.06 546 ASN A C 1
ATOM 4293 O O . ASN A 1 546 ? -18.603 -9.338 26.499 1.00 97.06 546 ASN A O 1
ATOM 4297 N N . LYS A 1 547 ? -16.501 -8.619 26.151 1.00 96.88 547 LYS A N 1
ATOM 4298 C CA . LYS A 1 547 ? -16.835 -7.182 26.200 1.00 96.88 547 LYS A CA 1
ATOM 4299 C C . LYS A 1 547 ? -17.827 -6.809 25.083 1.00 96.88 547 LYS A C 1
ATOM 4301 O O . LYS A 1 547 ? -18.813 -6.126 25.346 1.00 96.88 547 LYS A O 1
ATOM 4306 N N . TRP A 1 548 ? -17.653 -7.338 23.870 1.00 97.31 548 TRP A N 1
ATOM 4307 C CA . TRP A 1 548 ? -18.563 -7.121 22.738 1.00 97.31 548 TRP A CA 1
ATOM 4308 C C . TRP A 1 548 ? -19.944 -7.769 22.927 1.00 97.31 548 TRP A C 1
ATOM 4310 O O . TRP A 1 548 ? -20.967 -7.161 22.596 1.00 97.31 548 TRP A O 1
ATOM 4320 N N . ALA A 1 549 ? -19.998 -8.979 23.493 1.00 96.75 549 ALA A N 1
ATOM 4321 C CA . ALA A 1 549 ? -21.252 -9.650 23.844 1.00 96.75 549 ALA A CA 1
ATOM 4322 C C . ALA A 1 549 ? -21.988 -8.956 25.009 1.00 96.75 549 ALA A C 1
ATOM 4324 O O . ALA A 1 549 ? -23.221 -8.900 25.028 1.00 96.75 549 ALA A O 1
ATOM 4325 N N . ASP A 1 550 ? -21.243 -8.380 25.960 1.00 95.44 550 ASP A N 1
ATOM 4326 C CA . ASP A 1 550 ? -21.791 -7.653 27.107 1.00 95.44 550 ASP A CA 1
ATOM 4327 C C . ASP A 1 550 ? -22.607 -6.417 26.691 1.00 95.44 550 ASP A C 1
ATOM 4329 O O . ASP A 1 550 ? -23.582 -6.098 27.375 1.00 95.44 550 ASP A O 1
ATOM 4333 N N . ILE A 1 551 ? -22.276 -5.776 25.559 1.00 95.25 551 ILE A N 1
ATOM 4334 C CA . ILE A 1 551 ? -23.049 -4.667 24.968 1.00 95.25 551 ILE A CA 1
ATOM 4335 C C . ILE A 1 551 ? -24.491 -5.114 24.695 1.00 95.25 551 ILE A C 1
ATOM 4337 O O . ILE A 1 551 ? -25.439 -4.497 25.182 1.00 95.25 551 ILE A O 1
ATOM 4341 N N . ASP A 1 552 ? -24.667 -6.221 23.968 1.00 93.12 552 ASP A N 1
ATOM 4342 C CA . ASP A 1 552 ? -25.997 -6.724 23.596 1.00 93.12 552 ASP A CA 1
ATOM 4343 C C . ASP A 1 552 ? -26.734 -7.314 24.802 1.00 93.12 552 ASP A C 1
ATOM 4345 O O . ASP A 1 552 ? -27.958 -7.203 24.899 1.00 93.12 552 ASP A O 1
ATOM 4349 N N . ALA A 1 553 ? -26.003 -7.938 25.730 1.00 93.31 553 ALA A N 1
ATOM 4350 C CA . ALA A 1 553 ? -26.575 -8.474 26.956 1.00 93.31 553 ALA A CA 1
ATOM 4351 C C . ALA A 1 553 ? -27.136 -7.357 27.850 1.00 93.31 553 ALA A C 1
ATOM 4353 O O . ALA A 1 553 ? -28.290 -7.439 28.265 1.00 93.31 553 ALA A O 1
ATOM 4354 N N . LEU A 1 554 ? -26.364 -6.295 28.117 1.00 90.81 554 LEU A N 1
ATOM 4355 C CA . LEU A 1 554 ? -26.823 -5.177 28.945 1.00 90.81 554 LEU A CA 1
ATOM 4356 C C . LEU A 1 554 ? -27.899 -4.339 28.247 1.00 90.81 554 LEU A C 1
ATOM 4358 O O . LEU A 1 554 ? -28.880 -3.988 28.904 1.00 90.81 554 LEU A O 1
ATOM 4362 N N . ALA A 1 555 ? -27.799 -4.111 26.934 1.00 88.94 555 ALA A N 1
ATOM 4363 C CA . ALA A 1 555 ? -28.855 -3.467 26.149 1.00 88.94 555 ALA A CA 1
ATOM 4364 C C . ALA A 1 555 ? -30.218 -4.166 26.320 1.00 88.94 555 ALA A C 1
ATOM 4366 O O . ALA A 1 555 ? -31.231 -3.512 26.563 1.00 88.94 555 ALA A O 1
ATOM 4367 N N . LYS A 1 556 ? -30.241 -5.507 26.284 1.00 87.56 556 LYS A N 1
ATOM 4368 C CA . LYS A 1 556 ? -31.459 -6.313 26.489 1.00 87.56 556 LYS A CA 1
ATOM 4369 C C . LYS A 1 556 ? -32.022 -6.258 27.913 1.00 87.56 556 LYS A C 1
ATOM 4371 O O . LYS A 1 556 ? -33.199 -6.551 28.088 1.00 87.56 556 LYS A O 1
ATOM 4376 N N . THR A 1 557 ? -31.234 -5.877 28.926 1.00 84.25 557 THR A N 1
ATOM 4377 C CA . THR A 1 557 ? -31.738 -5.757 30.314 1.00 84.25 557 THR A CA 1
ATOM 4378 C C . THR A 1 557 ? -32.603 -4.518 30.562 1.00 84.25 557 THR A C 1
ATOM 4380 O O . THR A 1 557 ? -33.149 -4.386 31.653 1.00 84.25 557 THR A O 1
ATOM 4383 N N . GLY A 1 558 ? -32.728 -3.599 29.595 1.00 72.06 558 GLY A N 1
ATOM 4384 C CA . GLY A 1 558 ? -33.580 -2.410 29.734 1.00 72.06 558 GLY A CA 1
ATOM 4385 C C . GLY A 1 558 ? -33.083 -1.379 30.756 1.00 72.06 558 GLY A C 1
ATOM 4386 O O . GLY A 1 558 ? -33.857 -0.528 31.185 1.00 72.06 558 GLY A O 1
ATOM 4387 N N . LYS A 1 559 ? -31.801 -1.437 31.155 1.00 66.62 559 LYS A N 1
ATOM 4388 C CA . LYS A 1 559 ? -31.198 -0.506 32.131 1.00 66.62 559 LYS A CA 1
ATOM 4389 C C . LYS A 1 559 ? -31.241 0.966 31.704 1.00 66.62 559 LYS A C 1
ATOM 4391 O O . LYS A 1 559 ? -31.317 1.825 32.573 1.00 66.62 559 LYS A O 1
ATOM 4396 N N . SER A 1 560 ? -31.205 1.244 30.399 1.00 68.50 560 SER A N 1
ATOM 4397 C CA . SER A 1 560 ? -31.505 2.565 29.839 1.00 68.50 560 SER A CA 1
ATOM 4398 C C . SER A 1 560 ? -32.894 2.531 29.210 1.00 68.50 560 SER A C 1
ATOM 4400 O O . SER A 1 560 ? -33.150 1.760 28.285 1.00 68.50 560 SER A O 1
ATOM 4402 N N . SER A 1 561 ? -33.782 3.403 29.687 1.00 64.81 561 SER A N 1
ATOM 4403 C CA . SER A 1 561 ? -35.109 3.641 29.104 1.00 64.81 561 SER A CA 1
ATOM 4404 C C . SER A 1 561 ? -35.067 4.516 27.844 1.00 64.81 561 SER A C 1
ATOM 4406 O O . SER A 1 561 ? -36.091 4.688 27.185 1.00 64.81 561 SER A O 1
ATOM 4408 N N . LYS A 1 562 ? -33.894 5.069 27.505 1.00 74.81 562 LYS A N 1
ATOM 4409 C CA . LYS A 1 562 ? -33.657 5.947 26.347 1.00 74.81 562 LYS A CA 1
ATOM 4410 C C . LYS A 1 562 ? -32.963 5.231 25.184 1.00 74.81 562 LYS A C 1
ATOM 4412 O O . LYS A 1 562 ? -32.842 5.809 24.104 1.00 74.81 562 LYS A O 1
ATOM 4417 N N . LEU A 1 563 ? -32.503 3.997 25.394 1.00 78.75 563 LEU A N 1
ATOM 4418 C CA . LEU A 1 563 ? -31.703 3.255 24.428 1.00 78.75 563 LEU A CA 1
ATOM 4419 C C . LEU A 1 563 ? -32.502 2.933 23.157 1.00 78.75 563 LEU A C 1
ATOM 4421 O O . LEU A 1 563 ? -33.386 2.076 23.151 1.00 78.75 563 LEU A O 1
ATOM 4425 N N . ASN A 1 564 ? -32.130 3.564 22.044 1.00 84.50 564 ASN A N 1
ATOM 4426 C CA . ASN A 1 564 ? -32.652 3.209 20.730 1.00 84.50 564 ASN A CA 1
ATOM 4427 C C . ASN A 1 564 ? -31.850 2.035 20.138 1.00 84.50 564 ASN A C 1
ATOM 4429 O O . ASN A 1 564 ? -30.659 2.154 19.839 1.00 84.50 564 ASN A O 1
ATOM 4433 N N . THR A 1 565 ? -32.522 0.902 19.926 1.00 87.44 565 THR A N 1
ATOM 4434 C CA . THR A 1 565 ? -31.923 -0.327 19.380 1.00 87.44 565 THR A CA 1
ATOM 4435 C C . THR A 1 565 ? -31.398 -0.164 17.952 1.00 87.44 565 THR A C 1
ATOM 4437 O O . THR A 1 565 ? -30.398 -0.791 17.606 1.00 87.44 565 THR A O 1
ATOM 4440 N N . SER A 1 566 ? -32.011 0.701 17.133 1.00 89.19 566 SER A N 1
ATOM 4441 C CA . SER A 1 566 ? -31.506 1.007 15.786 1.00 89.19 566 SER A CA 1
ATOM 4442 C C . SER A 1 566 ? -30.204 1.808 15.844 1.00 89.19 566 SER A C 1
ATOM 4444 O O . SER A 1 566 ? -29.236 1.434 15.191 1.00 89.19 566 SER A O 1
ATOM 4446 N N . THR A 1 567 ? -30.127 2.828 16.705 1.00 89.94 567 THR A N 1
ATOM 4447 C CA . THR A 1 567 ? -28.908 3.627 16.906 1.00 89.94 567 THR A CA 1
ATOM 4448 C C . THR A 1 567 ? -27.768 2.786 17.482 1.00 89.94 567 THR A C 1
ATOM 4450 O O . THR A 1 567 ? -26.627 2.947 17.058 1.00 89.94 567 THR A O 1
ATOM 4453 N N . LEU A 1 568 ? -28.056 1.852 18.400 1.00 91.81 568 LEU A N 1
ATOM 4454 C CA . LEU A 1 568 ? -27.051 0.915 18.912 1.00 91.81 568 LEU A CA 1
ATOM 4455 C C . LEU A 1 568 ? -26.540 -0.030 17.814 1.00 91.81 568 LEU A C 1
ATOM 4457 O O . LEU A 1 568 ? -25.331 -0.206 17.681 1.00 91.81 568 LEU A O 1
ATOM 4461 N N . ARG A 1 569 ? -27.436 -0.610 17.003 1.00 93.25 569 ARG A N 1
ATOM 4462 C CA . ARG A 1 569 ? -27.051 -1.438 15.848 1.00 93.25 569 ARG A CA 1
ATOM 4463 C C . ARG A 1 569 ? -26.154 -0.651 14.896 1.00 93.25 569 ARG A C 1
ATOM 4465 O O . ARG A 1 569 ? -25.099 -1.147 14.515 1.00 93.25 569 ARG A O 1
ATOM 4472 N N . ASP A 1 570 ? -26.556 0.563 14.536 1.00 93.69 570 ASP A N 1
ATOM 4473 C CA . ASP A 1 570 ? -25.830 1.399 13.582 1.00 93.69 570 ASP A CA 1
ATOM 4474 C C . ASP A 1 570 ? -24.452 1.808 14.137 1.00 93.69 570 ASP A C 1
ATOM 4476 O O . ASP A 1 570 ? -23.460 1.741 13.414 1.00 93.69 570 ASP A O 1
ATOM 4480 N N . ALA A 1 571 ? -24.346 2.092 15.441 1.00 93.56 571 ALA A N 1
ATOM 4481 C CA . ALA A 1 571 ? -23.062 2.299 16.112 1.00 93.56 571 ALA A CA 1
ATOM 4482 C C . ALA A 1 571 ? -22.170 1.043 16.083 1.00 93.56 571 ALA A C 1
ATOM 4484 O O . ALA A 1 571 ? -20.984 1.155 15.788 1.00 93.56 571 ALA A O 1
ATOM 4485 N N . LYS A 1 572 ? -22.719 -0.162 16.307 1.00 95.38 572 LYS A N 1
ATOM 4486 C CA . LYS A 1 572 ? -21.948 -1.415 16.178 1.00 95.38 572 LYS A CA 1
ATOM 4487 C C . LYS A 1 572 ? -21.445 -1.644 14.749 1.00 95.38 572 LYS A C 1
ATOM 4489 O O . LYS A 1 572 ? -20.330 -2.127 14.588 1.00 95.38 572 LYS A O 1
ATOM 4494 N N . GLN A 1 573 ? -22.218 -1.277 13.724 1.00 96.06 573 GLN A N 1
ATOM 4495 C CA . GLN A 1 573 ? -21.757 -1.318 12.328 1.00 96.06 573 GLN A CA 1
ATOM 4496 C C . GLN A 1 573 ? -20.613 -0.327 12.074 1.00 96.06 573 GLN A C 1
ATOM 4498 O O . GLN A 1 573 ? -19.631 -0.686 11.432 1.00 96.06 573 GLN A O 1
ATOM 4503 N N . ASP A 1 574 ? -20.723 0.897 12.599 1.00 95.19 574 ASP A N 1
ATOM 4504 C CA . ASP A 1 574 ? -19.671 1.910 12.470 1.00 95.19 574 ASP A CA 1
ATOM 4505 C C . ASP A 1 574 ? -18.378 1.475 13.189 1.00 95.19 574 ASP A C 1
ATOM 4507 O O . ASP A 1 574 ? -17.296 1.674 12.649 1.00 95.19 574 ASP A O 1
ATOM 4511 N N . ILE A 1 575 ? -18.479 0.817 14.354 1.00 95.44 575 ILE A N 1
ATOM 4512 C CA . ILE A 1 575 ? -17.329 0.243 15.079 1.00 95.44 575 ILE A CA 1
ATOM 4513 C C . ILE A 1 575 ? -16.664 -0.881 14.273 1.00 95.44 575 ILE A C 1
ATOM 4515 O O . ILE A 1 575 ? -15.440 -0.908 14.181 1.00 95.44 575 ILE A O 1
ATOM 4519 N N . VAL A 1 576 ? -17.438 -1.785 13.654 1.00 97.00 576 VAL A N 1
ATOM 4520 C CA . VAL A 1 576 ? -16.865 -2.820 12.772 1.00 97.00 576 VAL A CA 1
ATOM 4521 C C . VAL A 1 576 ? -16.042 -2.161 11.665 1.00 97.00 576 VAL A C 1
ATOM 4523 O O . VAL A 1 576 ? -14.886 -2.529 11.474 1.00 97.00 576 VAL A O 1
ATOM 4526 N N . LEU A 1 577 ? -16.590 -1.142 10.995 1.00 96.38 577 LEU A N 1
ATOM 4527 C CA . LEU A 1 577 ? -15.876 -0.401 9.953 1.00 96.38 577 LEU A CA 1
ATOM 4528 C C . LEU A 1 577 ? -14.622 0.308 10.501 1.00 96.38 577 LEU A C 1
ATOM 4530 O O . LEU A 1 577 ? -13.563 0.177 9.899 1.00 96.38 577 LEU A O 1
ATOM 4534 N N . GLU A 1 578 ? -14.688 0.980 11.655 1.00 94.44 578 GLU A N 1
ATOM 4535 C CA . GLU A 1 578 ? -13.540 1.699 12.242 1.00 94.44 578 GLU A CA 1
ATOM 4536 C C . GLU A 1 578 ? -12.333 0.780 12.536 1.00 94.44 578 GLU A C 1
ATOM 4538 O O . GLU A 1 578 ? -11.179 1.191 12.388 1.00 94.44 578 GLU A O 1
ATOM 4543 N N . TYR A 1 579 ? -12.599 -0.483 12.886 1.00 95.25 579 TYR A N 1
ATOM 4544 C CA . TYR A 1 579 ? -11.583 -1.473 13.259 1.00 95.25 579 TYR A CA 1
ATOM 4545 C C . TYR A 1 579 ? -11.202 -2.469 12.148 1.00 95.25 579 TYR A C 1
ATOM 4547 O O . TYR A 1 579 ? -10.324 -3.297 12.376 1.00 95.25 579 TYR A O 1
ATOM 4555 N N . THR A 1 580 ? -11.835 -2.445 10.969 1.00 96.69 580 THR A N 1
ATOM 4556 C CA . THR A 1 580 ? -11.549 -3.431 9.895 1.00 96.69 580 THR A CA 1
ATOM 4557 C C . THR A 1 580 ? -11.586 -2.888 8.469 1.00 96.69 580 THR A C 1
ATOM 4559 O O . THR A 1 580 ? -11.107 -3.551 7.552 1.00 96.69 580 THR A O 1
ATOM 4562 N N . TYR A 1 581 ? -12.136 -1.696 8.238 1.00 97.31 581 TYR A N 1
ATOM 4563 C CA . TYR A 1 581 ? -12.195 -1.137 6.893 1.00 97.31 581 TYR A CA 1
ATOM 4564 C C . TYR A 1 581 ? -10.790 -0.726 6.397 1.00 97.31 581 TYR A C 1
ATOM 4566 O O . TYR A 1 581 ? -10.011 -0.201 7.200 1.00 97.31 581 TYR A O 1
ATOM 4574 N N . PRO A 1 582 ? -10.451 -0.935 5.104 1.00 96.44 582 PRO A N 1
ATOM 4575 C CA . PRO A 1 582 ? -9.162 -0.545 4.542 1.00 96.44 582 PRO A CA 1
ATOM 4576 C C . PRO A 1 582 ? -8.746 0.894 4.860 1.00 96.44 582 PRO A C 1
ATOM 4578 O O . PRO A 1 582 ? -9.455 1.862 4.580 1.00 96.44 582 PRO A O 1
ATOM 4581 N N . ARG A 1 583 ? -7.533 1.011 5.388 1.00 94.19 583 ARG A N 1
ATOM 4582 C CA . ARG A 1 583 ? -6.761 2.246 5.490 1.00 94.19 583 ARG A CA 1
ATOM 4583 C C . ARG A 1 583 ? -5.881 2.316 4.244 1.00 94.19 583 ARG A C 1
ATOM 4585 O O . ARG A 1 583 ? -5.199 1.341 3.934 1.00 94.19 583 ARG A O 1
ATOM 4592 N N . LEU A 1 584 ? -6.008 3.407 3.494 1.00 93.56 584 LEU A N 1
ATOM 4593 C CA . LEU A 1 584 ? -5.360 3.623 2.200 1.00 93.56 584 LEU A CA 1
ATOM 4594 C C . LEU A 1 584 ? -4.476 4.863 2.302 1.00 93.56 584 LEU A C 1
ATOM 4596 O O . LEU A 1 584 ? -4.965 5.894 2.778 1.00 93.56 584 LEU A O 1
ATOM 4600 N N . ASP A 1 585 ? -3.251 4.817 1.772 1.00 91.12 585 ASP A N 1
ATOM 4601 C CA . ASP A 1 585 ? -2.518 6.058 1.516 1.00 91.12 585 ASP A CA 1
ATOM 4602 C C . ASP A 1 585 ? -3.211 6.805 0.369 1.00 91.12 585 ASP A C 1
ATOM 4604 O O . ASP A 1 585 ? -3.202 6.422 -0.812 1.00 91.12 585 ASP A O 1
ATOM 4608 N N . ALA A 1 586 ? -3.885 7.884 0.752 1.00 88.31 586 ALA A N 1
ATOM 4609 C CA . ALA A 1 586 ? -4.681 8.660 -0.165 1.00 88.31 586 ALA A CA 1
ATOM 4610 C C . ALA A 1 586 ? -3.817 9.508 -1.111 1.00 88.31 586 ALA A C 1
ATOM 4612 O O . ALA A 1 586 ? -4.230 9.724 -2.248 1.00 88.31 586 ALA A O 1
ATOM 4613 N N . GLU A 1 587 ? -2.629 9.964 -0.706 1.00 89.62 587 GLU A N 1
ATOM 4614 C CA . GLU A 1 587 ? -1.786 10.823 -1.551 1.00 89.62 587 GLU A CA 1
ATOM 4615 C C . GLU A 1 587 ? -1.118 10.038 -2.683 1.00 89.62 587 GLU A C 1
ATOM 4617 O O . GLU A 1 587 ? -1.094 10.523 -3.821 1.00 89.62 587 GLU A O 1
ATOM 4622 N N . VAL A 1 588 ? -0.716 8.786 -2.420 1.00 91.12 588 VAL A N 1
ATOM 4623 C CA . VAL A 1 588 ? -0.210 7.841 -3.441 1.00 91.12 588 VAL A CA 1
ATOM 4624 C C . VAL A 1 588 ? -1.177 7.701 -4.621 1.00 91.12 588 VAL A C 1
ATOM 4626 O O . VAL A 1 588 ? -0.776 7.561 -5.779 1.00 91.12 588 VAL A O 1
ATOM 4629 N N . SER A 1 589 ? -2.469 7.773 -4.317 1.00 94.25 589 SER A N 1
ATOM 4630 C CA . SER A 1 589 ? -3.554 7.426 -5.227 1.00 94.25 589 SER A CA 1
ATOM 4631 C C . SER A 1 589 ? -4.149 8.644 -5.958 1.00 94.25 589 SER A C 1
ATOM 4633 O O . SER A 1 589 ? -4.693 8.506 -7.055 1.00 94.25 589 SER A O 1
ATOM 4635 N N . LYS A 1 590 ? -4.046 9.853 -5.378 1.00 93.25 590 LYS A N 1
ATOM 4636 C CA . LYS A 1 590 ? -4.687 11.092 -5.872 1.00 93.25 590 LYS A CA 1
ATOM 4637 C C . LYS A 1 590 ? -4.021 11.719 -7.100 1.00 93.25 590 LYS A C 1
ATOM 4639 O O . LYS A 1 590 ? -4.737 12.302 -7.915 1.00 93.25 590 LYS A O 1
ATOM 4644 N N . LYS A 1 591 ? -2.691 11.645 -7.228 1.00 92.19 591 LYS A N 1
ATOM 4645 C CA . LYS A 1 591 ? -1.924 12.368 -8.263 1.00 92.19 591 LYS A CA 1
ATOM 4646 C C . LYS A 1 591 ? -1.298 11.433 -9.299 1.00 92.19 591 LYS A C 1
ATOM 4648 O O . LYS A 1 591 ? -0.627 10.466 -8.945 1.00 92.19 591 LYS A O 1
ATOM 4653 N N . MET A 1 592 ? -1.423 11.751 -10.590 1.00 94.06 592 MET A N 1
ATOM 4654 C CA . MET A 1 592 ? -0.817 10.968 -11.681 1.00 94.06 592 MET A CA 1
ATOM 4655 C C . MET A 1 592 ? 0.721 10.943 -11.613 1.00 94.06 592 MET A C 1
ATOM 4657 O O . MET A 1 592 ? 1.339 10.006 -12.109 1.00 94.06 592 MET A O 1
ATOM 4661 N N . ILE A 1 593 ? 1.354 11.935 -10.979 1.00 95.06 593 ILE A N 1
ATOM 4662 C CA . ILE A 1 593 ? 2.819 12.023 -10.860 1.00 95.06 593 ILE A CA 1
ATOM 4663 C C . ILE A 1 593 ? 3.439 11.106 -9.794 1.00 95.06 593 ILE A C 1
ATOM 4665 O O . ILE A 1 593 ? 4.665 11.052 -9.701 1.00 95.06 593 ILE A O 1
ATOM 4669 N N . HIS A 1 594 ? 2.640 10.400 -8.984 1.00 95.12 594 HIS A N 1
ATOM 4670 C CA . HIS A 1 594 ? 3.178 9.642 -7.855 1.00 95.12 594 HIS A CA 1
ATOM 4671 C C . HIS A 1 594 ? 4.075 8.474 -8.302 1.00 95.12 594 HIS A C 1
ATOM 4673 O O . HIS A 1 594 ? 3.743 7.702 -9.210 1.00 95.12 594 HIS A O 1
ATOM 4679 N N . LEU A 1 595 ? 5.213 8.317 -7.630 1.00 97.56 595 LEU A N 1
ATOM 4680 C CA . LEU A 1 595 ? 6.157 7.218 -7.824 1.00 97.56 595 LEU A CA 1
ATOM 4681 C C . LEU A 1 595 ? 5.794 6.070 -6.879 1.00 97.56 595 LEU A C 1
ATOM 4683 O O . LEU A 1 595 ? 5.553 6.308 -5.703 1.00 97.56 595 LEU A O 1
ATOM 4687 N N . LEU A 1 596 ? 5.725 4.831 -7.370 1.00 98.00 596 LEU A N 1
ATOM 4688 C CA . LEU A 1 596 ? 5.453 3.671 -6.509 1.00 98.00 596 LEU A CA 1
ATOM 4689 C C . LEU A 1 596 ? 6.401 2.514 -6.829 1.00 98.00 596 LEU A C 1
ATOM 4691 O O . LEU A 1 596 ? 6.739 2.283 -7.991 1.00 98.00 596 LEU A O 1
ATOM 4695 N N . LYS A 1 597 ? 6.853 1.809 -5.787 1.00 98.00 597 LYS A N 1
ATOM 4696 C CA . LYS A 1 597 ? 7.865 0.743 -5.855 1.00 98.00 597 LYS A CA 1
ATOM 4697 C C . LYS A 1 597 ? 7.495 -0.326 -6.886 1.00 98.00 597 LYS A C 1
ATOM 4699 O O . LYS A 1 597 ? 6.397 -0.881 -6.842 1.00 98.00 597 LYS A O 1
ATOM 4704 N N . SER A 1 598 ? 8.432 -0.633 -7.783 1.00 98.31 598 SER A N 1
ATOM 4705 C CA . SER A 1 598 ? 8.232 -1.624 -8.842 1.00 98.31 598 SER A CA 1
ATOM 4706 C C . SER A 1 598 ? 7.930 -3.022 -8.284 1.00 98.31 598 SER A C 1
ATOM 4708 O O . SER A 1 598 ? 8.555 -3.440 -7.306 1.00 98.31 598 SER A O 1
ATOM 4710 N N . PRO A 1 599 ? 7.072 -3.813 -8.954 1.00 98.31 599 PRO A N 1
ATOM 4711 C CA . PRO A 1 599 ? 7.027 -5.256 -8.755 1.00 98.31 599 PRO A CA 1
ATOM 4712 C C . PRO A 1 599 ? 8.408 -5.899 -8.963 1.00 98.31 599 PRO A C 1
ATOM 4714 O O . PRO A 1 599 ? 9.251 -5.382 -9.703 1.00 98.31 599 PRO A O 1
ATOM 4717 N N . PHE A 1 600 ? 8.618 -7.047 -8.323 1.00 98.44 600 PHE A N 1
ATOM 4718 C CA . PHE A 1 600 ? 9.826 -7.879 -8.364 1.00 98.44 600 PHE A CA 1
ATOM 4719 C C . PHE A 1 600 ? 11.136 -7.251 -7.859 1.00 98.44 600 PHE A C 1
ATOM 4721 O O . PHE A 1 600 ? 12.168 -7.912 -7.946 1.00 98.44 600 PHE A O 1
ATOM 4728 N N . VAL A 1 601 ? 11.153 -6.036 -7.301 1.00 97.75 601 VAL A N 1
ATOM 4729 C CA . VAL A 1 601 ? 12.364 -5.538 -6.614 1.00 97.75 601 VAL A CA 1
ATOM 4730 C C . VAL A 1 601 ? 12.569 -6.259 -5.280 1.00 97.75 601 VAL A C 1
ATOM 4732 O O . VAL A 1 601 ? 11.620 -6.785 -4.690 1.00 97.75 601 VAL A O 1
ATOM 4735 N N . ILE A 1 602 ? 13.807 -6.274 -4.792 1.00 96.81 602 ILE A N 1
ATOM 4736 C CA . ILE A 1 602 ? 14.132 -6.759 -3.447 1.00 96.81 602 ILE A CA 1
ATOM 4737 C C . ILE A 1 602 ? 13.789 -5.667 -2.430 1.00 96.81 602 ILE A C 1
ATOM 4739 O O . ILE A 1 602 ? 14.001 -4.482 -2.679 1.00 96.81 602 ILE A O 1
ATOM 4743 N N . HIS A 1 603 ? 13.279 -6.054 -1.264 1.00 95.44 603 HIS A N 1
ATOM 4744 C CA . HIS A 1 603 ? 13.179 -5.149 -0.126 1.00 95.44 603 HIS A CA 1
ATOM 4745 C C . HIS A 1 603 ? 14.473 -5.197 0.718 1.00 95.44 603 HIS A C 1
ATOM 4747 O O . HIS A 1 603 ? 14.754 -6.231 1.332 1.00 95.44 603 HIS A O 1
ATOM 4753 N N . PRO A 1 604 ? 15.248 -4.099 0.830 1.00 91.50 604 PRO A N 1
ATOM 4754 C CA . PRO A 1 604 ? 16.629 -4.142 1.331 1.00 91.50 604 PRO A CA 1
ATOM 4755 C C . PRO A 1 604 ? 16.765 -4.621 2.786 1.00 91.50 604 PRO A C 1
ATOM 4757 O O . PRO A 1 604 ? 17.689 -5.367 3.089 1.00 91.50 604 PRO A O 1
ATOM 4760 N N . LYS A 1 605 ? 15.814 -4.283 3.676 1.00 90.62 605 LYS A N 1
ATOM 4761 C CA . LYS A 1 605 ? 15.830 -4.738 5.088 1.00 90.62 605 LYS A CA 1
ATOM 4762 C C . LYS A 1 605 ? 15.328 -6.183 5.317 1.00 90.62 605 LYS A C 1
ATOM 4764 O O . LYS A 1 605 ? 15.377 -6.654 6.446 1.00 90.62 605 LYS A O 1
ATOM 4769 N N . THR A 1 606 ? 14.760 -6.866 4.314 1.00 94.25 606 THR A N 1
ATOM 4770 C CA . THR A 1 606 ? 14.135 -8.207 4.494 1.00 94.25 606 THR A CA 1
ATOM 4771 C C . THR A 1 606 ? 14.622 -9.258 3.499 1.00 94.25 606 THR A C 1
ATOM 4773 O O . THR A 1 606 ? 14.344 -10.441 3.684 1.00 94.25 606 THR A O 1
ATOM 4776 N N . GLY A 1 607 ? 15.271 -8.852 2.404 1.00 95.81 607 GLY A N 1
ATOM 4777 C CA . GLY A 1 607 ? 15.664 -9.732 1.304 1.00 95.81 607 GLY A CA 1
ATOM 4778 C C . GLY A 1 607 ? 14.508 -10.293 0.472 1.00 95.81 607 GLY A C 1
ATOM 4779 O O . GLY A 1 607 ? 14.771 -10.899 -0.565 1.00 95.81 607 GLY A O 1
ATOM 4780 N N . ARG A 1 608 ? 13.245 -10.107 0.883 1.00 97.50 608 ARG A N 1
ATOM 4781 C CA . ARG A 1 608 ? 12.061 -10.640 0.193 1.00 97.50 608 ARG A CA 1
ATOM 4782 C C . ARG A 1 608 ? 11.820 -9.931 -1.134 1.00 97.50 608 ARG A C 1
ATOM 4784 O O . ARG A 1 608 ? 12.022 -8.719 -1.251 1.00 97.50 608 ARG A O 1
ATOM 4791 N N . ILE A 1 609 ? 11.337 -10.689 -2.114 1.00 98.19 609 ILE A N 1
ATOM 4792 C CA . ILE A 1 609 ? 10.949 -10.158 -3.423 1.00 98.19 609 ILE A CA 1
ATOM 4793 C C . ILE A 1 609 ? 9.541 -9.545 -3.348 1.00 98.19 609 ILE A C 1
ATOM 4795 O O . ILE A 1 609 ? 8.638 -10.114 -2.735 1.00 98.19 609 ILE A O 1
ATOM 4799 N N . CYS A 1 610 ? 9.329 -8.400 -4.001 1.00 98.38 610 CYS A N 1
ATOM 4800 C CA . CYS A 1 610 ? 8.015 -7.757 -4.120 1.00 98.38 610 CYS A CA 1
ATOM 4801 C C . CYS A 1 610 ? 7.129 -8.503 -5.139 1.00 98.38 610 CYS A C 1
ATOM 4803 O O . CYS A 1 610 ? 6.982 -8.078 -6.287 1.00 98.38 610 CYS A O 1
ATOM 4805 N N . VAL A 1 611 ? 6.622 -9.677 -4.757 1.00 98.44 611 VAL A N 1
ATOM 4806 C CA . VAL A 1 611 ? 5.891 -10.598 -5.646 1.00 98.44 611 VAL A CA 1
ATOM 4807 C C . VAL A 1 611 ? 4.415 -10.216 -5.846 1.00 98.44 611 VAL A C 1
ATOM 4809 O O . VAL A 1 611 ? 3.794 -9.688 -4.923 1.00 98.44 611 VAL A O 1
ATOM 4812 N N . PRO A 1 612 ? 3.817 -10.507 -7.017 1.00 98.31 612 PRO A N 1
ATOM 4813 C CA . PRO A 1 612 ? 2.371 -10.436 -7.214 1.00 98.31 612 PRO A CA 1
ATOM 4814 C C . PRO A 1 612 ? 1.566 -11.341 -6.272 1.00 98.31 612 PRO A C 1
ATOM 4816 O O . PRO A 1 612 ? 2.031 -12.411 -5.880 1.00 98.31 612 PRO A O 1
ATOM 4819 N N . ILE A 1 613 ? 0.336 -10.924 -5.977 1.00 97.81 613 ILE A N 1
ATOM 4820 C CA . ILE A 1 613 ? -0.656 -11.639 -5.166 1.00 97.81 613 ILE A CA 1
ATOM 4821 C C . ILE A 1 613 ? -1.903 -11.864 -6.028 1.00 97.81 613 ILE A C 1
ATOM 4823 O O . ILE A 1 613 ? -2.363 -10.940 -6.696 1.00 97.81 613 ILE A O 1
ATOM 4827 N N . ASP A 1 614 ? -2.478 -13.068 -5.993 1.00 95.50 614 ASP A N 1
ATOM 4828 C CA . ASP A 1 614 ? -3.794 -13.323 -6.584 1.00 95.50 614 ASP A CA 1
ATOM 4829 C C . ASP A 1 614 ? -4.899 -12.863 -5.611 1.00 95.50 614 ASP A C 1
ATOM 4831 O O . ASP A 1 614 ? -5.052 -13.478 -4.551 1.00 95.50 614 ASP A O 1
ATOM 4835 N N . PRO A 1 615 ? -5.696 -11.822 -5.931 1.00 95.06 615 PRO A N 1
ATOM 4836 C CA . PRO A 1 615 ? -6.737 -11.329 -5.028 1.00 95.06 615 PRO A CA 1
ATOM 4837 C C . PRO A 1 615 ? -7.838 -12.363 -4.751 1.00 95.06 615 PRO A C 1
ATOM 4839 O O . PRO A 1 615 ? -8.498 -12.280 -3.716 1.00 95.06 615 PRO A O 1
ATOM 4842 N N . LYS A 1 616 ? -8.030 -13.360 -5.630 1.00 92.88 616 LYS A N 1
ATOM 4843 C CA . LYS A 1 616 ? -9.033 -14.421 -5.429 1.00 92.88 616 LYS A CA 1
ATOM 4844 C C . LYS A 1 616 ? -8.662 -15.373 -4.296 1.00 92.88 616 LYS A C 1
ATOM 4846 O O . LYS A 1 616 ? -9.552 -15.886 -3.628 1.00 92.88 616 LYS A O 1
ATOM 4851 N N . ASN A 1 617 ? -7.362 -15.566 -4.082 1.00 93.50 617 ASN A N 1
ATOM 4852 C CA . ASN A 1 617 ? -6.788 -16.487 -3.103 1.00 93.50 617 ASN A CA 1
ATOM 4853 C C . ASN A 1 617 ? -6.006 -15.716 -2.020 1.00 93.50 617 ASN A C 1
ATOM 4855 O O . ASN A 1 617 ? -5.026 -16.207 -1.467 1.00 93.50 617 ASN A O 1
ATOM 4859 N N . ALA A 1 618 ? -6.428 -14.481 -1.717 1.00 95.12 618 ALA A N 1
ATOM 4860 C CA . ALA A 1 618 ? -5.711 -13.576 -0.817 1.00 95.12 618 ALA A CA 1
ATOM 4861 C C . ALA A 1 618 ? -5.555 -14.108 0.624 1.00 95.12 618 ALA A C 1
ATOM 4863 O O . ALA A 1 618 ? -4.603 -13.723 1.296 1.00 95.12 618 ALA A O 1
ATOM 4864 N N . ASP A 1 619 ? -6.441 -14.999 1.093 1.00 94.25 619 ASP A N 1
ATOM 4865 C CA . ASP A 1 619 ? -6.309 -15.652 2.409 1.00 94.25 619 ASP A CA 1
ATOM 4866 C C . ASP A 1 619 ? -5.194 -16.714 2.450 1.00 94.25 619 ASP A C 1
ATOM 4868 O O . ASP A 1 619 ? -4.716 -17.055 3.529 1.00 94.25 619 ASP A O 1
ATOM 4872 N N . GLU A 1 620 ? -4.780 -17.244 1.293 1.00 96.19 620 GLU A N 1
ATOM 4873 C CA . GLU A 1 620 ? -3.716 -18.253 1.176 1.00 96.19 620 GLU A CA 1
ATOM 4874 C C . GLU A 1 620 ? -2.318 -17.618 1.073 1.00 96.19 620 GLU A C 1
ATOM 4876 O O . GLU A 1 620 ? -1.304 -18.312 1.174 1.00 96.19 620 GLU A O 1
ATOM 4881 N N . PHE A 1 621 ? -2.235 -16.297 0.869 1.00 97.38 621 PHE A N 1
ATOM 4882 C CA . PHE A 1 621 ? -0.961 -15.600 0.721 1.00 97.38 621 PHE A CA 1
ATOM 4883 C C . PHE A 1 621 ? -0.259 -15.405 2.071 1.00 97.38 621 PHE A C 1
ATOM 4885 O O . PHE A 1 621 ? -0.639 -14.549 2.873 1.00 97.38 621 PHE A O 1
ATOM 4892 N N . ASP A 1 622 ? 0.829 -16.147 2.285 1.00 97.00 622 ASP A N 1
ATOM 4893 C CA . ASP A 1 622 ? 1.706 -15.972 3.440 1.00 97.00 622 ASP A CA 1
ATOM 4894 C C . ASP A 1 622 ? 2.859 -14.983 3.143 1.00 97.00 622 ASP A C 1
ATOM 4896 O O . ASP A 1 622 ? 3.790 -15.328 2.407 1.00 97.00 622 ASP A O 1
ATOM 4900 N N . PRO A 1 623 ? 2.877 -13.776 3.749 1.00 95.56 623 PRO A N 1
ATOM 4901 C CA . PRO A 1 623 ? 3.957 -12.805 3.569 1.00 95.56 623 PRO A CA 1
ATOM 4902 C C . PRO A 1 623 ? 5.282 -13.259 4.199 1.00 95.56 623 PRO A C 1
ATOM 4904 O O . PRO A 1 623 ? 6.325 -12.671 3.903 1.00 95.56 623 PRO A O 1
ATOM 4907 N N . LEU A 1 624 ? 5.263 -14.246 5.106 1.00 95.38 624 LEU A N 1
ATOM 4908 C CA . LEU A 1 624 ? 6.454 -14.750 5.787 1.00 95.38 624 LEU A CA 1
ATOM 4909 C C . LEU A 1 624 ? 7.189 -15.813 4.964 1.00 95.38 624 LEU A C 1
ATOM 4911 O O . LEU A 1 624 ? 8.418 -15.856 5.029 1.00 95.38 624 LEU A O 1
ATOM 4915 N N . ALA A 1 625 ? 6.457 -16.591 4.160 1.00 96.25 625 ALA A N 1
ATOM 4916 C CA . ALA A 1 625 ? 6.989 -17.600 3.242 1.00 96.25 625 ALA A CA 1
ATOM 4917 C C . ALA A 1 625 ? 7.438 -17.047 1.873 1.00 96.25 625 ALA A C 1
ATOM 4919 O O . ALA A 1 625 ? 8.016 -17.792 1.081 1.00 96.25 625 ALA A O 1
ATOM 4920 N N . VAL A 1 626 ? 7.208 -15.758 1.578 1.00 97.25 626 VAL A N 1
ATOM 4921 C CA . VAL A 1 626 ? 7.711 -15.115 0.348 1.00 97.25 626 VAL A CA 1
ATOM 4922 C C . VAL A 1 626 ? 9.236 -15.280 0.262 1.00 97.25 626 VAL A C 1
ATOM 4924 O O . VAL A 1 626 ? 9.936 -14.885 1.202 1.00 97.25 626 VAL A O 1
ATOM 4927 N N . PRO A 1 627 ? 9.778 -15.810 -0.852 1.00 96.56 627 PRO A N 1
ATOM 4928 C CA . PRO A 1 627 ? 11.194 -16.134 -0.940 1.00 96.56 627 PRO A CA 1
ATOM 4929 C C . PRO A 1 627 ? 12.080 -14.889 -0.845 1.00 96.56 627 PRO A C 1
ATOM 4931 O O . PRO A 1 627 ? 11.772 -13.826 -1.400 1.00 96.56 627 PRO A O 1
ATOM 4934 N N . THR A 1 628 ? 13.215 -15.036 -0.159 1.00 97.56 628 THR A N 1
ATOM 4935 C CA . THR A 1 628 ? 14.284 -14.031 -0.176 1.00 97.56 628 THR A CA 1
ATOM 4936 C C . THR A 1 628 ? 15.227 -14.259 -1.352 1.00 97.56 628 THR A C 1
ATOM 4938 O O . THR A 1 628 ? 15.367 -15.379 -1.842 1.00 97.56 628 THR A O 1
ATOM 4941 N N . VAL A 1 629 ? 15.936 -13.214 -1.777 1.00 96.56 629 VAL A N 1
ATOM 4942 C CA . VAL A 1 629 ? 16.995 -13.322 -2.790 1.00 96.56 629 VAL A CA 1
ATOM 4943 C C . VAL A 1 629 ? 18.020 -14.415 -2.460 1.00 96.56 629 VAL A C 1
ATOM 4945 O O . VAL A 1 629 ? 18.388 -15.188 -3.342 1.00 96.56 629 VAL A O 1
ATOM 4948 N N . SER A 1 630 ? 18.418 -14.548 -1.192 1.00 95.12 630 SER A N 1
ATOM 4949 C CA . SER A 1 630 ? 19.375 -15.567 -0.750 1.00 95.12 630 SER A CA 1
ATOM 4950 C C . SER A 1 630 ? 18.811 -16.986 -0.874 1.00 95.12 630 SER A C 1
ATOM 4952 O O . SER A 1 630 ? 19.543 -17.895 -1.260 1.00 95.12 630 SER A O 1
ATOM 4954 N N . ASN A 1 631 ? 17.509 -17.182 -0.616 1.00 95.62 631 ASN A N 1
ATOM 4955 C CA . ASN A 1 631 ? 16.845 -18.464 -0.883 1.00 95.62 631 ASN A CA 1
ATOM 4956 C C . ASN A 1 631 ? 16.860 -18.784 -2.383 1.00 95.62 631 ASN A C 1
ATOM 4958 O O . ASN A 1 631 ? 17.244 -19.885 -2.762 1.00 95.62 631 ASN A O 1
ATOM 4962 N N . LEU A 1 632 ? 16.498 -17.817 -3.231 1.00 97.25 632 LEU A N 1
ATOM 4963 C CA . LEU A 1 632 ? 16.407 -18.019 -4.679 1.00 97.25 632 LEU A CA 1
ATOM 4964 C C . LEU A 1 632 ? 17.761 -18.347 -5.318 1.00 97.25 632 LEU A C 1
ATOM 4966 O O . LEU A 1 632 ? 17.822 -19.197 -6.199 1.00 97.25 632 LEU A O 1
ATOM 4970 N N . LEU A 1 633 ? 18.850 -17.705 -4.886 1.00 95.31 633 LEU A N 1
ATOM 4971 C CA . LEU A 1 633 ? 20.191 -18.034 -5.380 1.00 95.31 633 LEU A CA 1
ATOM 4972 C C . LEU A 1 633 ? 20.609 -19.451 -4.948 1.00 95.31 633 LEU A C 1
ATOM 4974 O O . LEU A 1 633 ? 21.027 -20.241 -5.793 1.00 95.31 633 LEU A O 1
ATOM 4978 N N . ALA A 1 634 ? 20.391 -19.809 -3.677 1.00 95.44 634 ALA A N 1
ATOM 4979 C CA . ALA A 1 634 ? 20.684 -21.148 -3.163 1.00 95.44 634 ALA A CA 1
ATOM 4980 C C . ALA A 1 634 ? 19.844 -22.254 -3.834 1.00 95.44 634 ALA A C 1
ATOM 4982 O O . ALA A 1 634 ? 20.331 -23.367 -4.028 1.00 95.44 634 ALA A O 1
ATOM 4983 N N . GLU A 1 635 ? 18.598 -21.964 -4.222 1.00 96.19 635 GLU A N 1
ATOM 4984 C CA . GLU A 1 635 ? 17.758 -22.875 -5.007 1.00 96.19 635 GLU A CA 1
ATOM 4985 C C . GLU A 1 635 ? 18.340 -23.143 -6.402 1.00 96.19 635 GLU A C 1
ATOM 4987 O O . GLU A 1 635 ? 18.331 -24.296 -6.837 1.00 96.19 635 GLU A O 1
ATOM 4992 N N . ILE A 1 636 ? 18.892 -22.128 -7.087 1.00 94.69 636 ILE A N 1
ATOM 4993 C CA . ILE A 1 636 ? 19.552 -22.345 -8.384 1.00 94.69 636 ILE A CA 1
ATOM 4994 C C . ILE A 1 636 ? 20.805 -23.200 -8.206 1.00 94.69 636 ILE A C 1
ATOM 4996 O O . ILE A 1 636 ? 20.980 -24.172 -8.936 1.00 94.69 636 ILE A O 1
ATOM 5000 N N . ASP A 1 637 ? 21.650 -22.886 -7.224 1.00 93.56 637 ASP A N 1
ATOM 5001 C CA . ASP A 1 637 ? 22.890 -23.631 -6.993 1.00 93.56 637 ASP A CA 1
ATOM 5002 C C . ASP A 1 637 ? 22.589 -25.097 -6.613 1.00 93.56 637 ASP A C 1
ATOM 5004 O O . ASP A 1 637 ? 23.237 -26.026 -7.100 1.00 93.56 637 ASP A O 1
ATOM 5008 N N . ALA A 1 638 ? 21.533 -25.334 -5.823 1.00 94.44 638 ALA A N 1
ATOM 5009 C CA . ALA A 1 638 ? 21.040 -26.672 -5.498 1.00 94.44 638 ALA A CA 1
ATOM 5010 C C . ALA A 1 638 ? 20.386 -27.397 -6.692 1.00 94.44 638 ALA A C 1
ATOM 5012 O O . ALA A 1 638 ? 20.405 -28.632 -6.735 1.00 94.44 638 ALA A O 1
ATOM 5013 N N . TYR A 1 639 ? 19.796 -26.669 -7.645 1.00 92.88 639 TYR A N 1
ATOM 5014 C CA . TYR A 1 639 ? 19.282 -27.230 -8.896 1.00 92.88 639 TYR A CA 1
ATOM 5015 C C . TYR A 1 639 ? 20.432 -27.625 -9.828 1.00 92.88 639 TYR A C 1
ATOM 5017 O O . TYR A 1 639 ? 20.454 -28.755 -10.315 1.00 92.88 639 TYR A O 1
ATOM 5025 N N . ASP A 1 640 ? 21.397 -26.732 -10.044 1.00 90.94 640 ASP A N 1
ATOM 5026 C CA . ASP A 1 640 ? 22.522 -26.927 -10.964 1.00 90.94 640 ASP A CA 1
ATOM 5027 C C . ASP A 1 640 ? 23.489 -28.009 -10.445 1.00 90.94 640 ASP A C 1
ATOM 5029 O O . ASP A 1 640 ? 24.004 -28.804 -11.230 1.00 90.94 640 ASP A O 1
ATOM 5033 N N . ALA A 1 641 ? 23.644 -28.151 -9.122 1.00 90.75 641 ALA A N 1
ATOM 5034 C CA . ALA A 1 641 ? 24.366 -29.273 -8.511 1.00 90.75 641 ALA A CA 1
ATOM 5035 C C . ALA A 1 641 ? 23.687 -30.642 -8.734 1.00 90.75 641 ALA A C 1
ATOM 5037 O O . ALA A 1 641 ? 24.366 -31.670 -8.756 1.00 90.75 641 ALA A O 1
ATOM 5038 N N . LYS A 1 642 ? 22.356 -30.676 -8.901 1.00 89.94 642 LYS A N 1
ATOM 5039 C CA . LYS A 1 642 ? 21.585 -31.895 -9.222 1.00 89.94 642 LYS A CA 1
ATOM 5040 C C . LYS A 1 642 ? 21.491 -32.165 -10.726 1.00 89.94 642 LYS A C 1
ATOM 5042 O O . LYS A 1 642 ? 21.274 -33.309 -11.114 1.00 89.94 642 LYS A O 1
ATOM 5047 N N . HIS A 1 643 ? 21.670 -31.136 -11.552 1.00 83.94 643 HIS A N 1
ATOM 5048 C CA . HIS A 1 643 ? 21.601 -31.196 -13.012 1.00 83.94 643 HIS A CA 1
ATOM 5049 C C . HIS A 1 643 ? 22.903 -30.654 -13.630 1.00 83.94 643 HIS A C 1
ATOM 5051 O O . HIS A 1 643 ? 22.886 -29.609 -14.287 1.00 83.94 643 HIS A O 1
ATOM 5057 N N . PRO A 1 644 ? 24.051 -31.327 -13.408 1.00 75.81 644 PRO A N 1
ATOM 5058 C CA . PRO A 1 644 ? 25.332 -30.862 -13.919 1.00 75.81 644 PRO A CA 1
ATOM 5059 C C . PRO A 1 644 ? 25.306 -30.754 -15.448 1.00 75.81 644 PRO A C 1
ATOM 5061 O O . PRO A 1 644 ? 24.821 -31.644 -16.153 1.00 75.81 644 PRO A O 1
ATOM 5064 N N . ALA A 1 645 ? 25.856 -29.651 -15.963 1.00 60.28 645 ALA A N 1
ATOM 5065 C CA . ALA A 1 645 ? 25.889 -29.350 -17.390 1.00 60.28 645 ALA A CA 1
ATOM 5066 C C . ALA A 1 645 ? 26.638 -30.450 -18.170 1.00 60.28 645 ALA A C 1
ATOM 5068 O O . ALA A 1 645 ? 27.866 -30.524 -18.144 1.00 60.28 645 ALA A O 1
ATOM 5069 N N . GLY A 1 646 ? 25.877 -31.312 -18.847 1.00 55.81 646 GLY A N 1
ATOM 5070 C CA . GLY A 1 646 ? 26.380 -32.507 -19.532 1.00 55.81 646 GLY A CA 1
ATOM 5071 C C . GLY A 1 646 ? 25.409 -33.692 -19.504 1.00 55.81 646 GLY A C 1
ATOM 5072 O O . GLY A 1 646 ? 25.508 -34.574 -20.353 1.00 55.81 646 GLY A O 1
ATOM 5073 N N . THR A 1 647 ? 24.438 -33.703 -18.585 1.00 48.62 647 THR A N 1
ATOM 5074 C CA . THR A 1 647 ? 23.362 -34.709 -18.543 1.00 48.62 647 THR A CA 1
ATOM 5075 C C . THR A 1 647 ? 21.992 -34.046 -18.642 1.00 48.62 647 THR A C 1
ATOM 5077 O O . THR A 1 647 ? 21.656 -33.221 -17.800 1.00 48.62 647 THR A O 1
ATOM 5080 N N . ALA A 1 648 ? 21.208 -34.466 -19.641 1.00 46.41 648 ALA A N 1
ATOM 5081 C CA . ALA A 1 648 ? 19.911 -33.915 -20.044 1.00 46.41 648 ALA A CA 1
ATOM 5082 C C . ALA A 1 648 ? 19.957 -32.506 -20.674 1.00 46.41 648 ALA A C 1
ATOM 5084 O O . ALA A 1 648 ? 19.739 -31.482 -20.025 1.00 46.41 648 ALA A O 1
ATOM 5085 N N . GLU A 1 649 ? 20.046 -32.487 -22.007 1.00 43.62 649 GLU A N 1
ATOM 5086 C CA . GLU A 1 649 ? 19.128 -31.650 -22.785 1.00 43.62 649 GLU A CA 1
ATOM 5087 C C . GLU A 1 649 ? 17.702 -32.104 -22.432 1.00 43.62 649 GLU A C 1
ATOM 5089 O O . GLU A 1 649 ? 17.162 -33.037 -23.022 1.00 43.62 649 GLU A O 1
ATOM 5094 N N . ALA A 1 650 ? 17.129 -31.531 -21.373 1.00 44.28 650 ALA A N 1
ATOM 5095 C CA . ALA A 1 650 ? 15.778 -31.865 -20.953 1.00 44.28 650 ALA A CA 1
ATOM 5096 C C . ALA A 1 650 ? 14.793 -31.303 -21.986 1.00 44.28 650 ALA A C 1
ATOM 5098 O O . ALA A 1 650 ? 14.522 -30.101 -22.003 1.00 44.28 650 ALA A O 1
ATOM 5099 N N . GLU A 1 651 ? 14.282 -32.173 -22.857 1.00 40.72 651 GLU A N 1
ATOM 5100 C CA . GLU A 1 651 ? 13.191 -31.862 -23.777 1.00 40.72 651 GLU A CA 1
ATOM 5101 C C . GLU A 1 651 ? 11.956 -31.431 -22.972 1.00 40.72 651 GLU A C 1
ATOM 5103 O O . GLU A 1 651 ? 11.222 -32.257 -22.429 1.00 40.72 651 GLU A O 1
ATOM 5108 N N . VAL A 1 652 ? 11.728 -30.121 -22.871 1.00 43.97 652 VAL A N 1
ATOM 5109 C CA . VAL A 1 652 ? 10.479 -29.573 -22.336 1.00 43.97 652 VAL A CA 1
ATOM 5110 C C . VAL A 1 652 ? 9.495 -29.469 -23.505 1.00 43.97 652 VAL A C 1
ATOM 5112 O O . VAL A 1 652 ? 9.800 -28.744 -24.456 1.00 43.97 652 VAL A O 1
ATOM 5115 N N . PRO A 1 653 ? 8.340 -30.163 -23.482 1.00 36.12 653 PRO A N 1
ATOM 5116 C CA . PRO A 1 653 ? 7.354 -30.057 -24.553 1.00 36.12 653 PRO A CA 1
ATOM 5117 C C . PRO A 1 653 ? 6.850 -28.619 -24.714 1.00 36.12 653 PRO A C 1
ATOM 5119 O O . PRO A 1 653 ? 6.692 -27.900 -23.724 1.00 36.12 653 PRO A O 1
ATOM 5122 N N . ASP A 1 654 ? 6.560 -28.218 -25.954 1.00 33.81 654 ASP A N 1
ATOM 5123 C CA . ASP A 1 654 ? 5.978 -26.909 -26.263 1.00 33.81 654 ASP A CA 1
ATOM 5124 C C . ASP A 1 654 ? 4.621 -26.744 -25.558 1.00 33.81 654 ASP A C 1
ATOM 5126 O O . ASP A 1 654 ? 3.601 -27.296 -25.973 1.00 33.81 654 ASP A O 1
ATOM 5130 N N . MET A 1 655 ? 4.606 -25.962 -24.479 1.00 33.16 655 MET A N 1
ATOM 5131 C CA . MET A 1 655 ? 3.381 -25.458 -23.868 1.00 33.16 655 MET A CA 1
ATOM 5132 C C . MET A 1 655 ? 3.038 -24.125 -24.540 1.00 33.16 655 MET A C 1
ATOM 5134 O O . MET A 1 655 ? 3.761 -23.136 -24.385 1.00 33.16 655 MET A O 1
ATOM 5138 N N . GLU A 1 656 ? 1.957 -24.124 -25.324 1.00 35.09 656 GLU A N 1
ATOM 5139 C CA . GLU A 1 656 ? 1.557 -23.015 -26.196 1.00 35.09 656 GLU A CA 1
ATOM 5140 C C . GLU A 1 656 ? 1.513 -21.655 -25.473 1.00 35.09 656 GLU A C 1
ATOM 5142 O O . GLU A 1 656 ? 0.980 -21.522 -24.371 1.00 35.09 656 GLU A O 1
ATOM 5147 N N . GLY A 1 657 ? 2.041 -20.611 -26.125 1.00 34.69 657 GLY A N 1
ATOM 5148 C CA . GLY A 1 657 ? 1.944 -19.228 -25.633 1.00 34.69 657 GLY A CA 1
ATOM 5149 C C . GLY A 1 657 ? 3.132 -18.318 -25.955 1.00 34.69 657 GLY A C 1
ATOM 5150 O O . GLY A 1 657 ? 3.013 -17.095 -25.853 1.00 34.69 657 GLY A O 1
ATOM 5151 N N . SER A 1 658 ? 4.275 -18.868 -26.377 1.00 36.34 658 SER A N 1
ATOM 5152 C CA . SER A 1 658 ? 5.415 -18.058 -26.829 1.00 36.34 658 SER A CA 1
ATOM 5153 C C . SER A 1 658 ? 5.129 -17.434 -28.197 1.00 36.34 658 SER A C 1
ATOM 5155 O O . SER A 1 658 ? 5.344 -18.058 -29.233 1.00 36.34 658 SER A O 1
ATOM 5157 N N . ALA A 1 659 ? 4.659 -16.183 -28.207 1.00 33.12 659 ALA A N 1
ATOM 5158 C CA . ALA A 1 659 ? 4.561 -15.392 -29.431 1.00 33.12 659 ALA A CA 1
ATOM 5159 C C . ALA A 1 659 ? 5.934 -15.322 -30.131 1.00 33.12 659 ALA A C 1
ATOM 5161 O O . ALA A 1 659 ? 6.933 -14.937 -29.520 1.00 33.12 659 ALA A O 1
ATOM 5162 N N . VAL A 1 660 ? 5.947 -15.725 -31.402 1.00 36.03 660 VAL A N 1
ATOM 5163 C CA . VAL A 1 660 ? 7.140 -15.963 -32.225 1.00 36.03 660 VAL A CA 1
ATOM 5164 C C . VAL A 1 660 ? 7.966 -14.687 -32.418 1.00 36.03 660 VAL A C 1
ATOM 5166 O O . VAL A 1 660 ? 7.438 -13.673 -32.872 1.00 36.03 660 VAL A O 1
ATOM 5169 N N . ASN A 1 661 ? 9.275 -14.761 -32.158 1.00 36.16 661 ASN A N 1
ATOM 5170 C CA . ASN A 1 661 ? 10.233 -13.788 -32.687 1.00 36.16 661 ASN A CA 1
ATOM 5171 C C . ASN A 1 661 ? 10.634 -14.191 -34.111 1.00 36.16 661 ASN A C 1
ATOM 5173 O O . ASN A 1 661 ? 11.034 -15.329 -34.353 1.00 36.16 661 ASN A O 1
ATOM 5177 N N . GLY A 1 662 ? 10.576 -13.239 -35.041 1.00 37.28 662 GLY A N 1
ATOM 5178 C CA . GLY A 1 662 ? 10.990 -13.407 -36.435 1.00 37.28 662 GLY A CA 1
ATOM 5179 C C . GLY A 1 662 ? 12.506 -13.412 -36.643 1.00 37.28 662 GLY A C 1
ATOM 5180 O O . GLY A 1 662 ? 12.990 -12.651 -37.471 1.00 37.28 662 GLY A O 1
ATOM 5181 N N . SER A 1 663 ? 13.235 -14.242 -35.895 1.00 36.88 663 SER A N 1
ATOM 5182 C CA . SER A 1 663 ? 14.616 -14.663 -36.172 1.00 36.88 663 SER A CA 1
ATOM 5183 C C . SER A 1 663 ? 15.036 -15.702 -35.125 1.00 36.88 663 SER A C 1
ATOM 5185 O O . SER A 1 663 ? 15.525 -15.333 -34.061 1.00 36.88 663 SER A O 1
ATOM 5187 N N . ASP A 1 664 ? 14.753 -16.980 -35.373 1.00 36.72 664 ASP A N 1
ATOM 5188 C CA . ASP A 1 664 ? 15.759 -18.052 -35.301 1.00 36.72 664 ASP A CA 1
ATOM 5189 C C . ASP A 1 664 ? 15.143 -19.424 -35.604 1.00 36.72 664 ASP A C 1
ATOM 5191 O O . ASP A 1 664 ? 13.987 -19.725 -35.304 1.00 36.72 664 ASP A O 1
ATOM 5195 N N . ILE A 1 665 ? 15.940 -20.257 -36.267 1.00 41.38 665 ILE A N 1
ATOM 5196 C CA . ILE A 1 665 ? 15.567 -21.592 -36.735 1.00 41.38 665 ILE A CA 1
ATOM 5197 C C . ILE A 1 665 ? 15.766 -22.590 -35.588 1.00 41.38 665 ILE A C 1
ATOM 5199 O O . ILE A 1 665 ? 16.863 -22.662 -35.050 1.00 41.38 665 ILE A O 1
ATOM 5203 N N . LYS A 1 666 ? 14.730 -23.388 -35.273 1.00 41.41 666 LYS A N 1
ATOM 5204 C CA . LYS A 1 666 ? 14.771 -24.636 -34.469 1.00 41.41 666 LYS A CA 1
ATOM 5205 C C . LYS A 1 666 ? 15.924 -24.723 -33.445 1.00 41.41 666 LYS A C 1
ATOM 5207 O O . LYS A 1 666 ? 16.897 -25.439 -33.671 1.00 41.41 666 LYS A O 1
ATOM 5212 N N . GLY A 1 667 ? 15.776 -24.048 -32.305 1.00 37.75 667 GLY A N 1
ATOM 5213 C CA . GLY A 1 667 ? 16.698 -24.149 -31.170 1.00 37.75 667 GLY A CA 1
ATOM 5214 C C . GLY A 1 667 ? 15.971 -24.534 -29.882 1.00 37.75 667 GLY A C 1
ATOM 5215 O O . GLY A 1 667 ? 14.925 -23.969 -29.567 1.00 37.75 667 GLY A O 1
ATOM 5216 N N . THR A 1 668 ? 16.525 -25.489 -29.136 1.00 43.41 668 THR A N 1
ATOM 5217 C CA . THR A 1 668 ? 16.021 -25.944 -27.832 1.00 43.41 668 THR A CA 1
ATOM 5218 C C . THR A 1 668 ? 15.972 -24.774 -26.844 1.00 43.41 668 THR A C 1
ATOM 5220 O O . THR A 1 668 ? 16.971 -24.082 -26.634 1.00 43.41 668 THR A O 1
ATOM 5223 N N . ARG A 1 669 ? 14.815 -24.528 -26.212 1.00 65.88 669 ARG A N 1
ATOM 5224 C CA . ARG A 1 669 ? 14.664 -23.426 -25.250 1.00 65.88 669 ARG A CA 1
ATOM 5225 C C . ARG A 1 669 ? 15.565 -23.659 -24.033 1.00 65.88 669 ARG A C 1
ATOM 5227 O O . ARG A 1 669 ? 15.289 -24.528 -23.211 1.00 65.88 669 ARG A O 1
ATOM 5234 N N . LYS A 1 670 ? 16.581 -22.812 -23.853 1.00 75.12 670 LYS A N 1
ATOM 5235 C CA . LYS A 1 670 ? 17.367 -22.771 -22.613 1.00 75.12 670 LYS A CA 1
ATOM 5236 C C . LYS A 1 670 ? 16.466 -22.373 -21.434 1.00 75.12 670 LYS A C 1
ATOM 5238 O O . LYS A 1 670 ? 15.846 -21.308 -21.465 1.00 75.12 670 LYS A O 1
ATOM 5243 N N . LEU A 1 671 ? 16.414 -23.223 -20.407 1.00 84.12 671 LEU A N 1
ATOM 5244 C CA . LEU A 1 671 ? 15.700 -22.966 -19.154 1.00 84.12 671 LEU A CA 1
ATOM 5245 C C . LEU A 1 671 ? 16.249 -21.691 -18.490 1.00 84.12 671 LEU A C 1
ATOM 5247 O O . LEU A 1 671 ? 17.466 -21.538 -18.356 1.00 84.12 671 LEU A O 1
ATOM 5251 N N . GLN A 1 672 ? 15.370 -20.766 -18.104 1.00 89.44 672 GLN A N 1
ATOM 5252 C CA . GLN A 1 672 ? 15.769 -19.519 -17.441 1.00 89.44 672 GLN A CA 1
ATOM 5253 C C . GLN A 1 672 ? 15.931 -19.753 -15.934 1.00 89.44 672 GLN A C 1
ATOM 5255 O O . GLN A 1 672 ? 15.218 -20.568 -15.358 1.00 89.44 672 GLN A O 1
ATOM 5260 N N . ASP A 1 673 ? 16.850 -19.042 -15.273 1.00 92.31 673 ASP A N 1
ATOM 5261 C CA . ASP A 1 673 ? 17.210 -19.338 -13.875 1.00 92.31 673 ASP A CA 1
ATOM 5262 C C . ASP A 1 673 ? 16.024 -19.215 -12.898 1.00 92.31 673 ASP A C 1
ATOM 5264 O O . ASP A 1 673 ? 15.926 -20.015 -11.974 1.00 92.31 673 ASP A O 1
ATOM 5268 N N . TYR A 1 674 ? 15.064 -18.309 -13.132 1.00 93.44 674 TYR A N 1
ATOM 5269 C CA . TYR A 1 674 ? 13.845 -18.237 -12.308 1.00 93.44 674 TYR A CA 1
ATOM 5270 C C . TYR A 1 674 ? 12.920 -19.455 -12.455 1.00 93.44 674 TYR A C 1
ATOM 5272 O O . TYR A 1 674 ? 12.054 -19.664 -11.614 1.00 93.44 674 TYR A O 1
ATOM 5280 N N . GLU A 1 675 ? 13.056 -20.254 -13.516 1.00 94.50 675 GLU A N 1
ATOM 5281 C CA . GLU A 1 675 ? 12.247 -21.463 -13.720 1.00 94.50 675 GLU A CA 1
ATOM 5282 C C . GLU A 1 675 ? 12.723 -22.626 -12.838 1.00 94.50 675 GLU A C 1
ATOM 5284 O O . GLU A 1 675 ? 12.001 -23.609 -12.689 1.00 94.50 675 GLU A O 1
ATOM 5289 N N . LYS A 1 676 ? 13.909 -22.488 -12.229 1.00 95.12 676 LYS A N 1
ATOM 5290 C CA . LYS A 1 676 ? 14.498 -23.421 -11.260 1.00 95.12 676 LYS A CA 1
ATOM 5291 C C . LYS A 1 676 ? 14.094 -23.117 -9.808 1.00 95.12 676 LYS A C 1
ATOM 5293 O O . LYS A 1 676 ? 14.449 -23.889 -8.922 1.00 95.12 676 LYS A O 1
ATOM 5298 N N . THR A 1 677 ? 13.408 -21.996 -9.554 1.00 97.25 677 THR A N 1
ATOM 5299 C CA . THR A 1 677 ? 13.224 -21.427 -8.207 1.00 97.25 677 THR A CA 1
ATOM 5300 C C . THR A 1 677 ? 11.759 -21.239 -7.814 1.00 97.25 677 THR A C 1
ATOM 5302 O O . THR A 1 677 ? 10.849 -21.219 -8.647 1.00 97.25 677 THR A O 1
ATOM 5305 N N . SER A 1 678 ? 11.529 -21.013 -6.522 1.00 97.31 678 SER A N 1
ATOM 5306 C CA . SER A 1 678 ? 10.252 -20.623 -5.921 1.00 97.31 678 SER A CA 1
ATOM 5307 C C . SER A 1 678 ? 9.728 -19.261 -6.408 1.00 97.31 678 SER A C 1
ATOM 5309 O O . SER A 1 678 ? 8.577 -18.920 -6.141 1.00 97.31 678 SER A O 1
ATOM 5311 N N . LEU A 1 679 ? 10.502 -18.503 -7.200 1.00 97.56 679 LEU A N 1
ATOM 5312 C CA . LEU A 1 679 ? 10.018 -17.305 -7.896 1.00 97.56 679 LEU A CA 1
ATOM 5313 C C . LEU A 1 679 ? 9.128 -17.638 -9.113 1.00 97.56 679 LEU A C 1
ATOM 5315 O O . LEU A 1 679 ? 8.323 -16.800 -9.533 1.00 97.56 679 LEU A O 1
ATOM 5319 N N . LYS A 1 680 ? 9.239 -18.852 -9.676 1.00 97.31 680 LYS A N 1
ATOM 5320 C CA . LYS A 1 680 ? 8.531 -19.267 -10.899 1.00 97.31 680 LYS A CA 1
ATOM 5321 C C . LYS A 1 680 ? 7.011 -19.016 -10.871 1.00 97.31 680 LYS A C 1
ATOM 5323 O O . LYS A 1 680 ? 6.532 -18.406 -11.830 1.00 97.31 680 LYS A O 1
ATOM 5328 N N . PRO A 1 681 ? 6.242 -19.402 -9.827 1.00 97.19 681 PRO A N 1
ATOM 5329 C CA . PRO A 1 681 ? 4.783 -19.246 -9.831 1.00 97.19 681 PRO A CA 1
ATOM 5330 C C . PRO A 1 681 ? 4.351 -17.778 -9.919 1.00 97.19 681 PRO A C 1
ATOM 5332 O O . PRO A 1 681 ? 3.415 -17.441 -10.640 1.00 97.19 681 PRO A O 1
ATOM 5335 N N . TYR A 1 682 ? 5.090 -16.887 -9.254 1.00 97.81 682 TYR A N 1
ATOM 5336 C CA . TYR A 1 682 ? 4.838 -15.447 -9.262 1.00 97.81 682 TYR A CA 1
ATOM 5337 C C . TYR A 1 682 ? 5.108 -14.815 -10.638 1.00 97.81 682 TYR A C 1
ATOM 5339 O O . TYR A 1 682 ? 4.353 -13.950 -11.087 1.00 97.81 682 TYR A O 1
ATOM 5347 N N . ILE A 1 683 ? 6.146 -15.274 -11.350 1.00 97.75 683 ILE A N 1
ATOM 5348 C CA . ILE A 1 683 ? 6.428 -14.842 -12.729 1.00 97.75 683 ILE A CA 1
ATOM 5349 C C . ILE A 1 683 ? 5.413 -15.432 -13.720 1.00 97.75 683 ILE A C 1
ATOM 5351 O O . ILE A 1 683 ? 4.992 -14.727 -14.637 1.00 97.75 683 ILE A O 1
ATOM 5355 N N . ASP A 1 684 ? 4.972 -16.680 -13.543 1.00 97.31 684 ASP A N 1
ATOM 5356 C CA . ASP A 1 684 ? 3.913 -17.281 -14.367 1.00 97.31 684 ASP A CA 1
ATOM 5357 C C . ASP A 1 684 ? 2.565 -16.555 -14.184 1.00 97.31 684 ASP A C 1
ATOM 5359 O O . ASP A 1 684 ? 1.873 -16.288 -15.173 1.00 97.31 684 ASP A O 1
ATOM 5363 N N . HIS A 1 685 ? 2.219 -16.162 -12.951 1.00 97.12 685 HIS A N 1
ATOM 5364 C CA . HIS A 1 685 ? 1.053 -15.323 -12.663 1.00 97.12 685 HIS A CA 1
ATOM 5365 C C . HIS A 1 685 ? 1.169 -13.958 -13.363 1.00 97.12 685 HIS A C 1
ATOM 5367 O O . HIS A 1 685 ? 0.275 -13.575 -14.118 1.00 97.12 685 HIS A O 1
ATOM 5373 N N . PHE A 1 686 ? 2.304 -13.261 -13.217 1.00 98.19 686 PHE A N 1
ATOM 5374 C CA . PHE A 1 686 ? 2.537 -11.972 -13.883 1.00 98.19 686 PHE A CA 1
ATOM 5375 C C . PHE A 1 686 ? 2.509 -12.073 -15.414 1.00 98.19 686 PHE A C 1
ATOM 5377 O O . PHE A 1 686 ? 1.910 -11.231 -16.082 1.00 98.19 686 PHE A O 1
ATOM 5384 N N . ARG A 1 687 ? 3.088 -13.133 -15.994 1.00 97.31 687 ARG A N 1
ATOM 5385 C CA . ARG A 1 687 ? 3.008 -13.409 -17.438 1.00 97.31 687 ARG A CA 1
ATOM 5386 C C . ARG A 1 687 ? 1.559 -13.577 -17.894 1.00 97.31 687 ARG A C 1
ATOM 5388 O O . ARG A 1 687 ? 1.201 -13.076 -18.957 1.00 97.31 687 ARG A O 1
ATOM 5395 N N . SER A 1 688 ? 0.743 -14.273 -17.105 1.00 97.25 688 SER A N 1
ATOM 5396 C CA . SER A 1 688 ? -0.674 -14.512 -17.406 1.00 97.25 688 SER A CA 1
ATOM 5397 C C . SER A 1 688 ? -1.494 -13.220 -17.313 1.00 97.25 688 SER A C 1
ATOM 5399 O O . SER A 1 688 ? -2.290 -12.936 -18.205 1.00 97.25 688 SER A O 1
ATOM 5401 N N . PHE A 1 689 ? -1.224 -12.386 -16.303 1.00 97.62 689 PHE A N 1
ATOM 5402 C CA . PHE A 1 689 ? -1.771 -11.032 -16.186 1.00 97.62 689 PHE A CA 1
ATOM 5403 C C . PHE A 1 689 ? -1.443 -10.174 -17.421 1.00 97.62 689 PHE A C 1
ATOM 5405 O O . PHE A 1 689 ? -2.346 -9.640 -18.064 1.00 97.62 689 PHE A O 1
ATOM 5412 N N . ILE A 1 690 ? -0.166 -10.116 -17.823 1.00 97.19 690 ILE A N 1
ATOM 5413 C CA . ILE A 1 690 ? 0.272 -9.376 -19.019 1.00 97.19 690 ILE A CA 1
ATOM 5414 C C . ILE A 1 690 ? -0.408 -9.910 -20.283 1.00 97.19 690 ILE A C 1
ATOM 5416 O O . ILE A 1 690 ? -0.834 -9.122 -21.122 1.00 97.19 690 ILE A O 1
ATOM 5420 N N . ALA A 1 691 ? -0.528 -11.230 -20.444 1.00 96.12 691 ALA A N 1
ATOM 5421 C CA . ALA A 1 691 ? -1.174 -11.817 -21.617 1.00 96.12 691 ALA A CA 1
ATOM 5422 C C . ALA A 1 691 ? -2.644 -11.377 -21.756 1.00 96.12 691 ALA A C 1
ATOM 5424 O O . ALA A 1 691 ? -3.089 -11.099 -22.872 1.00 96.12 691 ALA A O 1
ATOM 5425 N N . ASN A 1 692 ? -3.366 -11.254 -20.637 1.00 95.06 692 ASN A N 1
ATOM 5426 C CA . ASN A 1 692 ? -4.739 -10.751 -20.612 1.00 95.06 692 ASN A CA 1
ATOM 5427 C C . ASN A 1 692 ? -4.805 -9.248 -20.929 1.00 95.06 692 ASN A C 1
ATOM 5429 O O . ASN A 1 692 ? -5.562 -8.858 -21.816 1.00 95.06 692 ASN A O 1
ATOM 5433 N N . LEU A 1 693 ? -3.955 -8.425 -20.305 1.00 94.62 693 LEU A N 1
ATOM 5434 C CA . LEU A 1 693 ? -3.863 -6.987 -20.592 1.00 94.62 693 LEU A CA 1
ATOM 5435 C C . LEU A 1 693 ? -3.560 -6.728 -22.081 1.00 94.62 693 LEU A C 1
ATOM 5437 O O . LEU A 1 693 ? -4.276 -5.999 -22.763 1.00 94.62 693 LEU A O 1
ATOM 5441 N N . LEU A 1 694 ? -2.545 -7.401 -22.635 1.00 93.31 694 LEU A N 1
ATOM 5442 C CA . LEU A 1 694 ? -2.152 -7.253 -24.042 1.00 93.31 694 LEU A CA 1
ATOM 5443 C C . LEU A 1 694 ? -3.194 -7.785 -25.038 1.00 93.31 694 LEU A C 1
ATOM 5445 O O . LEU A 1 694 ? -3.135 -7.429 -26.218 1.00 93.31 694 LEU A O 1
ATOM 5449 N N . LYS A 1 695 ? -4.124 -8.643 -24.605 1.00 91.56 695 LYS A N 1
ATOM 5450 C CA . LYS A 1 695 ? -5.258 -9.078 -25.428 1.00 91.56 695 LYS A CA 1
ATOM 5451 C C . LYS A 1 695 ? -6.248 -7.928 -25.619 1.00 91.56 695 LYS A C 1
ATOM 5453 O O . LYS A 1 695 ? -6.665 -7.699 -26.751 1.00 91.56 695 LYS A O 1
ATOM 5458 N N . GLU A 1 696 ? -6.566 -7.189 -24.559 1.00 85.94 696 GLU A N 1
ATOM 5459 C CA . GLU A 1 696 ? -7.480 -6.040 -24.614 1.00 85.94 696 GLU A CA 1
ATOM 5460 C C . GLU A 1 696 ? -6.866 -4.843 -25.352 1.00 85.94 696 GLU A C 1
ATOM 5462 O O . GLU A 1 696 ? -7.498 -4.287 -26.248 1.00 85.94 696 GLU A O 1
ATOM 5467 N N . GLU A 1 697 ? -5.590 -4.525 -25.101 1.00 86.69 697 GLU A N 1
ATOM 5468 C CA . GLU A 1 697 ? -4.849 -3.469 -25.820 1.00 86.69 697 GLU A CA 1
ATOM 5469 C C . GLU A 1 697 ? -4.895 -3.636 -27.352 1.00 86.69 697 GLU A C 1
ATOM 5471 O O . GLU A 1 697 ? -4.835 -2.660 -28.101 1.00 86.69 697 GLU A O 1
ATOM 5476 N N . ARG A 1 698 ? -5.001 -4.878 -27.847 1.00 82.06 698 ARG A N 1
ATOM 5477 C CA . ARG A 1 698 ? -5.151 -5.182 -29.281 1.00 82.06 698 ARG A CA 1
ATOM 5478 C C . ARG A 1 698 ? -6.573 -4.967 -29.798 1.00 82.06 698 ARG A C 1
ATOM 5480 O O . ARG A 1 698 ? -6.719 -4.640 -30.971 1.00 82.06 698 ARG A O 1
ATOM 5487 N N . VAL A 1 699 ? -7.595 -5.164 -28.964 1.00 76.56 699 VAL A N 1
ATOM 5488 C CA . VAL A 1 699 ? -8.999 -4.897 -29.320 1.00 76.56 699 VAL A CA 1
ATOM 5489 C C . VAL A 1 699 ? -9.209 -3.390 -29.434 1.00 76.56 699 VAL A C 1
ATOM 5491 O O . VAL A 1 699 ? -9.580 -2.916 -30.503 1.00 76.56 699 VAL A O 1
ATOM 5494 N N . VAL A 1 700 ? -8.813 -2.630 -28.407 1.00 72.06 700 VAL A N 1
ATOM 5495 C CA . VAL A 1 700 ? -8.931 -1.160 -28.375 1.00 72.06 700 VAL A CA 1
ATOM 5496 C C . VAL A 1 700 ? -8.200 -0.494 -29.552 1.00 72.06 700 VAL A C 1
ATOM 5498 O O . VAL A 1 700 ? -8.688 0.485 -30.118 1.00 72.06 700 VAL A O 1
ATOM 5501 N N . LYS A 1 701 ? -7.041 -1.028 -29.972 1.00 71.00 701 LYS A N 1
ATOM 5502 C CA . LYS A 1 701 ? -6.320 -0.532 -31.161 1.00 71.00 701 LYS A CA 1
ATOM 5503 C C . LYS A 1 701 ? -7.102 -0.759 -32.458 1.00 71.00 701 LYS A C 1
ATOM 5505 O O . LYS A 1 701 ? -7.226 0.182 -33.234 1.00 71.00 701 LYS A O 1
ATOM 5510 N N . ARG A 1 702 ? -7.689 -1.946 -32.658 1.00 65.12 702 ARG A N 1
ATOM 5511 C CA . ARG A 1 702 ? -8.516 -2.251 -33.842 1.00 65.12 702 ARG A CA 1
ATOM 5512 C C . ARG A 1 702 ? -9.778 -1.399 -33.898 1.00 65.12 702 ARG A C 1
ATOM 5514 O O . ARG A 1 702 ? -10.042 -0.787 -34.922 1.00 65.12 702 ARG A O 1
ATOM 5521 N N . GLU A 1 703 ? -10.504 -1.283 -32.789 1.00 65.56 703 GLU A N 1
ATOM 5522 C CA . GLU A 1 703 ? -11.709 -0.444 -32.715 1.00 65.56 703 GLU A CA 1
ATOM 5523 C C . GLU A 1 703 ? -11.395 1.020 -33.055 1.00 65.56 703 GLU A C 1
ATOM 5525 O O . GLU A 1 703 ? -12.152 1.675 -33.772 1.00 65.56 703 GLU A O 1
ATOM 5530 N N . ARG A 1 704 ? -10.242 1.536 -32.610 1.00 64.44 704 ARG A N 1
ATOM 5531 C CA . ARG A 1 704 ? -9.773 2.889 -32.945 1.00 64.44 704 ARG A CA 1
ATOM 5532 C C . ARG A 1 704 ? -9.363 3.044 -34.416 1.00 64.44 704 ARG A C 1
ATOM 5534 O O . ARG A 1 704 ? -9.563 4.118 -34.979 1.00 64.44 704 ARG A O 1
ATOM 5541 N N . GLU A 1 705 ? -8.792 2.008 -35.025 1.00 63.56 705 GLU A N 1
ATOM 5542 C CA . GLU A 1 705 ? -8.447 1.973 -36.455 1.00 63.56 705 GLU A CA 1
ATOM 5543 C C . GLU A 1 705 ? -9.697 1.871 -37.350 1.00 63.56 705 GLU A C 1
ATOM 5545 O O . GLU A 1 705 ? -9.726 2.470 -38.422 1.00 63.56 705 GLU A O 1
ATOM 5550 N N . GLU A 1 706 ? -10.750 1.184 -36.894 1.00 61.16 706 GLU A N 1
ATOM 5551 C CA . GLU A 1 706 ? -12.023 1.024 -37.615 1.00 61.16 706 GLU A CA 1
ATOM 5552 C C . GLU A 1 706 ? -12.982 2.222 -37.455 1.00 61.16 706 GLU A C 1
ATOM 5554 O O . GLU A 1 706 ? -13.791 2.482 -38.345 1.00 61.16 706 GLU A O 1
ATOM 5559 N N . THR A 1 707 ? -12.899 2.969 -36.345 1.00 55.41 707 THR A N 1
ATOM 5560 C CA . THR A 1 707 ? -13.792 4.115 -36.051 1.00 55.41 707 THR A CA 1
ATOM 5561 C C . THR A 1 707 ? -13.162 5.495 -36.269 1.00 55.41 707 THR A C 1
ATOM 5563 O O . THR A 1 707 ? -13.875 6.501 -36.296 1.00 55.41 707 THR A O 1
ATOM 5566 N N . GLY A 1 708 ? -11.839 5.577 -36.433 1.00 42.62 708 GLY A N 1
ATOM 5567 C CA . GLY A 1 708 ? -11.139 6.825 -36.737 1.00 42.62 708 GLY A CA 1
ATOM 5568 C C . GLY A 1 708 ? -11.247 7.234 -38.216 1.00 42.62 708 GLY A C 1
ATOM 5569 O O . GLY A 1 708 ? -11.400 6.379 -39.089 1.00 42.62 708 GLY A O 1
ATOM 5570 N N . PRO A 1 709 ? -11.120 8.534 -38.553 1.00 44.41 709 PRO A N 1
ATOM 5571 C CA . PRO A 1 709 ? -10.930 8.937 -39.943 1.00 44.41 709 PRO A CA 1
ATOM 5572 C C . PRO A 1 709 ? -9.637 8.311 -40.479 1.00 44.41 709 PRO A C 1
ATOM 5574 O O . PRO A 1 709 ? -8.619 8.312 -39.789 1.00 44.41 709 PRO A O 1
ATOM 5577 N N . ALA A 1 710 ? -9.670 7.792 -41.709 1.00 39.72 710 ALA A N 1
ATOM 5578 C CA . ALA A 1 710 ? -8.558 7.052 -42.303 1.00 39.72 710 ALA A CA 1
ATOM 5579 C C . ALA A 1 710 ? -7.302 7.928 -42.487 1.00 39.72 710 ALA A C 1
ATOM 5581 O O . ALA A 1 710 ? -7.106 8.563 -43.527 1.00 39.72 710 ALA A O 1
ATOM 5582 N N . ILE A 1 711 ? -6.428 7.938 -41.477 1.00 41.88 711 ILE A N 1
ATOM 5583 C CA . ILE A 1 711 ? -5.099 8.540 -41.562 1.00 41.88 711 ILE A CA 1
ATOM 5584 C C . ILE A 1 711 ? -4.265 7.646 -42.477 1.00 41.88 711 ILE A C 1
ATOM 5586 O O . ILE A 1 711 ? -3.790 6.585 -42.074 1.00 41.88 711 ILE A O 1
ATOM 5590 N N . LYS A 1 712 ? -4.085 8.080 -43.728 1.00 34.44 712 LYS A N 1
ATOM 5591 C CA . LYS A 1 712 ? -3.060 7.511 -44.603 1.00 34.44 712 LYS A CA 1
ATOM 5592 C C . LYS A 1 712 ? -1.711 7.700 -43.917 1.00 34.44 712 LYS A C 1
ATOM 5594 O O . LYS A 1 712 ? -1.298 8.832 -43.686 1.00 34.44 712 LYS A O 1
ATOM 5599 N N . ALA A 1 713 ? -1.047 6.598 -43.588 1.00 35.12 713 ALA A N 1
ATOM 5600 C CA . ALA A 1 713 ? 0.341 6.641 -43.168 1.00 35.12 713 ALA A CA 1
ATOM 5601 C C . ALA A 1 713 ? 1.189 7.079 -44.368 1.00 35.12 713 ALA A C 1
ATOM 5603 O O . ALA A 1 713 ? 1.291 6.335 -45.346 1.00 35.12 713 ALA A O 1
ATOM 5604 N N . ASP A 1 714 ? 1.776 8.275 -44.300 1.00 33.44 714 ASP A N 1
ATOM 5605 C CA . ASP A 1 714 ? 2.871 8.627 -45.201 1.00 33.44 714 ASP A CA 1
ATOM 5606 C C . ASP A 1 714 ? 4.068 7.721 -44.869 1.00 33.44 714 ASP A C 1
ATOM 5608 O O . ASP A 1 714 ? 4.459 7.627 -43.697 1.00 33.44 714 ASP A O 1
ATOM 5612 N N . PRO A 1 715 ? 4.647 7.017 -45.855 1.00 37.78 715 PRO A N 1
ATOM 5613 C CA . PRO A 1 715 ? 5.836 6.218 -45.626 1.00 37.78 715 PRO A CA 1
ATOM 5614 C C . PRO A 1 715 ? 7.022 7.160 -45.402 1.00 37.78 715 PRO A C 1
ATOM 5616 O O . PRO A 1 715 ? 7.421 7.885 -46.311 1.00 37.78 715 PRO A O 1
ATOM 5619 N N . MET A 1 716 ? 7.605 7.145 -44.200 1.00 35.47 716 MET A N 1
ATOM 5620 C CA . MET A 1 716 ? 8.894 7.804 -43.980 1.00 35.47 716 MET A CA 1
ATOM 5621 C C . MET A 1 716 ? 9.957 7.141 -44.863 1.00 35.47 716 MET A C 1
ATOM 5623 O O . MET A 1 716 ? 10.200 5.938 -44.743 1.00 35.47 716 MET A O 1
ATOM 5627 N N . GLU A 1 717 ? 10.595 7.933 -45.725 1.00 34.47 717 GLU A N 1
ATOM 5628 C CA . GLU A 1 717 ? 11.885 7.571 -46.312 1.00 34.47 717 GLU A CA 1
ATOM 5629 C C . GLU A 1 717 ? 12.961 7.528 -45.209 1.00 34.47 717 GLU A C 1
ATOM 5631 O O . GLU A 1 717 ? 12.872 8.250 -44.211 1.00 34.47 717 GLU A O 1
ATOM 5636 N N . PHE A 1 718 ? 13.928 6.622 -45.382 1.00 34.75 718 PHE A N 1
ATOM 5637 C CA . PHE A 1 718 ? 14.996 6.293 -44.426 1.00 34.75 718 PHE A CA 1
ATOM 5638 C C . PHE A 1 718 ? 16.195 7.249 -44.500 1.00 34.75 718 PHE A C 1
ATOM 5640 O O . PHE A 1 718 ? 16.551 7.654 -45.629 1.00 34.75 718 PHE A O 1
#

Sequence (718 aa):
MDPPSISHSQALAFLVLDEIRFPAQGLLGDILEAQDHGPNTNRDTCIKISRQRIGPKGGGAILVHAGEHGCLVKSRSLSLWLLPFHEAKTGGHADEVIDPTGGGSTFLRSYAIDCLESKDIAHAACWDLGTSFAFEQAGMPKKSNAGDMELWKEANVFGRLKKYIPRQKCPPNAVRLVTMSWSHDSLRCGTRRDASMNLRSAIWDDTNSPPLTMPHSVTSSGSAAQNDDEMLPDAPAGNGVKLEDMFDGDDDEEFPASEAQDVKMESSPAPEPPLAQNSAAAEVDTEIMLAFYQRLFPFRYLFQWLNHGIVPTRDFGNREFALTLQNDAYLRYQSYPTADLFRKDILKMNPSRFEIGPVYSTNPRDRKTLRGGQMKPVSKELVFDIDMTDYDDIRTCCQEANICHKCWAFVTMAIKVVDTALREDFGFEHILWVYSGRRGVHAWVCDPRARNLPDERRRAIMGYMEVLKGGSQTGKRVNLKRPLHPHVARSLDILKNYFAQTTLADQDTFESDAQAERLLSLLPDKDLNEALKRKWDSSPGRPSTNKWADIDALAKTGKSSKLNTSTLRDAKQDIVLEYTYPRLDAEVSKKMIHLLKSPFVIHPKTGRICVPIDPKNADEFDPLAVPTVSNLLAEIDAYDAKHPAGTAEAEVPDMEGSAVNGSDIKGTRKLQDYEKTSLKPYIDHFRSFIANLLKEERVVKREREETGPAIKADPMEF

InterPro domains:
  IPR002755 DNA primase, small subunit [PF01896] (384-614)
  IPR014052 DNA primase, small subunit, eukaryotic/archaeal [TIGR00335] (291-632)
  IPR014052 DNA primase, small subunit, eukaryotic/archaeal [cd04860] (298-623)

Secondary structure (DSSP, 8-state):
-PPP---GGG--EEEE--SS-S--HHHHHHHHHHTTS-HHHHHHHHHHHHHS--STTS---EEEE-GGG-EEEE-SS-EEEEPPSS--TTSS--TT-S--TTHHHHHHHHHHHHHHHH--HHHHHGGGGGHHHHTTSSSSPPEEEETTEEEETTB-HHHHHHHHGGGS---GGGGGTTTTS--TT-----------------S-----------------------------------------S---------PPP----------------------PPPPPPHHHHHHHHHHT--HHHHHHHHTTSSS--HHHHTEEEEEE-TT--EEEEE--SSHHHHHHHHHHH--SEEEEEEEESS-GGGTTTSPTTSS-EEE--EEEEE-GGGGTTT--S--TT---HHHHHHHHHHHHHHHHIIIIIS----EEEEE-SSS-EEEEE--HHHHT--HHHHHHHHHHH----S-TTSS-S----SSPPHHHHHHHHHHHHHIIIIIIIIS-TTSSHHHHHHHHHTSS-HHHHHHHHHHHHTSSS--HHHHHHHHHHHHHTT--TT--HHHHHHHHHHHHHHHHSPP--HHHHH-TT--EEPTTPBPTTT-BB--EE-GGGGGG--TTTSPBHHHHHHHHHHHHHHS-TTS--------S--PPPSS--S---PPPGGGGSTTHHHHHHHHHHHHHHHHHHHHHHHHHHHHS----------

Radius of gyration: 34.18 Å; chains: 1; bounding box: 82×97×85 Å

pLDDT: mean 72.67, std 26.84, range [21.08, 98.75]

Foldseek 3Di:
DDAPQQWLVFWDDKDKDEDDDDDCVVLVVLQVVLSVPTSVSNVVNLVVVLVVQRYPRSFIWMKIQRQQQAIFIDHPVDTFGAGHLFDPPPPDGGPQFDDSPCLRVQLVVQLVVVCVVVVDNVLSSLSSLRSSLVRRDPDDFDWDDDPPAIDTVNHGSVNSSVVRVVVTPDDPCSVVPVPPPPDPPPPDDDDDDDDDDDPDPPDDDDDDDDDDDDDDDDDDDDDDDDDDDDDDDDDDDDDDDDDDDDDDDDDDDDDDDDDDDDDDDDDDDDDDDDDDDDDAFDFQDLVLLLVCLVFPFPLQLLCLQQCLHNDFDLSQQQWWKWFQAPVRDIRTQDGDRDSVRVSVVCSVRSGLFMWTAARWPDRSVCVVVDDPPNIDGQWFFQKWKFFLQLQQLQFAPDHDQDDDLLSCVLQLLQLLLVVCCCCVVVNQDQWWWWAPQTGIIMITRRPPVNGRDALVVLLVVLVVQLQFQDDPPDAQRGDADPPHDPSLVVSLVSQVVCCLPRRQPSRLRCLDPVNVVNLLSLADDVQLSVVLVVVCVVPHSDGSNRSVVSSVVSVVVCSDVPDDPVSRVVSVSSVSCNNRRTDIPSVCRNHSGHIDTDAQRANRSRQFGGFIDDSVPSSVDDSVPRDGSVQLVVLLVVVCVVVPPPPDPPDDDDDDDPDDDPDDDDDRDDDRSCNSGPCVVRVVVSSVSSVVSSVVSVVVVVVCCVPDDPDDDDDDDD

Organism: NCBI:txid63820